Protein AF-A0A2B4REF4-F1 (afdb_monomer_lite)

pLDDT: mean 81.22, std 17.41, range [27.83, 98.69]

Structure (mmCIF, N/CA/C/O backbone):
data_AF-A0A2B4REF4-F1
#
_entry.id   AF-A0A2B4REF4-F1
#
loop_
_atom_site.group_PDB
_atom_site.id
_atom_site.type_symbol
_atom_site.label_atom_id
_atom_site.label_alt_id
_atom_site.label_comp_id
_atom_site.label_asym_id
_atom_site.label_entity_id
_atom_site.label_seq_id
_atom_site.pdbx_PDB_ins_code
_atom_site.Cartn_x
_atom_site.Cartn_y
_atom_site.Cartn_z
_atom_site.occupancy
_atom_site.B_iso_or_equiv
_atom_site.auth_seq_id
_atom_site.auth_comp_id
_atom_site.auth_asym_id
_atom_site.auth_atom_id
_atom_site.pdbx_PDB_model_num
ATOM 1 N N . MET A 1 1 ? 16.516 -17.757 36.193 1.00 66.75 1 MET A N 1
ATOM 2 C CA . MET A 1 1 ? 15.263 -17.260 35.576 1.00 66.75 1 MET A CA 1
ATOM 3 C C . MET A 1 1 ? 14.217 -16.855 36.615 1.00 66.75 1 MET A C 1
ATOM 5 O O . MET A 1 1 ? 13.806 -15.702 36.599 1.00 66.75 1 MET A O 1
ATOM 9 N N . ALA A 1 2 ? 13.833 -17.747 37.540 1.00 73.00 2 ALA A N 1
ATOM 10 C CA . ALA A 1 2 ? 12.842 -17.479 38.593 1.00 73.00 2 ALA A CA 1
ATOM 11 C C . ALA A 1 2 ? 13.100 -16.178 39.385 1.00 73.00 2 ALA A C 1
ATOM 13 O O . ALA A 1 2 ? 12.221 -15.330 39.466 1.00 73.00 2 ALA A O 1
ATOM 14 N N . THR A 1 3 ? 14.328 -15.952 39.868 1.00 77.88 3 THR A N 1
ATOM 15 C CA . THR A 1 3 ? 14.704 -14.728 40.607 1.00 77.88 3 THR A CA 1
ATOM 16 C C . THR A 1 3 ? 14.585 -13.447 39.771 1.00 77.88 3 THR A C 1
ATOM 18 O O . THR A 1 3 ? 14.143 -12.419 40.275 1.00 77.88 3 THR A O 1
ATOM 21 N N . ILE A 1 4 ? 14.936 -13.505 38.480 1.00 77.44 4 ILE A N 1
ATOM 22 C CA . ILE A 1 4 ? 14.845 -12.357 37.558 1.00 77.44 4 ILE A CA 1
ATOM 23 C C . ILE A 1 4 ? 13.377 -11.990 37.322 1.00 77.44 4 ILE A C 1
ATOM 25 O O . ILE A 1 4 ? 13.025 -10.815 37.387 1.00 77.44 4 ILE A O 1
ATOM 29 N N . LEU A 1 5 ? 12.514 -12.988 37.100 1.00 73.56 5 LEU A N 1
ATOM 30 C CA . LEU A 1 5 ? 11.072 -12.781 36.944 1.00 73.56 5 LEU A CA 1
ATOM 31 C C . LEU A 1 5 ? 10.420 -12.293 38.236 1.00 73.56 5 LEU A C 1
ATOM 33 O O . LEU A 1 5 ? 9.575 -11.406 38.178 1.00 73.56 5 LEU A O 1
ATOM 37 N N . ASN A 1 6 ? 10.833 -12.813 39.397 1.00 75.94 6 ASN A N 1
ATOM 38 C CA . ASN A 1 6 ? 10.286 -12.348 40.668 1.00 75.94 6 ASN A CA 1
ATOM 39 C C . ASN A 1 6 ? 10.613 -10.868 40.888 1.00 75.94 6 ASN A C 1
ATOM 41 O O . ASN A 1 6 ? 9.709 -10.076 41.129 1.00 75.94 6 ASN A O 1
ATOM 45 N N . LYS A 1 7 ? 11.875 -10.472 40.659 1.00 77.81 7 LYS A N 1
ATOM 46 C CA . LYS A 1 7 ? 12.292 -9.064 40.700 1.00 77.81 7 LYS A CA 1
ATOM 47 C C . LYS A 1 7 ? 11.551 -8.214 39.667 1.00 77.81 7 LYS A C 1
ATOM 49 O O . LYS A 1 7 ? 11.181 -7.083 39.964 1.00 77.81 7 LYS A O 1
ATOM 54 N N . LEU A 1 8 ? 11.308 -8.738 38.464 1.00 73.06 8 LEU A N 1
ATOM 55 C CA . LEU A 1 8 ? 10.525 -8.049 37.438 1.00 73.06 8 LEU A CA 1
ATOM 56 C C . LEU A 1 8 ? 9.102 -7.763 37.942 1.00 73.06 8 LEU A C 1
ATOM 58 O O . LEU A 1 8 ? 8.665 -6.619 37.886 1.00 73.06 8 LEU A O 1
ATOM 62 N N . PHE A 1 9 ? 8.386 -8.765 38.449 1.00 71.62 9 PHE A N 1
ATOM 63 C CA . PHE A 1 9 ? 6.994 -8.608 38.875 1.00 71.62 9 PHE A CA 1
ATOM 64 C C . PHE A 1 9 ? 6.840 -7.730 40.123 1.00 71.62 9 PHE A C 1
ATOM 66 O O . PHE A 1 9 ? 5.914 -6.927 40.177 1.00 71.62 9 PHE A O 1
ATOM 73 N N . THR A 1 10 ? 7.760 -7.810 41.084 1.00 68.88 10 THR A N 1
ATOM 74 C CA . THR A 1 10 ? 7.670 -7.026 42.328 1.00 68.88 10 THR A CA 1
ATOM 75 C C . THR A 1 10 ? 8.091 -5.562 42.163 1.00 68.88 10 THR A C 1
ATOM 77 O O . THR A 1 10 ? 7.534 -4.691 42.822 1.00 68.88 10 THR A O 1
ATOM 80 N N . THR A 1 11 ? 8.994 -5.245 41.225 1.00 70.06 11 THR A N 1
ATOM 81 C CA . THR A 1 11 ? 9.495 -3.866 41.007 1.00 70.06 11 THR A CA 1
ATOM 82 C C . THR A 1 11 ? 8.731 -3.075 39.935 1.00 70.06 11 THR A C 1
ATOM 84 O O . THR A 1 11 ? 9.172 -2.000 39.525 1.00 70.06 11 THR A O 1
ATOM 87 N N . VAL A 1 12 ? 7.595 -3.575 39.426 1.00 71.50 12 VAL A N 1
ATOM 88 C CA . VAL A 1 12 ? 6.799 -2.886 38.381 1.00 71.50 12 VAL A CA 1
ATOM 89 C C . VAL A 1 12 ? 6.430 -1.460 38.801 1.00 71.50 12 VAL A C 1
ATOM 91 O O . VAL A 1 12 ? 6.560 -0.528 38.009 1.00 71.50 12 VAL A O 1
ATOM 94 N N . VAL A 1 13 ? 6.018 -1.278 40.057 1.00 65.25 13 VAL A N 1
ATOM 95 C CA . VAL A 1 13 ? 5.565 0.018 40.584 1.00 65.25 13 VAL A CA 1
ATOM 96 C C . VAL A 1 13 ? 6.711 1.024 40.682 1.00 65.25 13 VAL A C 1
ATOM 98 O O . VAL A 1 13 ? 6.557 2.176 40.284 1.00 65.25 13 VAL A O 1
ATOM 101 N N . GLU A 1 14 ? 7.877 0.596 41.165 1.00 69.00 14 GLU A N 1
ATOM 102 C CA . GLU A 1 14 ? 9.068 1.447 41.291 1.00 69.00 14 GLU A CA 1
ATOM 103 C C . GLU A 1 14 ? 9.580 1.902 39.919 1.00 69.00 14 GLU A C 1
ATOM 105 O O . GLU A 1 14 ? 9.879 3.080 39.728 1.00 69.00 14 GLU A O 1
ATOM 110 N N . ARG A 1 15 ? 9.584 0.996 38.933 1.00 68.44 15 ARG A N 1
ATOM 111 C CA . ARG A 1 15 ? 10.014 1.287 37.555 1.00 68.44 15 ARG A CA 1
ATOM 112 C C . ARG A 1 15 ? 9.080 2.251 36.818 1.00 68.44 15 ARG A C 1
ATOM 114 O O . ARG A 1 15 ? 9.539 3.063 36.016 1.00 68.44 15 ARG A O 1
ATOM 121 N N . LEU A 1 16 ? 7.776 2.184 37.092 1.00 64.88 16 LEU A N 1
ATOM 122 C CA . LEU A 1 16 ? 6.799 3.133 36.546 1.00 64.88 16 LEU A CA 1
ATOM 123 C C . LEU A 1 16 ? 6.872 4.502 37.240 1.00 64.88 16 LEU A C 1
ATOM 125 O O . LEU A 1 16 ? 6.664 5.526 36.594 1.00 64.88 16 LEU A O 1
ATOM 129 N N . LYS A 1 17 ? 7.216 4.545 38.534 1.00 64.38 17 LYS A N 1
ATOM 130 C CA . LYS A 1 17 ? 7.448 5.807 39.258 1.00 64.38 17 LYS A CA 1
ATOM 131 C C . LYS A 1 17 ? 8.721 6.524 38.795 1.00 64.38 17 LYS A C 1
ATOM 133 O O . LYS A 1 17 ? 8.723 7.747 38.738 1.00 64.38 17 LYS A O 1
ATOM 138 N N . SER A 1 18 ? 9.777 5.797 38.417 1.00 54.75 18 SER A N 1
ATOM 139 C CA . SER A 1 18 ? 11.044 6.389 37.950 1.00 54.75 18 SER A CA 1
ATOM 140 C C . SER A 1 18 ? 11.001 6.958 36.524 1.00 54.75 18 SER A C 1
ATOM 142 O O . SER A 1 18 ? 11.975 7.560 36.084 1.00 54.75 18 SER A O 1
ATOM 144 N N . THR A 1 19 ? 9.911 6.748 35.780 1.00 51.75 19 THR A N 1
ATOM 145 C CA . THR A 1 19 ? 9.762 7.150 34.367 1.00 51.75 19 THR A CA 1
ATOM 146 C C . THR A 1 19 ? 8.843 8.359 34.151 1.00 51.75 19 THR A C 1
ATOM 148 O O . THR A 1 19 ? 8.648 8.767 33.008 1.00 51.75 19 THR A O 1
ATOM 151 N N . GLN A 1 20 ? 8.304 8.977 35.211 1.00 45.34 20 GLN A N 1
ATOM 152 C CA . GLN A 1 20 ? 7.447 10.165 35.091 1.00 45.34 20 GLN A CA 1
ATOM 153 C C . GLN A 1 20 ? 8.184 11.472 35.452 1.00 45.34 20 GLN A C 1
ATOM 155 O O . GLN A 1 20 ? 8.701 11.583 36.565 1.00 45.34 20 GLN A O 1
ATOM 160 N N . PRO A 1 21 ? 8.200 12.493 34.569 1.00 36.31 21 PRO A N 1
ATOM 161 C CA . PRO A 1 21 ? 8.609 13.848 34.927 1.00 36.31 21 PRO A CA 1
ATOM 162 C C . PRO A 1 21 ? 7.506 14.548 35.742 1.00 36.31 21 PRO A C 1
ATOM 164 O O . PRO A 1 21 ? 6.340 14.491 35.370 1.00 36.31 21 PRO A O 1
ATOM 167 N N . ASN A 1 22 ? 7.908 15.211 36.834 1.00 37.19 22 ASN A N 1
ATOM 168 C CA . ASN A 1 22 ? 7.162 16.158 37.680 1.00 37.19 22 ASN A CA 1
ATOM 169 C C . ASN A 1 22 ? 5.693 15.821 38.011 1.00 37.19 22 ASN A C 1
ATOM 171 O O . ASN A 1 22 ? 4.779 16.002 37.209 1.00 37.19 22 ASN A O 1
ATOM 175 N N . GLN A 1 23 ? 5.455 15.456 39.276 1.00 38.59 23 GLN A N 1
ATOM 176 C CA . GLN A 1 23 ? 4.117 15.382 39.862 1.00 38.59 23 GLN A CA 1
ATOM 177 C C . GLN A 1 23 ? 3.378 16.717 39.692 1.00 38.59 23 GLN A C 1
ATOM 179 O O . GLN A 1 23 ? 3.735 17.728 40.296 1.00 38.59 23 GLN A O 1
ATOM 184 N N . VAL A 1 24 ? 2.293 16.708 38.919 1.00 31.64 24 VAL A N 1
ATOM 185 C CA . VAL A 1 24 ? 1.253 17.727 39.053 1.00 31.64 24 VAL A CA 1
ATOM 186 C C . VAL A 1 24 ? 0.623 17.513 40.426 1.00 31.64 24 VAL A C 1
ATOM 188 O O . VAL A 1 24 ? -0.034 16.498 40.659 1.00 31.64 24 VAL A O 1
ATOM 191 N N . HIS A 1 25 ? 0.833 18.457 41.346 1.00 32.22 25 HIS A N 1
ATOM 192 C CA . HIS A 1 25 ? 0.050 18.545 42.574 1.00 32.22 25 HIS A CA 1
ATOM 193 C C . HIS A 1 25 ? -1.422 18.750 42.191 1.00 32.22 25 HIS A C 1
ATOM 195 O O . HIS A 1 25 ? -1.883 19.872 41.974 1.00 32.22 25 HIS A O 1
ATOM 201 N N . LEU A 1 26 ? -2.173 17.652 42.095 1.00 32.00 26 LEU A N 1
ATOM 202 C CA . LEU A 1 26 ? -3.624 17.694 42.169 1.00 32.00 26 LEU A CA 1
ATOM 203 C C . LEU A 1 26 ? -3.957 18.267 43.546 1.00 32.00 26 LEU A C 1
ATOM 205 O O . LEU A 1 26 ? -3.727 17.620 44.567 1.00 32.00 26 LEU A O 1
ATOM 209 N N . LYS A 1 27 ? -4.424 19.522 43.560 1.00 29.20 27 LYS A N 1
ATOM 210 C CA . LYS A 1 27 ? -4.974 20.171 44.751 1.00 29.20 27 LYS A CA 1
ATOM 211 C C . LYS A 1 27 ? -5.923 19.187 45.426 1.00 29.20 27 LYS A C 1
ATOM 213 O O . LYS A 1 27 ? -6.776 18.612 44.749 1.00 29.20 27 LYS A O 1
ATOM 218 N N . ASN A 1 28 ? -5.756 19.013 46.735 1.00 31.86 28 ASN A N 1
ATOM 219 C CA . ASN A 1 28 ? -6.689 18.282 47.578 1.00 31.86 28 ASN A CA 1
ATOM 220 C C . ASN A 1 28 ? -8.099 18.788 47.269 1.00 31.86 28 ASN A C 1
ATOM 222 O O . ASN A 1 28 ? -8.451 19.904 47.644 1.00 31.86 28 ASN A O 1
ATOM 226 N N . VAL A 1 29 ? -8.892 17.984 46.560 1.00 33.62 29 VAL A N 1
ATOM 227 C CA . VAL A 1 29 ? -10.334 18.199 46.469 1.00 33.62 29 VAL A CA 1
ATOM 228 C C . VAL A 1 29 ? -10.894 17.698 47.792 1.00 33.62 29 VAL A C 1
ATOM 230 O O . VAL A 1 29 ? -11.388 16.581 47.918 1.00 33.62 29 VAL A O 1
ATOM 233 N N . SER A 1 30 ? -10.708 18.519 48.818 1.00 33.47 30 SER A N 1
ATOM 234 C CA . SER A 1 30 ? -11.412 18.443 50.085 1.00 33.47 30 SER A CA 1
ATOM 235 C C . SER A 1 30 ? -12.828 18.964 49.870 1.00 33.47 30 SER A C 1
ATOM 237 O O . SER A 1 30 ? -13.164 20.023 50.369 1.00 33.47 30 SER A O 1
ATOM 239 N N . ASP A 1 31 ? -13.622 18.240 49.089 1.00 33.12 31 ASP A N 1
ATOM 240 C CA . ASP A 1 31 ? -15.065 18.439 48.986 1.00 33.12 31 ASP A CA 1
ATOM 241 C C . ASP A 1 31 ? -15.694 17.059 48.802 1.00 33.12 31 ASP A C 1
ATOM 243 O O . ASP A 1 31 ? -15.985 16.603 47.695 1.00 33.12 31 ASP A O 1
ATOM 247 N N . ALA A 1 32 ? -15.833 16.344 49.920 1.00 32.28 32 ALA A N 1
ATOM 248 C CA . ALA A 1 32 ? -16.658 15.151 49.984 1.00 32.28 32 ALA A CA 1
ATOM 249 C C . ALA A 1 32 ? -18.129 15.587 49.846 1.00 32.28 32 ALA A C 1
ATOM 251 O O . ALA A 1 32 ? -18.627 16.300 50.720 1.00 32.28 32 ALA A O 1
ATOM 252 N N . PRO A 1 33 ? -18.859 15.186 48.790 1.00 37.69 33 PRO A N 1
ATOM 253 C CA . PRO A 1 33 ? -20.294 15.403 48.760 1.00 37.69 33 PRO A CA 1
ATOM 254 C C . PRO A 1 33 ? -20.928 14.533 49.849 1.00 37.69 33 PRO A C 1
ATOM 256 O O . PRO A 1 33 ? -20.750 13.316 49.842 1.00 37.69 33 PRO A O 1
ATOM 259 N N . ASN A 1 34 ? -21.612 15.202 50.784 1.00 35.97 34 ASN A N 1
ATOM 260 C CA . ASN A 1 34 ? -22.499 14.699 51.837 1.00 35.97 34 ASN A CA 1
ATOM 261 C C . ASN A 1 34 ? -22.612 13.168 51.932 1.00 35.97 34 ASN A C 1
ATOM 263 O O . ASN A 1 34 ? -23.198 12.529 51.054 1.00 35.97 34 ASN A O 1
ATOM 267 N N . LEU A 1 35 ? -22.104 12.614 53.045 1.00 41.12 35 LEU A N 1
ATOM 268 C CA . LEU A 1 35 ? -22.328 11.233 53.477 1.00 41.12 35 LEU A CA 1
ATOM 269 C C . LEU A 1 35 ? -23.828 10.915 53.397 1.00 41.12 35 LEU A C 1
ATOM 271 O O . LEU A 1 35 ? -24.610 11.245 54.288 1.00 41.12 35 LEU A O 1
ATOM 275 N N . VAL A 1 36 ? -24.234 10.228 52.335 1.00 49.34 36 VAL A N 1
ATOM 276 C CA . VAL A 1 36 ? -25.416 9.378 52.409 1.00 49.34 36 VAL A CA 1
ATOM 277 C C . VAL A 1 36 ? -25.093 8.346 53.486 1.00 49.34 36 VAL A C 1
ATOM 279 O O . VAL A 1 36 ? -24.010 7.764 53.461 1.00 49.34 36 VAL A O 1
ATOM 282 N N . SER A 1 37 ? -25.994 8.153 54.449 1.00 57.66 37 SER A N 1
ATOM 283 C CA . SER A 1 37 ? -25.894 7.080 55.441 1.00 57.66 37 SER A CA 1
ATOM 284 C C . SER A 1 37 ? -25.884 5.735 54.707 1.00 57.66 37 SER A C 1
ATOM 286 O O . SER A 1 37 ? -26.929 5.182 54.361 1.00 57.66 37 SER A O 1
ATOM 288 N N . VAL A 1 38 ? -24.691 5.254 54.358 1.00 71.75 38 VAL A N 1
ATOM 289 C CA . VAL A 1 38 ? -24.503 3.941 53.752 1.00 71.75 38 VAL A CA 1
ATOM 290 C C . VAL A 1 38 ? -24.655 2.926 54.872 1.00 71.75 38 VAL A C 1
ATOM 292 O O . VAL A 1 38 ? -23.980 3.017 55.896 1.00 71.75 38 VAL A O 1
ATOM 295 N N . LYS A 1 39 ? -25.550 1.954 54.683 1.00 82.69 39 LYS A N 1
ATOM 296 C CA . LYS A 1 39 ? -25.696 0.840 55.619 1.00 82.69 39 LYS A CA 1
ATOM 297 C C . LYS A 1 39 ? -24.332 0.169 55.807 1.00 82.69 39 LYS A C 1
ATOM 299 O O . LYS A 1 39 ? -23.657 -0.119 54.820 1.00 82.69 39 LYS A O 1
ATOM 304 N N . ASN A 1 40 ? -23.930 -0.082 57.049 1.00 87.12 40 ASN A N 1
ATOM 305 C CA . ASN A 1 40 ? -22.691 -0.807 57.308 1.00 87.12 40 ASN A CA 1
ATOM 306 C C . ASN A 1 40 ? -22.811 -2.254 56.808 1.00 87.12 40 ASN A C 1
ATOM 308 O O . ASN A 1 40 ? -23.870 -2.878 56.903 1.00 87.12 40 ASN A O 1
ATOM 312 N N . PHE A 1 41 ? -21.724 -2.766 56.240 1.00 89.19 41 PHE A N 1
ATOM 313 C CA . PHE A 1 41 ? -21.592 -4.163 55.865 1.00 89.19 41 PHE A CA 1
ATOM 314 C C . PHE A 1 41 ? -21.380 -5.011 57.118 1.00 89.19 41 PHE A C 1
ATOM 316 O O . PHE A 1 41 ? -20.477 -4.746 57.912 1.00 89.19 41 PHE A O 1
ATOM 323 N N . GLU A 1 42 ? -22.175 -6.066 57.246 1.00 84.62 42 GLU A N 1
ATOM 324 C CA . GLU A 1 42 ? -22.042 -7.069 58.296 1.00 84.62 42 GLU A CA 1
ATOM 325 C C . GLU A 1 42 ? -21.716 -8.414 57.651 1.00 84.62 42 GLU A C 1
ATOM 327 O O . GLU A 1 42 ? -22.478 -8.921 56.820 1.00 84.62 42 GLU A O 1
ATOM 332 N N . SER A 1 43 ? -20.570 -8.984 58.022 1.00 84.00 43 SER A N 1
ATOM 333 C CA . SER A 1 43 ? -20.179 -10.323 57.595 1.00 84.00 43 SER A CA 1
ATOM 334 C C . SER A 1 43 ? -21.123 -11.360 58.196 1.00 84.00 43 SER A C 1
ATOM 336 O O . SER A 1 43 ? -21.373 -11.354 59.400 1.00 84.00 43 SER A O 1
ATOM 338 N N . LYS A 1 44 ? -21.604 -12.277 57.363 1.00 89.12 44 LYS A N 1
ATOM 339 C CA . LYS A 1 44 ? -22.401 -13.433 57.774 1.00 89.12 44 LYS A CA 1
ATOM 340 C C . LYS A 1 44 ? -21.528 -14.677 57.844 1.00 89.12 44 LYS A C 1
ATOM 342 O O . LYS A 1 44 ? -20.568 -14.808 57.078 1.00 89.12 44 LYS A O 1
ATOM 347 N N . ASP A 1 45 ? -21.930 -15.613 58.695 1.00 90.19 45 ASP A N 1
ATOM 348 C CA . ASP A 1 45 ? -21.318 -16.935 58.742 1.00 90.19 45 ASP A CA 1
ATOM 349 C C . ASP A 1 45 ? -21.421 -17.651 57.397 1.00 90.19 45 ASP A C 1
ATOM 351 O O . ASP A 1 45 ? -22.459 -17.668 56.728 1.00 90.19 45 ASP A O 1
ATOM 355 N N . ILE A 1 46 ? -20.314 -18.275 57.016 1.00 92.88 46 ILE A N 1
ATOM 356 C CA . ILE A 1 46 ? -20.236 -19.178 55.878 1.00 92.88 46 ILE A CA 1
ATOM 357 C C . ILE A 1 46 ? -20.891 -20.496 56.297 1.00 92.88 46 ILE A C 1
ATOM 359 O O . ILE A 1 46 ? -20.579 -21.038 57.359 1.00 92.88 46 ILE A O 1
ATOM 363 N N . SER A 1 47 ? -21.801 -21.016 55.470 1.00 93.88 47 SER A N 1
ATOM 364 C CA . SER A 1 47 ? -22.475 -22.288 55.738 1.00 93.88 47 SER A CA 1
ATOM 365 C C . SER A 1 47 ? -21.649 -23.486 55.267 1.00 93.88 47 SER A C 1
ATOM 367 O O . SER A 1 47 ? -20.938 -23.424 54.261 1.00 93.88 47 SER A O 1
ATOM 369 N N . VAL A 1 48 ? -21.805 -24.619 55.957 1.00 92.88 48 VAL A N 1
ATOM 370 C CA . VAL A 1 48 ? -21.162 -25.886 55.569 1.00 92.88 48 VAL A CA 1
ATOM 371 C C . VAL A 1 48 ? -21.610 -26.325 54.174 1.00 92.88 48 VAL A C 1
ATOM 373 O O . VAL A 1 48 ? -20.797 -26.812 53.391 1.00 92.88 48 VAL A O 1
ATOM 376 N N . ASP A 1 49 ? -22.878 -26.098 53.827 1.00 92.50 49 ASP A N 1
ATOM 377 C CA . ASP A 1 49 ? -23.421 -26.434 52.508 1.00 92.50 49 ASP A CA 1
ATOM 378 C C . ASP A 1 49 ? -22.770 -25.624 51.385 1.00 92.50 49 ASP A C 1
ATOM 380 O O . ASP A 1 49 ? -22.487 -26.176 50.320 1.00 92.50 49 ASP A O 1
ATOM 384 N N . PHE A 1 50 ? -22.478 -24.340 51.628 1.00 91.75 50 PHE A N 1
ATOM 385 C CA . PHE A 1 50 ? -21.735 -23.509 50.683 1.00 91.75 50 PHE A CA 1
ATOM 386 C C . PHE A 1 50 ? -20.339 -24.092 50.441 1.00 91.75 50 PHE A C 1
ATOM 388 O O . PHE A 1 50 ? -19.963 -24.341 49.296 1.00 91.75 50 PHE A O 1
ATOM 395 N N . VAL A 1 51 ? -19.595 -24.385 51.513 1.00 89.81 51 VAL A N 1
ATOM 396 C CA . VAL A 1 51 ? -18.232 -24.930 51.410 1.00 89.81 51 VAL A CA 1
ATOM 397 C C . VAL A 1 51 ? -18.229 -26.300 50.729 1.00 89.81 51 VAL A C 1
ATOM 399 O O . VAL A 1 51 ? -17.413 -26.536 49.838 1.00 89.81 51 VAL A O 1
ATOM 402 N N . ARG A 1 52 ? -19.170 -27.187 51.078 1.00 90.31 52 ARG A N 1
ATOM 403 C CA . ARG A 1 52 ? -19.326 -28.507 50.443 1.00 90.31 52 ARG A CA 1
ATOM 404 C C . ARG A 1 52 ? -19.587 -28.380 48.944 1.00 90.31 52 ARG A C 1
ATOM 406 O O . ARG A 1 52 ? -18.972 -29.097 48.149 1.00 90.31 52 ARG A O 1
ATOM 413 N N . LYS A 1 53 ? -20.479 -27.467 48.549 1.00 90.50 53 LYS A N 1
ATOM 414 C CA . LYS A 1 53 ? -20.810 -27.214 47.142 1.00 90.50 53 LYS A CA 1
ATOM 415 C C . LYS A 1 53 ? -19.592 -26.720 46.365 1.00 90.50 53 LYS A C 1
ATOM 417 O O . LYS A 1 53 ? -19.303 -27.261 45.298 1.00 90.50 53 LYS A O 1
ATOM 422 N N . GLU A 1 54 ? -18.861 -25.743 46.900 1.00 86.12 54 GLU A N 1
ATOM 423 C CA . GLU A 1 54 ? -17.676 -25.206 46.226 1.00 86.12 54 GLU A CA 1
ATOM 424 C C . GLU A 1 54 ? -16.568 -26.265 46.104 1.00 86.12 54 GLU A C 1
ATOM 426 O O . GLU A 1 54 ? -16.042 -26.453 45.005 1.00 86.12 54 GLU A O 1
ATOM 431 N N . LEU A 1 55 ? -16.296 -27.047 47.161 1.00 85.06 55 LEU A N 1
ATOM 432 C CA . LEU A 1 55 ? -15.354 -28.180 47.123 1.00 85.06 55 LEU A CA 1
ATOM 433 C C . LEU A 1 55 ? -15.732 -29.214 46.049 1.00 85.06 55 LEU A C 1
ATOM 435 O O . LEU A 1 55 ? -14.883 -29.654 45.272 1.00 85.06 55 LEU A O 1
ATOM 439 N N . SER A 1 56 ? -17.018 -29.556 45.950 1.00 85.25 56 SER A N 1
ATOM 440 C CA . SER A 1 56 ? -17.531 -30.516 44.961 1.00 85.25 56 SER A CA 1
ATOM 441 C C . SER A 1 56 ? -17.435 -29.988 43.521 1.00 85.25 56 SER A C 1
ATOM 443 O O . SER A 1 56 ? -17.275 -30.756 42.567 1.00 85.25 56 SER A O 1
ATOM 445 N N . SER A 1 57 ? -17.500 -28.666 43.348 1.00 83.31 57 SER A N 1
ATOM 446 C CA . SER A 1 57 ? -17.416 -27.996 42.045 1.00 83.31 57 SER A CA 1
ATOM 447 C C . SER A 1 57 ? -15.985 -27.839 41.511 1.00 83.31 57 SER A C 1
ATOM 449 O O . SER A 1 57 ? -15.797 -27.483 40.343 1.00 83.31 57 SER A O 1
ATOM 451 N N . LEU A 1 58 ? -14.966 -28.146 42.326 1.00 77.50 58 LEU A N 1
ATOM 452 C CA . LEU A 1 58 ? -13.566 -28.038 41.926 1.00 77.50 58 LEU A CA 1
ATOM 453 C C . LEU A 1 58 ? -13.268 -28.885 40.675 1.00 77.50 58 LEU A C 1
ATOM 455 O O . LEU A 1 58 ? -13.769 -30.003 40.483 1.00 77.50 58 LEU A O 1
ATOM 459 N N . LYS A 1 59 ? -12.419 -28.343 39.795 1.00 72.38 59 LYS A N 1
ATOM 460 C CA . LYS A 1 59 ? -11.953 -29.036 38.587 1.00 72.38 59 LYS A CA 1
ATOM 461 C C . LYS A 1 59 ? -10.819 -29.992 38.957 1.00 72.38 59 LYS A C 1
ATOM 463 O O . LYS A 1 59 ? -9.772 -29.552 39.421 1.00 72.38 59 LYS A O 1
ATOM 468 N N . ALA A 1 60 ? -11.018 -31.289 38.718 1.00 61.56 60 ALA A N 1
ATOM 469 C CA . ALA A 1 60 ? -10.091 -32.348 39.132 1.00 61.56 60 ALA A CA 1
ATOM 470 C C . ALA A 1 60 ? -8.712 -32.286 38.446 1.00 61.56 60 ALA A C 1
ATOM 472 O O . ALA A 1 60 ? -7.759 -32.853 38.963 1.00 61.56 60 ALA A O 1
ATOM 473 N N . ASN A 1 61 ? -8.605 -31.592 37.309 1.00 58.00 61 ASN A N 1
ATOM 474 C CA . ASN A 1 61 ? -7.408 -31.491 36.470 1.00 58.00 61 ASN A CA 1
ATOM 475 C C . ASN A 1 61 ? -6.581 -30.209 36.687 1.00 58.00 61 ASN A C 1
ATOM 477 O O . ASN A 1 61 ? -5.675 -29.932 35.904 1.00 58.00 61 ASN A O 1
ATOM 481 N N . LYS A 1 62 ? -6.903 -29.389 37.697 1.00 57.00 62 LYS A N 1
ATOM 482 C CA . LYS A 1 62 ? -6.127 -28.185 38.026 1.00 57.00 62 LYS A CA 1
ATOM 483 C C . LYS A 1 62 ? -5.145 -28.454 39.160 1.00 57.00 62 LYS A C 1
ATOM 485 O O . LYS A 1 62 ? -5.499 -29.127 40.130 1.00 57.00 62 LYS A O 1
ATOM 490 N N . SER A 1 63 ? -3.948 -27.871 39.056 1.00 55.06 63 SER A N 1
ATOM 491 C CA . SER A 1 63 ? -2.982 -27.845 40.154 1.00 55.06 63 SER A CA 1
ATOM 492 C C . SER A 1 63 ? -3.606 -27.182 41.382 1.00 55.06 63 SER A C 1
ATOM 494 O O . SER A 1 63 ? -4.358 -26.211 41.292 1.00 55.06 63 SER A O 1
ATOM 496 N N . SER A 1 64 ? -3.323 -27.756 42.540 1.00 53.53 64 SER A N 1
ATOM 497 C CA . SER A 1 64 ? -3.872 -27.347 43.828 1.00 53.53 64 SER A CA 1
ATOM 498 C C . SER A 1 64 ? -3.079 -26.231 44.505 1.00 53.53 64 SER A C 1
ATOM 500 O O . SER A 1 64 ? -3.502 -25.749 45.549 1.00 53.53 64 SER A O 1
ATOM 502 N N . GLY A 1 65 ? -1.907 -25.867 43.977 1.00 56.34 65 GLY A N 1
ATOM 503 C CA . GLY A 1 65 ? -1.000 -24.843 44.519 1.00 56.34 65 GLY A CA 1
ATOM 504 C C . GLY A 1 65 ? -0.454 -25.100 45.933 1.00 56.34 65 GLY A C 1
ATOM 505 O O . GLY A 1 65 ? 0.500 -24.449 46.342 1.00 56.34 65 GLY A O 1
ATOM 506 N N . LEU A 1 66 ? -1.018 -26.054 46.673 1.00 53.72 66 LEU A N 1
ATOM 507 C CA . LEU A 1 66 ? -0.482 -26.609 47.905 1.00 53.72 66 LEU A CA 1
ATOM 508 C C . LEU A 1 66 ? 0.550 -27.666 47.518 1.00 53.72 66 LEU A C 1
ATOM 510 O O . LEU A 1 66 ? 0.240 -28.552 46.717 1.00 53.72 66 LEU A O 1
ATOM 514 N N . LYS A 1 67 ? 1.755 -27.596 48.097 1.00 52.44 67 LYS A N 1
ATOM 515 C CA . LYS A 1 67 ? 2.675 -28.736 48.048 1.00 52.44 67 LYS A CA 1
ATOM 516 C C . LYS A 1 67 ? 1.921 -29.956 48.604 1.00 52.44 67 LYS A C 1
ATOM 518 O O . LYS A 1 67 ? 1.353 -29.887 49.691 1.00 52.44 67 LYS A O 1
ATOM 523 N N . ASP A 1 68 ? 1.852 -31.011 47.797 1.00 55.38 68 ASP A N 1
ATOM 524 C CA . ASP A 1 68 ? 1.464 -32.373 48.190 1.00 55.38 68 ASP A CA 1
ATOM 525 C C . ASP A 1 68 ? -0.035 -32.710 48.381 1.00 55.38 68 ASP A C 1
ATOM 527 O O . ASP A 1 68 ? -0.349 -33.819 48.806 1.00 55.38 68 ASP A O 1
ATOM 531 N N . ILE A 1 69 ? -0.995 -31.846 48.006 1.00 64.56 69 ILE A N 1
ATOM 532 C CA . ILE A 1 69 ? -2.441 -32.190 48.067 1.00 64.56 69 ILE A CA 1
ATOM 533 C C . ILE A 1 69 ? -3.115 -31.961 46.722 1.00 64.56 69 ILE A C 1
ATOM 535 O O . ILE A 1 69 ? -3.358 -30.820 46.364 1.00 64.56 69 ILE A O 1
ATOM 539 N N . HIS A 1 70 ? -3.486 -33.007 45.985 1.00 68.94 70 HIS A N 1
ATOM 540 C CA . HIS A 1 70 ? -4.156 -32.858 44.687 1.00 68.94 70 HIS A CA 1
ATOM 541 C C . HIS A 1 70 ? -5.617 -32.383 44.828 1.00 68.94 70 HIS A C 1
ATOM 543 O O . HIS A 1 70 ? -6.341 -32.831 45.716 1.00 68.94 70 HIS A O 1
ATOM 549 N N . THR A 1 71 ? -6.101 -31.543 43.904 1.00 70.88 71 THR A N 1
ATOM 550 C CA . THR A 1 71 ? -7.479 -30.997 43.910 1.00 70.88 71 THR A CA 1
ATOM 551 C C . THR A 1 71 ? -8.557 -32.092 43.916 1.00 70.88 71 THR A C 1
ATOM 553 O O . THR A 1 71 ? -9.640 -31.901 44.466 1.00 70.88 71 THR A O 1
ATOM 556 N N . CYS A 1 72 ? -8.245 -33.273 43.366 1.00 75.75 72 CYS A N 1
ATOM 557 C CA . CYS A 1 72 ? -9.104 -34.461 43.438 1.00 75.75 72 CYS A CA 1
ATOM 558 C C . CYS A 1 72 ? -9.410 -34.880 44.889 1.00 75.75 72 CYS A C 1
ATOM 560 O O . CYS A 1 72 ? -10.552 -35.194 45.200 1.00 75.75 72 CYS A O 1
ATOM 562 N N . PHE A 1 73 ? -8.429 -34.810 45.796 1.00 80.19 73 PHE A N 1
ATOM 563 C CA . PHE A 1 73 ? -8.618 -35.182 47.201 1.00 80.19 73 PHE A CA 1
ATOM 564 C C . PHE A 1 73 ? -9.610 -34.250 47.909 1.00 80.19 73 PHE A C 1
ATOM 566 O O . PHE A 1 73 ? -10.500 -34.711 48.618 1.00 80.19 73 PHE A O 1
ATOM 573 N N . LEU A 1 74 ? -9.511 -32.941 47.649 1.00 80.25 74 LEU A N 1
ATOM 574 C CA . LEU A 1 74 ? -10.440 -31.940 48.184 1.00 80.25 74 LEU A CA 1
ATOM 575 C C . LEU A 1 74 ? -11.870 -32.140 47.667 1.00 80.25 74 LEU A C 1
ATOM 577 O O . LEU A 1 74 ? -12.826 -31.941 48.412 1.00 80.25 74 LEU A O 1
ATOM 581 N N . LYS A 1 75 ? -12.007 -32.551 46.402 1.00 83.50 75 LYS A N 1
ATOM 582 C CA . LYS A 1 75 ? -13.301 -32.823 45.773 1.00 83.50 75 LYS A CA 1
ATOM 583 C C . LYS A 1 75 ? -13.956 -34.089 46.328 1.00 83.50 75 LYS A C 1
ATOM 585 O O . LYS A 1 75 ? -15.123 -34.052 46.695 1.00 83.50 75 LYS A O 1
ATOM 590 N N . THR A 1 76 ? -13.216 -35.194 46.399 1.00 85.00 76 THR A N 1
ATOM 591 C CA . THR A 1 76 ? -13.737 -36.483 46.887 1.00 85.00 76 THR A CA 1
ATOM 592 C C . THR A 1 76 ? -13.993 -36.457 48.395 1.00 85.00 76 THR A C 1
ATOM 594 O O . THR A 1 76 ? -14.943 -37.066 48.868 1.00 85.00 76 THR A O 1
ATOM 597 N N . GLY A 1 77 ? -13.180 -35.718 49.155 1.00 85.31 77 GLY A N 1
ATOM 598 C CA . GLY A 1 77 ? -13.340 -35.539 50.599 1.00 85.31 77 GLY A CA 1
ATOM 599 C C . GLY A 1 77 ? -14.281 -34.402 51.007 1.00 85.31 77 GLY A C 1
ATOM 600 O O . GLY A 1 77 ? -14.289 -34.043 52.185 1.00 85.31 77 GLY A O 1
ATOM 601 N N . ALA A 1 78 ? -15.039 -33.806 50.077 1.00 88.94 78 ALA A N 1
ATOM 602 C CA . ALA A 1 78 ? -15.823 -32.593 50.326 1.00 88.94 78 ALA A CA 1
ATOM 603 C C . ALA A 1 78 ? -16.771 -32.725 51.529 1.00 88.94 78 ALA A C 1
ATOM 605 O O . ALA A 1 78 ? -16.844 -31.809 52.347 1.00 88.94 78 ALA A O 1
ATOM 606 N N . ASP A 1 79 ? -17.435 -33.873 51.681 1.00 89.62 79 ASP A N 1
ATOM 607 C CA . ASP A 1 79 ? -18.382 -34.118 52.774 1.00 89.62 79 ASP A CA 1
ATOM 608 C C . ASP A 1 79 ? -17.732 -34.115 54.161 1.00 89.62 79 ASP A C 1
ATOM 610 O O . ASP A 1 79 ? -18.344 -33.661 55.128 1.00 89.62 79 ASP A O 1
ATOM 614 N N . VAL A 1 80 ? -16.479 -34.566 54.253 1.00 91.75 80 VAL A N 1
ATOM 615 C CA . VAL A 1 80 ? -15.722 -34.640 55.511 1.00 91.75 80 VAL A CA 1
ATOM 616 C C . VAL A 1 80 ? -14.996 -33.323 55.794 1.00 91.75 80 VAL A C 1
ATOM 618 O O . VAL A 1 80 ? -14.962 -32.856 56.930 1.00 91.75 80 VAL A O 1
ATOM 621 N N . ILE A 1 81 ? -14.425 -32.697 54.760 1.00 88.38 81 ILE A N 1
ATOM 622 C CA . ILE A 1 81 ? -13.594 -31.489 54.880 1.00 88.38 81 ILE A CA 1
ATOM 623 C C . ILE A 1 81 ? -14.446 -30.233 55.097 1.00 88.38 81 ILE A C 1
ATOM 625 O O . ILE A 1 81 ? -13.983 -29.289 55.743 1.00 88.38 81 ILE A O 1
ATOM 629 N N . ALA A 1 82 ? -15.685 -30.202 54.591 1.00 91.31 82 ALA A N 1
ATOM 630 C CA . ALA A 1 82 ? -16.512 -28.999 54.607 1.00 91.31 82 ALA A CA 1
ATOM 631 C C . ALA A 1 82 ? -16.729 -28.433 56.017 1.00 91.31 82 ALA A C 1
ATOM 633 O O . ALA A 1 82 ? -16.567 -27.229 56.205 1.00 91.31 82 ALA A O 1
ATOM 634 N N . ALA A 1 83 ? -17.051 -29.263 57.014 1.00 91.62 83 ALA A N 1
ATOM 635 C CA . ALA A 1 83 ? -17.339 -28.776 58.366 1.00 91.62 83 ALA A CA 1
ATOM 636 C C . ALA A 1 83 ? -16.097 -28.186 59.079 1.00 91.62 83 ALA A C 1
ATOM 638 O O . ALA A 1 83 ? -16.165 -27.023 59.490 1.00 91.62 83 ALA A O 1
ATOM 639 N N . PRO A 1 84 ? -14.942 -28.886 59.160 1.00 91.94 84 PRO A N 1
ATOM 640 C CA . PRO A 1 84 ? -13.713 -28.311 59.712 1.00 91.94 84 PRO A CA 1
ATOM 641 C C . PRO A 1 84 ? -13.246 -27.059 58.967 1.00 91.94 84 PRO A C 1
ATOM 643 O O . PRO A 1 84 ? -12.835 -26.082 59.592 1.00 91.94 84 PRO A O 1
ATOM 646 N N . LEU A 1 85 ? -13.330 -27.059 57.631 1.00 87.88 85 LEU A N 1
ATOM 647 C CA . LEU A 1 85 ? -12.933 -25.902 56.837 1.00 87.88 85 LEU A CA 1
ATOM 648 C C . LEU A 1 85 ? -13.844 -24.703 57.118 1.00 87.88 85 LEU A C 1
ATOM 650 O O . LEU A 1 85 ? -13.341 -23.611 57.356 1.00 87.88 85 LEU A O 1
ATOM 654 N N . THR A 1 86 ? -15.161 -24.907 57.172 1.00 92.38 86 THR A N 1
ATOM 655 C CA . THR A 1 86 ? -16.136 -23.853 57.502 1.00 92.38 86 THR A CA 1
ATOM 656 C C . THR A 1 86 ? -15.820 -23.194 58.842 1.00 92.38 86 THR A C 1
ATOM 658 O O . THR A 1 86 ? -15.801 -21.967 58.932 1.00 92.38 86 THR A O 1
ATOM 661 N N . TYR A 1 87 ? -15.501 -23.994 59.864 1.00 91.75 87 TYR A N 1
ATOM 662 C CA . TYR A 1 87 ? -15.096 -23.481 61.172 1.00 91.75 87 TYR A CA 1
ATOM 663 C C . TYR A 1 87 ? -13.858 -22.577 61.078 1.00 91.75 87 TYR A C 1
ATOM 665 O O . TYR A 1 87 ? -13.859 -21.471 61.615 1.00 91.75 87 TYR A O 1
ATOM 673 N N . ILE A 1 88 ? -12.825 -23.005 60.342 1.00 89.44 88 ILE A N 1
ATOM 674 C CA . ILE A 1 88 ? -11.596 -22.222 60.140 1.00 89.44 88 ILE A CA 1
ATOM 675 C C . ILE A 1 88 ? -11.886 -20.903 59.407 1.00 89.44 88 ILE A C 1
ATOM 677 O O . ILE A 1 88 ? -11.347 -19.862 59.786 1.00 89.44 88 ILE A O 1
ATOM 681 N N . LEU A 1 89 ? -12.725 -20.931 58.366 1.00 89.00 89 LEU A N 1
ATOM 682 C CA . LEU A 1 89 ? -13.059 -19.735 57.589 1.00 89.00 89 LEU A CA 1
ATOM 683 C C . LEU A 1 89 ? -13.840 -18.714 58.427 1.00 89.00 89 LEU A C 1
ATOM 685 O O . LEU A 1 89 ? -13.491 -17.535 58.432 1.00 89.00 89 LEU A O 1
ATOM 689 N N . ASN A 1 90 ? -14.841 -19.162 59.188 1.00 91.19 90 ASN A N 1
ATOM 690 C CA . ASN A 1 90 ? -15.596 -18.280 60.078 1.00 91.19 90 ASN A CA 1
ATOM 691 C C . ASN A 1 90 ? -14.702 -17.732 61.197 1.00 91.19 90 ASN A C 1
ATOM 693 O O . ASN A 1 90 ? -14.723 -16.533 61.460 1.00 91.19 90 ASN A O 1
ATOM 697 N N . LEU A 1 91 ? -13.829 -18.557 61.787 1.00 90.00 91 LEU A N 1
ATOM 698 C CA . LEU A 1 91 ? -12.862 -18.090 62.782 1.00 90.00 91 LEU A CA 1
ATOM 699 C C . LEU A 1 91 ? -11.935 -17.000 62.216 1.00 90.00 91 LEU A C 1
ATOM 701 O O . LEU A 1 91 ? -11.644 -16.028 62.913 1.00 90.00 91 LEU A O 1
ATOM 705 N N . SER A 1 92 ? -11.505 -17.119 60.954 1.00 88.69 92 SER A N 1
ATOM 706 C CA . SER A 1 92 ? -10.725 -16.081 60.262 1.00 88.69 92 SER A CA 1
ATOM 707 C C . SER A 1 92 ? -11.510 -14.774 60.106 1.00 88.69 92 SER A C 1
ATOM 709 O O . SER A 1 92 ? -10.951 -13.707 60.364 1.00 88.69 92 SER A O 1
ATOM 711 N N . LEU A 1 93 ? -12.800 -14.840 59.747 1.00 86.56 93 LEU A N 1
ATOM 712 C CA . LEU A 1 93 ? -13.671 -13.659 59.654 1.00 86.56 93 LEU A CA 1
ATOM 713 C C . LEU A 1 93 ? -13.841 -12.964 61.009 1.00 86.56 93 LEU A C 1
ATOM 715 O O . LEU A 1 93 ? -13.689 -11.748 61.086 1.00 86.56 93 LEU A O 1
ATOM 719 N N . TYR A 1 94 ? -14.091 -13.729 62.075 1.00 86.38 94 TYR A N 1
ATOM 720 C CA . TYR A 1 94 ? -14.299 -13.184 63.419 1.00 86.38 94 TYR A CA 1
ATOM 721 C C . TYR A 1 94 ? -13.030 -12.595 64.033 1.00 86.38 94 TYR A C 1
ATOM 723 O O . TYR A 1 94 ? -13.065 -11.520 64.627 1.00 86.38 94 TYR A O 1
ATOM 731 N N . SER A 1 95 ? -11.903 -13.292 63.894 1.00 87.19 95 SER A N 1
ATOM 732 C CA . SER A 1 95 ? -10.627 -12.858 64.477 1.00 87.19 95 SER A CA 1
ATOM 733 C C . SER A 1 95 ? -9.890 -11.824 63.623 1.00 87.19 95 SER A C 1
ATOM 735 O O . SER A 1 95 ? -8.919 -11.231 64.087 1.00 87.19 95 SER A O 1
ATOM 737 N N . ALA A 1 96 ? -10.318 -11.619 62.373 1.00 84.00 96 ALA A N 1
ATOM 738 C CA . ALA A 1 96 ? -9.587 -10.857 61.366 1.00 84.00 96 ALA A CA 1
ATOM 739 C C . ALA A 1 96 ? -8.131 -11.338 61.172 1.00 84.00 96 ALA A C 1
ATOM 741 O O . ALA A 1 96 ? -7.241 -10.550 60.847 1.00 84.00 96 ALA A O 1
ATOM 742 N N . ILE A 1 97 ? -7.883 -12.638 61.372 1.00 83.94 97 ILE A N 1
ATOM 743 C CA . ILE A 1 97 ? -6.577 -13.278 61.185 1.00 83.94 97 ILE A CA 1
ATOM 744 C C . ILE A 1 97 ? -6.594 -14.068 59.883 1.00 83.94 97 ILE A C 1
ATOM 746 O O . ILE A 1 97 ? -7.457 -14.918 59.665 1.00 83.94 97 ILE A O 1
ATOM 750 N N . ILE A 1 98 ? -5.599 -13.827 59.034 1.00 80.56 98 ILE A N 1
ATOM 751 C CA . ILE A 1 98 ? -5.386 -14.567 57.791 1.00 80.56 98 ILE A CA 1
ATOM 752 C C . ILE A 1 98 ? -4.076 -15.334 57.916 1.00 80.56 98 ILE A C 1
ATOM 754 O O . ILE A 1 98 ? -3.053 -14.787 58.331 1.00 80.56 98 ILE A O 1
ATOM 758 N N . ARG A 1 99 ? -4.103 -16.628 57.587 1.00 76.00 99 ARG A N 1
ATOM 759 C CA . ARG A 1 99 ? -2.908 -17.467 57.673 1.00 76.00 99 ARG A CA 1
ATOM 760 C C . ARG A 1 99 ? -1.890 -17.017 56.626 1.00 76.00 99 ARG A C 1
ATOM 762 O O . ARG A 1 99 ? -2.246 -16.828 55.468 1.00 76.00 99 ARG A O 1
ATOM 769 N N . TRP A 1 100 ? -0.618 -16.918 57.012 1.00 66.00 100 TRP A N 1
ATOM 770 C CA . TRP A 1 100 ? 0.470 -16.480 5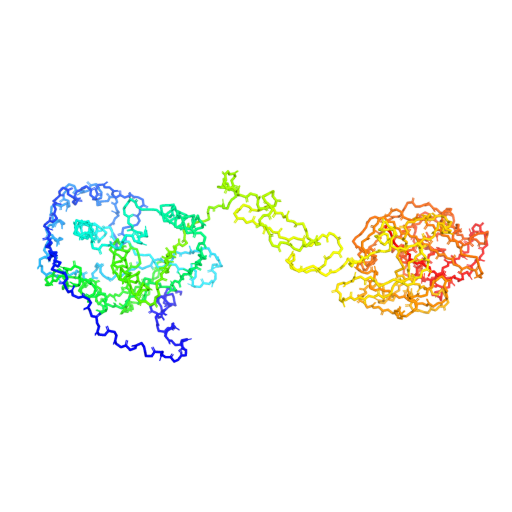6.122 1.00 66.00 100 TRP A CA 1
ATOM 771 C C . TRP A 1 100 ? 0.529 -17.280 54.808 1.00 66.00 100 TRP A C 1
ATOM 773 O O . TRP A 1 100 ? 0.772 -16.722 53.743 1.00 66.00 100 TRP A O 1
ATOM 783 N N . SER A 1 101 ? 0.220 -18.580 54.862 1.00 67.69 101 SER A N 1
ATOM 784 C CA . SER A 1 101 ? 0.206 -19.469 53.697 1.00 67.69 101 SER A CA 1
ATOM 785 C C . SER A 1 101 ? -0.924 -19.178 52.703 1.00 67.69 101 SER A C 1
ATOM 787 O O . SER A 1 101 ? -0.924 -19.743 51.616 1.00 67.69 101 SER A O 1
ATOM 789 N N . TRP A 1 102 ? -1.896 -18.332 53.057 1.00 70.19 102 TRP A N 1
ATOM 790 C CA . TRP A 1 102 ? -2.979 -17.899 52.166 1.00 70.19 102 TRP A CA 1
ATOM 791 C C . TRP A 1 102 ? -2.640 -16.615 51.405 1.00 70.19 102 TRP A C 1
ATOM 793 O O . TRP A 1 102 ? -3.233 -16.355 50.364 1.00 70.19 102 TRP A O 1
ATOM 803 N N . ILE A 1 103 ? -1.689 -15.830 51.919 1.00 69.50 103 ILE A N 1
ATOM 804 C CA . ILE A 1 103 ? -1.278 -14.527 51.373 1.00 69.50 103 ILE A CA 1
ATOM 805 C C . ILE A 1 103 ? 0.141 -14.537 50.784 1.00 69.50 103 ILE A C 1
ATOM 807 O O . ILE A 1 103 ? 0.559 -13.552 50.177 1.00 69.50 103 ILE A O 1
ATOM 811 N N . SER A 1 104 ? 0.870 -15.648 50.938 1.00 68.88 104 SER A N 1
ATOM 812 C CA . SER A 1 104 ? 2.135 -15.913 50.251 1.00 68.88 104 SER A CA 1
ATOM 813 C C . SER A 1 104 ? 1.871 -16.634 48.928 1.00 68.88 104 SER A C 1
ATOM 815 O O . SER A 1 104 ? 1.281 -17.717 48.903 1.00 68.88 104 SER A O 1
ATOM 817 N N . ALA A 1 105 ? 2.283 -16.024 47.816 1.00 67.12 105 ALA A N 1
ATOM 818 C CA . ALA A 1 105 ? 2.003 -16.518 46.475 1.00 67.12 105 ALA A CA 1
ATOM 819 C C . ALA A 1 105 ? 3.221 -17.202 45.848 1.00 67.12 105 ALA A C 1
ATOM 821 O O . ALA A 1 105 ? 4.249 -16.567 45.631 1.00 67.12 105 ALA A O 1
ATOM 822 N N . THR A 1 106 ? 3.087 -18.480 45.476 1.00 64.62 106 THR A N 1
ATOM 823 C CA . THR A 1 106 ? 3.996 -19.105 44.503 1.00 64.62 106 THR A CA 1
ATOM 824 C C . THR A 1 106 ? 3.383 -18.982 43.119 1.00 64.62 106 THR A C 1
ATOM 826 O O . THR A 1 106 ? 2.296 -19.490 42.853 1.00 64.62 106 THR A O 1
ATOM 829 N N . VAL A 1 107 ? 4.084 -18.273 42.251 1.00 68.50 107 VAL A N 1
ATOM 830 C CA . VAL A 1 107 ? 3.622 -17.872 40.935 1.00 68.50 107 VAL A CA 1
ATOM 831 C C . VAL A 1 107 ? 4.306 -18.708 39.864 1.00 68.50 107 VAL A C 1
ATOM 833 O O . VAL A 1 107 ? 5.535 -18.772 39.813 1.00 68.50 107 VAL A O 1
ATOM 836 N N . THR A 1 108 ? 3.525 -19.262 38.941 1.00 64.06 108 THR A N 1
ATOM 837 C CA . THR A 1 108 ? 4.056 -19.807 37.685 1.00 64.06 108 THR A CA 1
ATOM 838 C C . THR A 1 108 ? 3.876 -18.766 36.577 1.00 64.06 108 THR A C 1
ATOM 840 O O . THR A 1 108 ? 2.756 -18.282 36.390 1.00 64.06 108 THR A O 1
ATOM 843 N N . PRO A 1 109 ? 4.940 -18.380 35.851 1.00 64.06 109 PRO A N 1
ATOM 844 C CA . PRO A 1 109 ? 4.820 -17.435 34.750 1.00 64.06 109 PRO A CA 1
ATOM 845 C C . PRO A 1 109 ? 4.083 -18.098 33.582 1.00 64.06 109 PRO A C 1
ATOM 847 O O . PRO A 1 109 ? 4.560 -19.082 33.021 1.00 64.06 109 PRO A O 1
ATOM 850 N N . LEU A 1 110 ? 2.923 -17.554 33.212 1.00 62.19 110 LEU A N 1
ATOM 851 C CA . LEU A 1 110 ? 2.199 -17.955 32.007 1.00 62.19 110 LEU A CA 1
ATOM 852 C C . LEU A 1 110 ? 2.539 -16.994 30.867 1.00 62.19 110 LEU A C 1
ATOM 854 O O . LEU A 1 110 ? 2.352 -15.786 31.010 1.00 62.19 110 LEU A O 1
ATOM 858 N N . HIS A 1 111 ? 3.013 -17.523 29.743 1.00 56.78 111 HIS A N 1
ATOM 859 C CA . HIS A 1 111 ? 3.298 -16.728 28.550 1.00 56.78 111 HIS A CA 1
ATOM 860 C C . HIS A 1 111 ? 1.998 -16.212 27.909 1.00 56.78 111 HIS A C 1
ATOM 862 O O . HIS A 1 111 ? 0.986 -16.913 27.867 1.00 56.78 111 HIS A O 1
ATOM 868 N N . THR A 1 112 ? 2.018 -14.960 27.462 1.00 50.28 112 THR A N 1
ATOM 869 C CA . THR A 1 112 ? 0.951 -14.305 26.695 1.00 50.28 112 THR A CA 1
ATOM 870 C C . THR A 1 112 ? 1.491 -13.850 25.341 1.00 50.28 112 THR A C 1
ATOM 872 O O . THR A 1 112 ? 2.699 -13.672 25.218 1.00 50.28 112 THR A O 1
ATOM 875 N N . ASP A 1 113 ? 0.611 -13.687 24.344 1.00 43.41 113 ASP A N 1
ATOM 876 C CA . ASP A 1 113 ? 0.956 -13.414 22.936 1.00 43.41 113 ASP A CA 1
ATOM 877 C C . ASP A 1 113 ? 2.143 -12.445 22.765 1.00 43.41 113 ASP A C 1
ATOM 879 O O . ASP A 1 113 ? 2.124 -11.326 23.281 1.00 43.41 113 ASP A O 1
ATOM 883 N N . GLY A 1 114 ? 3.182 -12.882 22.042 1.00 53.59 114 GLY A N 1
ATOM 884 C CA . GLY A 1 114 ? 4.447 -12.158 21.880 1.00 53.59 114 GLY A CA 1
ATOM 885 C C . GLY A 1 114 ? 5.664 -13.089 21.829 1.00 53.59 114 GLY A C 1
ATOM 886 O O . GLY A 1 114 ? 5.528 -14.312 21.794 1.00 53.59 114 GLY A O 1
ATOM 887 N N . SER A 1 115 ? 6.880 -12.534 21.819 1.00 42.31 115 SER A N 1
ATOM 888 C CA . SER A 1 115 ? 8.100 -13.354 21.823 1.00 42.31 115 SER A CA 1
ATOM 889 C C . SER A 1 115 ? 8.287 -14.057 23.176 1.00 42.31 115 SER A C 1
ATOM 891 O O . SER A 1 115 ? 8.031 -13.483 24.236 1.00 42.31 115 SER A O 1
ATOM 893 N N . VAL A 1 116 ? 8.737 -15.316 23.147 1.00 50.88 116 VAL A N 1
ATOM 894 C CA . VAL A 1 116 ? 9.032 -16.134 24.347 1.00 50.88 116 VAL A CA 1
ATOM 895 C C . VAL A 1 116 ? 10.227 -15.577 25.137 1.00 50.88 116 VAL A C 1
ATOM 897 O O . VAL A 1 116 ? 10.379 -15.843 26.327 1.00 50.88 116 VAL A O 1
ATOM 900 N N . SER A 1 117 ? 11.051 -14.756 24.484 1.00 52.22 117 SER A N 1
ATOM 901 C CA . SER A 1 117 ? 12.266 -14.162 25.043 1.00 52.22 117 SER A CA 1
ATOM 902 C C . SER A 1 117 ? 12.033 -12.869 25.833 1.00 52.22 117 SER A C 1
ATOM 904 O O . SER A 1 117 ? 12.967 -12.412 26.486 1.00 52.22 117 SER A O 1
ATOM 906 N N . ASP A 1 118 ? 10.837 -12.264 25.777 1.00 54.66 118 ASP A N 1
ATOM 907 C CA . ASP A 1 118 ? 10.514 -11.034 26.515 1.00 54.66 118 ASP A CA 1
ATOM 908 C C . ASP A 1 118 ? 9.837 -11.352 27.868 1.00 54.66 118 ASP A C 1
ATOM 910 O O . ASP A 1 118 ? 8.684 -11.798 27.899 1.00 54.66 118 ASP A O 1
ATOM 914 N N . PRO A 1 119 ? 10.504 -11.081 29.009 1.00 54.84 119 PRO A N 1
ATOM 915 C CA . PRO A 1 119 ? 9.953 -11.312 30.344 1.00 54.84 119 PRO A CA 1
ATOM 916 C C . PRO A 1 119 ? 8.659 -10.536 30.641 1.00 54.84 119 PRO A C 1
ATOM 918 O O . PRO A 1 119 ? 7.913 -10.925 31.541 1.00 54.84 119 PRO A O 1
ATOM 921 N N . ASN A 1 120 ? 8.375 -9.447 29.914 1.00 56.50 120 ASN A N 1
ATOM 922 C CA . ASN A 1 120 ? 7.166 -8.637 30.104 1.00 56.50 120 ASN A CA 1
ATOM 923 C C . ASN A 1 120 ? 5.889 -9.327 29.602 1.00 56.50 120 ASN A C 1
ATOM 925 O O . ASN A 1 120 ? 4.792 -8.956 30.032 1.00 56.50 120 ASN A O 1
ATOM 929 N N . ASN A 1 121 ? 6.035 -10.348 28.749 1.00 54.22 121 ASN A N 1
ATOM 930 C CA . ASN A 1 121 ? 4.934 -11.135 28.194 1.00 54.22 121 ASN A CA 1
ATOM 931 C C . ASN A 1 121 ? 4.510 -12.297 29.105 1.00 54.22 121 ASN A C 1
ATOM 933 O O . ASN A 1 121 ? 3.656 -13.095 28.726 1.00 54.22 121 ASN A O 1
ATOM 937 N N . CYS A 1 122 ? 5.061 -12.394 30.316 1.00 54.00 122 CYS A N 1
ATOM 938 C CA . CYS A 1 122 ? 4.669 -13.389 31.308 1.00 54.00 122 CYS A CA 1
ATOM 939 C C . CYS A 1 122 ? 3.696 -12.792 32.333 1.00 54.00 122 CYS A C 1
ATOM 941 O O . CYS A 1 122 ? 3.927 -11.707 32.870 1.00 54.00 122 CYS A O 1
ATOM 943 N N . ARG A 1 123 ? 2.614 -13.514 32.644 1.00 53.72 123 ARG A N 1
ATOM 944 C CA . ARG A 1 123 ? 1.669 -13.150 33.708 1.00 53.72 123 ARG A CA 1
ATOM 945 C C . ARG A 1 123 ? 1.857 -14.033 34.936 1.00 53.72 123 ARG A C 1
ATOM 947 O O . ARG A 1 123 ? 1.911 -15.256 34.782 1.00 53.72 123 ARG A O 1
ATOM 954 N N . PRO A 1 124 ? 1.908 -13.445 36.140 1.00 55.59 124 PRO A N 1
ATOM 955 C CA . PRO A 1 124 ? 1.915 -14.219 37.359 1.00 55.59 124 PRO A CA 1
ATOM 956 C C . PRO A 1 124 ? 0.514 -14.794 37.639 1.00 55.59 124 PRO A C 1
ATOM 958 O O . PRO A 1 124 ? -0.480 -14.069 37.569 1.00 55.59 124 PRO A O 1
ATOM 961 N N . ILE A 1 125 ? 0.411 -16.095 37.932 1.00 56.97 125 ILE A N 1
ATOM 962 C CA . ILE A 1 125 ? -0.850 -16.738 38.332 1.00 56.97 125 ILE A CA 1
ATOM 963 C C . ILE A 1 125 ? -0.696 -17.388 39.704 1.00 56.97 125 ILE A C 1
ATOM 965 O O . ILE A 1 125 ? 0.199 -18.205 39.913 1.00 56.97 125 ILE A O 1
ATOM 969 N N . PHE A 1 126 ? -1.619 -17.052 40.604 1.00 60.78 126 PHE A N 1
ATOM 970 C CA . PHE A 1 126 ? -1.798 -17.671 41.914 1.00 60.78 126 PHE A CA 1
ATOM 971 C C . PHE A 1 126 ? -3.064 -18.540 41.926 1.00 60.78 126 PHE A C 1
ATOM 973 O O . PHE A 1 126 ? -4.133 -18.068 41.540 1.00 60.78 126 PHE A O 1
ATOM 980 N N . VAL A 1 127 ? -2.967 -19.802 42.364 1.00 56.72 127 VAL A N 1
ATOM 981 C CA . VAL A 1 127 ? -4.135 -20.686 42.537 1.00 56.72 127 VAL A CA 1
ATOM 982 C C . VAL A 1 127 ? -3.973 -21.529 43.801 1.00 56.72 127 VAL A C 1
ATOM 984 O O . VAL A 1 127 ? -3.301 -22.552 43.775 1.00 56.72 127 VAL A O 1
ATOM 987 N N . LEU A 1 128 ? -4.632 -21.134 44.893 1.00 65.44 128 LEU A N 1
ATOM 988 C CA . LEU A 1 128 ? -4.861 -21.993 46.060 1.00 65.44 128 LEU A CA 1
ATOM 989 C C . LEU A 1 128 ? -6.373 -22.267 46.190 1.00 65.44 128 LEU A C 1
ATOM 991 O O . LEU A 1 128 ? -7.110 -21.350 46.551 1.00 65.44 128 LEU A O 1
ATOM 995 N N . PRO A 1 129 ? -6.864 -23.500 45.945 1.00 62.72 129 PRO A N 1
ATOM 996 C CA . PRO A 1 129 ? -8.287 -23.844 45.972 1.00 62.72 129 PRO A CA 1
ATOM 997 C C . PRO A 1 129 ? -8.999 -23.463 47.277 1.00 62.72 129 PRO A C 1
ATOM 999 O O . PRO A 1 129 ? -10.110 -22.943 47.253 1.00 62.72 129 PRO A O 1
ATOM 1002 N N . VAL A 1 130 ? -8.349 -23.661 48.427 1.00 68.19 130 VAL A N 1
ATOM 1003 C CA . VAL A 1 130 ? -8.933 -23.323 49.737 1.00 68.19 130 VAL A CA 1
ATOM 1004 C C . VAL A 1 130 ? -9.108 -21.810 49.901 1.00 68.19 130 VAL A C 1
ATOM 1006 O O . VAL A 1 130 ? -10.141 -21.355 50.389 1.00 68.19 130 VAL A O 1
ATOM 1009 N N . VAL A 1 131 ? -8.134 -21.025 49.433 1.00 74.25 131 VAL A N 1
ATOM 1010 C CA . VAL A 1 131 ? -8.206 -19.558 49.453 1.00 74.25 131 VAL A CA 1
ATOM 1011 C C . VAL A 1 131 ? -9.291 -19.074 48.495 1.00 74.25 131 VAL A C 1
ATOM 1013 O O . VAL A 1 131 ? -10.077 -18.208 48.861 1.00 74.25 131 VAL A O 1
ATOM 1016 N N . THR A 1 132 ? -9.426 -19.694 47.317 1.00 77.06 132 THR A N 1
ATOM 1017 C CA . THR A 1 132 ? -10.480 -19.318 46.365 1.00 77.06 132 THR A CA 1
ATOM 1018 C C . THR A 1 132 ? -11.888 -19.524 46.921 1.00 77.06 132 THR A C 1
ATOM 1020 O O . THR A 1 132 ? -12.723 -18.651 46.717 1.00 77.06 132 THR A O 1
ATOM 1023 N N . ILE A 1 133 ? -12.139 -20.596 47.687 1.00 82.94 133 ILE A N 1
ATOM 1024 C CA . ILE A 1 133 ? -13.447 -20.838 48.328 1.00 82.94 133 ILE A CA 1
ATOM 1025 C C . ILE A 1 133 ? -13.758 -19.744 49.349 1.00 82.94 133 ILE A C 1
ATOM 1027 O O . ILE A 1 133 ? -14.873 -19.219 49.392 1.00 82.94 133 ILE A O 1
ATOM 1031 N N . PHE A 1 134 ? -12.764 -19.366 50.156 1.00 86.19 134 PHE A N 1
ATOM 1032 C CA . PHE A 1 134 ? -12.942 -18.304 51.138 1.00 86.19 134 PHE A CA 1
ATOM 1033 C C . PHE A 1 134 ? -13.205 -16.954 50.467 1.00 86.19 134 PHE A C 1
ATOM 1035 O O . PHE A 1 134 ? -14.159 -16.254 50.806 1.00 86.19 134 PHE A O 1
ATOM 1042 N N . GLU A 1 135 ? -12.410 -16.624 49.452 1.00 87.06 135 GLU A N 1
ATOM 1043 C CA . GLU A 1 135 ? -12.586 -15.415 48.661 1.00 87.06 135 GLU A CA 1
ATOM 1044 C C . GLU A 1 135 ? -13.941 -15.372 47.945 1.00 87.06 135 GLU A C 1
ATOM 1046 O O . GLU A 1 135 ? -14.561 -14.315 47.911 1.00 87.06 135 GLU A O 1
ATOM 1051 N N . GLN A 1 136 ? -14.437 -16.494 47.411 1.00 87.31 136 GLN A N 1
ATOM 1052 C CA . GLN A 1 136 ? -15.770 -16.588 46.804 1.00 87.31 136 GLN A CA 1
ATOM 1053 C C . GLN A 1 136 ? -16.884 -16.319 47.821 1.00 87.31 136 GLN A C 1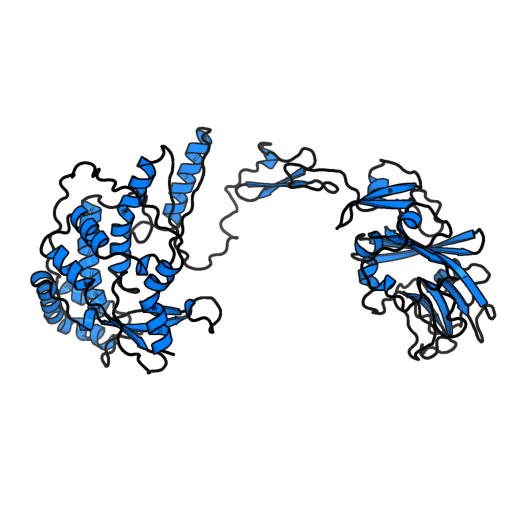
ATOM 1055 O O . GLN A 1 136 ? -17.857 -15.632 47.490 1.00 87.31 136 GLN A O 1
ATOM 1060 N N . ALA A 1 137 ? -16.748 -16.828 49.051 1.00 89.19 137 ALA A N 1
ATOM 1061 C CA . ALA A 1 137 ? -17.706 -16.575 50.124 1.00 89.19 137 ALA A CA 1
ATOM 1062 C C . ALA A 1 137 ? -17.764 -15.077 50.458 1.00 89.19 137 ALA A C 1
ATOM 1064 O O . ALA A 1 137 ? -18.833 -14.466 50.409 1.00 89.19 137 ALA A O 1
ATOM 1065 N N . VAL A 1 138 ? -16.600 -14.470 50.709 1.00 90.44 138 VAL A N 1
ATOM 1066 C CA . VAL A 1 138 ? -16.474 -13.038 51.020 1.00 90.44 138 VAL A CA 1
ATOM 1067 C C . VAL A 1 138 ? -16.946 -12.178 49.843 1.00 90.44 138 VAL A C 1
ATOM 1069 O O . VAL A 1 138 ? -17.725 -11.243 50.028 1.00 90.44 138 VAL A O 1
ATOM 1072 N N . HIS A 1 139 ? -16.554 -12.531 48.616 1.00 91.69 139 HIS A N 1
ATOM 1073 C CA . HIS A 1 139 ? -16.974 -11.855 47.389 1.00 91.69 139 HIS A CA 1
ATOM 1074 C C . HIS A 1 139 ? -18.496 -11.834 47.267 1.00 91.69 139 HIS A C 1
ATOM 1076 O O . HIS A 1 139 ? -19.076 -10.786 46.998 1.00 91.69 139 HIS A O 1
ATOM 1082 N N . SER A 1 140 ? -19.153 -12.980 47.463 1.00 89.69 140 SER A N 1
ATOM 1083 C CA . SER A 1 140 ? -20.606 -13.100 47.318 1.00 89.69 140 SER A CA 1
ATOM 1084 C C . SER A 1 140 ? -21.346 -12.204 48.310 1.00 89.69 140 SER A C 1
ATOM 1086 O O . SER A 1 140 ? -22.266 -11.485 47.916 1.00 89.69 140 SER A O 1
ATOM 1088 N N . GLN A 1 141 ? -20.901 -12.177 49.570 1.00 92.69 141 GLN A N 1
ATOM 1089 C CA . GLN A 1 141 ? -21.496 -11.325 50.602 1.00 92.69 141 GLN A CA 1
ATOM 1090 C C . GLN A 1 141 ? -21.323 -9.832 50.288 1.00 92.69 141 GLN A C 1
ATOM 1092 O O . GLN A 1 141 ? -22.282 -9.061 50.358 1.00 92.69 141 GLN A O 1
ATOM 1097 N N . ILE A 1 142 ? -20.121 -9.417 49.883 1.00 91.75 142 ILE A N 1
ATOM 1098 C CA . ILE A 1 142 ? -19.839 -8.011 49.565 1.00 91.75 142 ILE A CA 1
ATOM 1099 C C . ILE A 1 142 ? -20.560 -7.586 48.296 1.00 91.75 142 ILE A C 1
ATOM 1101 O O . ILE A 1 142 ? -21.151 -6.511 48.251 1.00 91.75 142 ILE A O 1
ATOM 1105 N N . TYR A 1 143 ? -20.563 -8.423 47.262 1.00 90.94 143 TYR A N 1
ATOM 1106 C CA . TYR A 1 143 ? -21.274 -8.116 46.031 1.00 90.94 143 TYR A CA 1
ATOM 1107 C C . TYR A 1 143 ? -22.780 -7.962 46.281 1.00 90.94 143 TYR A C 1
ATOM 1109 O O . TYR A 1 143 ? -23.404 -7.044 45.741 1.00 90.94 143 TYR A O 1
ATOM 1117 N N . GLN A 1 144 ? -23.360 -8.803 47.144 1.00 90.50 144 GLN A N 1
ATOM 1118 C CA . GLN A 1 144 ? -24.752 -8.674 47.568 1.00 90.50 144 GLN A CA 1
ATOM 1119 C C . GLN A 1 144 ? -24.997 -7.354 48.308 1.00 90.50 144 GLN A C 1
ATOM 1121 O O . GLN A 1 144 ? -25.980 -6.672 48.011 1.00 90.50 144 GLN A O 1
ATOM 1126 N N . HIS A 1 145 ? -24.104 -6.958 49.219 1.00 92.00 145 HIS A N 1
ATOM 1127 C CA . HIS A 1 145 ? -24.165 -5.667 49.912 1.00 92.00 145 HIS A CA 1
ATOM 1128 C C . HIS A 1 145 ? -24.107 -4.484 48.942 1.00 92.00 145 HIS A C 1
ATOM 1130 O O . HIS A 1 145 ? -24.972 -3.607 48.971 1.00 92.00 145 HIS A O 1
ATOM 1136 N N . LEU A 1 146 ? -23.132 -4.486 48.034 1.00 90.06 146 LEU A N 1
ATOM 1137 C CA . LEU A 1 146 ? -22.948 -3.436 47.035 1.00 90.06 146 LEU A CA 1
ATOM 1138 C C . LEU A 1 146 ? -24.148 -3.325 46.088 1.00 90.06 146 LEU A C 1
ATOM 1140 O O . LEU A 1 146 ? -24.568 -2.218 45.751 1.00 90.06 146 LEU A O 1
ATOM 1144 N N . SER A 1 147 ? -24.715 -4.460 45.674 1.00 87.50 147 SER A N 1
ATOM 1145 C CA . SER A 1 147 ? -25.854 -4.505 44.752 1.00 87.50 147 SER A CA 1
ATOM 1146 C C . SER A 1 147 ? -27.158 -4.087 45.430 1.00 87.50 147 SER A C 1
ATOM 1148 O O . SER A 1 147 ? -27.883 -3.253 44.891 1.00 87.50 147 SER A O 1
ATOM 1150 N N . SER A 1 148 ? -27.431 -4.602 46.634 1.00 88.19 148 SER A N 1
ATOM 1151 C CA . SER A 1 148 ? -28.665 -4.303 47.380 1.00 88.19 148 SER A CA 1
ATOM 1152 C C . SER A 1 148 ? -28.750 -2.828 47.772 1.00 88.19 148 SER A C 1
ATOM 1154 O O . SER A 1 148 ? -29.828 -2.242 47.743 1.00 88.19 148 SER A O 1
ATOM 1156 N N . ASN A 1 149 ? -27.605 -2.210 48.073 1.00 85.56 149 ASN A N 1
ATOM 1157 C CA . ASN A 1 149 ? -27.515 -0.793 48.421 1.00 85.56 149 ASN A CA 1
ATOM 1158 C C . ASN A 1 149 ? -27.205 0.116 47.212 1.00 85.56 149 ASN A C 1
ATOM 1160 O O . ASN A 1 149 ? -26.982 1.310 47.396 1.00 85.56 149 ASN A O 1
ATOM 1164 N N . LYS A 1 150 ? -27.177 -0.421 45.979 1.00 86.44 150 LYS A N 1
ATOM 1165 C CA . LYS A 1 150 ? -26.888 0.321 44.731 1.00 86.44 150 LYS A CA 1
ATOM 1166 C C . LYS A 1 150 ? -25.605 1.168 44.801 1.00 86.44 150 LYS A C 1
ATOM 1168 O O . LYS A 1 150 ? -25.555 2.292 44.306 1.00 86.44 150 LYS A O 1
ATOM 1173 N N . LEU A 1 151 ? -24.559 0.621 45.417 1.00 86.88 151 LEU A N 1
ATOM 1174 C CA . LEU A 1 151 ? -23.302 1.331 45.671 1.00 86.88 151 LEU A CA 1
ATOM 1175 C C . LEU A 1 151 ? -22.359 1.328 44.463 1.00 86.88 151 LEU A C 1
ATOM 1177 O O . LEU A 1 151 ? -21.442 2.144 44.410 1.00 86.88 151 LEU A O 1
ATOM 1181 N N . LEU A 1 152 ? -22.575 0.446 43.482 1.00 86.06 152 LEU A N 1
ATOM 1182 C CA . LEU A 1 152 ? -21.800 0.413 42.239 1.00 86.06 152 LEU A CA 1
ATOM 1183 C C . LEU A 1 152 ? -22.351 1.394 41.203 1.00 86.06 152 LEU A C 1
ATOM 1185 O O . LEU A 1 152 ? -23.559 1.476 40.982 1.00 86.06 152 LEU A O 1
ATOM 1189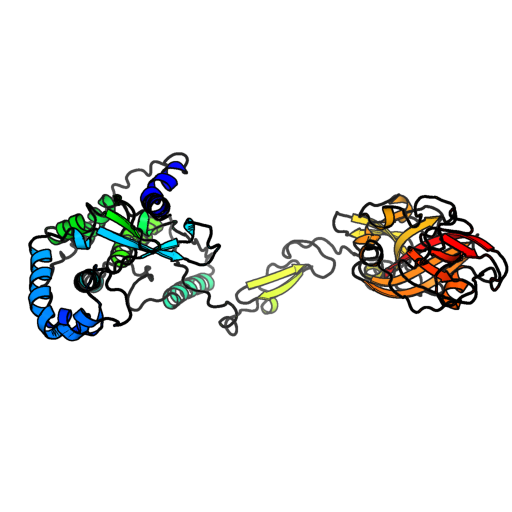 N N . SER A 1 153 ? -21.448 2.091 40.515 1.00 82.69 153 SER A N 1
ATOM 1190 C CA . SER A 1 153 ? -21.782 2.982 39.406 1.00 82.69 153 SER A CA 1
ATOM 1191 C C . SER A 1 153 ? -22.546 2.240 38.307 1.00 82.69 153 SER A C 1
ATOM 1193 O O . SER A 1 153 ? -22.159 1.147 37.890 1.00 82.69 153 SER A O 1
ATOM 1195 N N . SER A 1 154 ? -23.612 2.847 37.784 1.00 77.44 154 SER A N 1
ATOM 1196 C CA . SER A 1 154 ? -24.352 2.297 36.642 1.00 77.44 154 SER A CA 1
ATOM 1197 C C . SER A 1 154 ? -23.529 2.293 35.349 1.00 77.44 154 SER A C 1
ATOM 1199 O O . SER A 1 154 ? -23.772 1.457 34.488 1.00 77.44 154 SER A O 1
ATOM 1201 N N . HIS A 1 155 ? -22.505 3.147 35.251 1.00 75.94 155 HIS A N 1
ATOM 1202 C CA . HIS A 1 155 ? -21.582 3.236 34.109 1.00 75.94 155 HIS A CA 1
ATOM 1203 C C . HIS A 1 155 ? -20.394 2.265 34.196 1.00 75.94 155 HIS A C 1
ATOM 1205 O O . HIS A 1 155 ? -19.490 2.325 33.369 1.00 75.94 155 HIS A O 1
ATOM 1211 N N . GLN A 1 156 ? -20.368 1.372 35.190 1.00 81.56 156 GLN A N 1
ATOM 1212 C CA . GLN A 1 156 ? -19.384 0.295 35.277 1.00 81.56 156 GLN A CA 1
ATOM 1213 C C . GLN A 1 156 ? -19.968 -0.995 34.694 1.00 81.56 156 GLN A C 1
ATOM 1215 O O . GLN A 1 156 ? -20.950 -1.505 35.229 1.00 81.56 156 GLN A O 1
ATOM 1220 N N . SER A 1 157 ? -19.335 -1.555 33.662 1.00 80.62 157 SER A N 1
ATOM 1221 C CA . SER A 1 157 ? -19.737 -2.840 33.059 1.00 80.62 157 SER A CA 1
ATOM 1222 C C . SER A 1 157 ? -18.717 -3.965 33.262 1.00 80.62 157 SER A C 1
ATOM 1224 O O . SER A 1 157 ? -19.061 -5.137 33.135 1.00 80.62 157 SER A O 1
ATOM 1226 N N . GLY A 1 158 ? -17.461 -3.644 33.591 1.00 80.56 158 GLY A N 1
ATOM 1227 C CA . GLY A 1 158 ? -16.428 -4.654 33.820 1.00 80.56 158 GLY A CA 1
ATOM 1228 C C . GLY A 1 158 ? -16.644 -5.418 35.129 1.00 80.56 158 GLY A C 1
ATOM 1229 O O . GLY A 1 158 ? -16.988 -4.817 36.143 1.00 80.56 158 GLY A O 1
ATOM 1230 N N . PHE A 1 159 ? -16.399 -6.735 35.110 1.00 77.50 159 PHE A N 1
ATOM 1231 C CA . PHE A 1 159 ? -16.414 -7.616 36.292 1.00 77.50 159 PHE A CA 1
ATOM 1232 C C . PHE A 1 159 ? -17.719 -7.596 37.106 1.00 77.50 159 PHE A C 1
ATOM 1234 O O . PHE A 1 159 ? -17.705 -7.810 38.318 1.00 77.50 159 PHE A O 1
ATOM 1241 N N . ARG A 1 160 ? -18.859 -7.354 36.450 1.00 78.69 160 ARG A N 1
ATOM 1242 C CA . ARG A 1 160 ? -20.176 -7.361 37.089 1.00 78.69 160 ARG A CA 1
ATOM 1243 C C . ARG A 1 160 ? -21.073 -8.455 36.504 1.00 78.69 160 ARG A C 1
ATOM 1245 O O . ARG A 1 160 ? -21.265 -8.483 35.290 1.00 78.69 160 ARG A O 1
ATOM 1252 N N . PRO A 1 161 ? -21.665 -9.317 37.347 1.00 77.06 161 PRO A N 1
ATOM 1253 C CA . PRO A 1 161 ? -22.798 -10.155 36.973 1.00 77.06 161 PRO A CA 1
ATOM 1254 C C . PRO A 1 161 ? -23.872 -9.385 36.193 1.00 77.06 161 PRO A C 1
ATOM 1256 O O . PRO A 1 161 ? -24.238 -8.276 36.575 1.00 77.06 161 PRO A O 1
ATOM 1259 N N . GLY A 1 162 ? -24.361 -9.969 35.097 1.00 77.62 162 GLY A N 1
ATOM 1260 C CA . GLY A 1 162 ? -25.384 -9.358 34.235 1.00 77.62 162 GLY A CA 1
ATOM 1261 C C . GLY A 1 162 ? -24.876 -8.274 33.275 1.00 77.62 162 GLY A C 1
ATOM 1262 O O . GLY A 1 162 ? -25.660 -7.770 32.480 1.00 77.62 162 GLY A O 1
ATOM 1263 N N . HIS A 1 163 ? -23.582 -7.939 33.306 1.00 77.62 163 HIS A N 1
ATOM 1264 C CA . HIS A 1 163 ? -22.945 -7.027 32.356 1.00 77.62 163 HIS A CA 1
ATOM 1265 C C . HIS A 1 163 ? -21.933 -7.777 31.479 1.00 77.62 163 HIS A C 1
ATOM 1267 O O . HIS A 1 163 ? -21.302 -8.746 31.903 1.00 77.62 163 HIS A O 1
ATOM 1273 N N . SER A 1 164 ? -21.752 -7.309 30.248 1.00 77.44 164 SER A N 1
ATOM 1274 C CA . SER A 1 164 ? -20.752 -7.808 29.306 1.00 77.44 164 SER A CA 1
ATOM 1275 C C . SER A 1 164 ? -20.119 -6.664 28.510 1.00 77.44 164 SER A C 1
ATOM 1277 O O . SER A 1 164 ? -20.528 -5.502 28.593 1.00 77.44 164 SER A O 1
ATOM 1279 N N . THR A 1 165 ? -19.108 -6.986 27.703 1.00 74.69 165 THR A N 1
ATOM 1280 C CA . THR A 1 165 ? -18.563 -6.044 26.714 1.00 74.69 165 THR A CA 1
ATOM 1281 C C . THR A 1 165 ? -19.644 -5.577 25.738 1.00 74.69 165 THR A C 1
ATOM 1283 O O . THR A 1 165 ? -19.653 -4.409 25.358 1.00 74.69 165 THR A O 1
ATOM 1286 N N . THR A 1 166 ? -20.596 -6.452 25.407 1.00 75.25 166 THR A N 1
ATOM 1287 C CA . THR A 1 166 ? -21.749 -6.147 24.556 1.00 75.25 166 THR A CA 1
ATOM 1288 C C . THR A 1 166 ? -22.711 -5.176 25.227 1.00 75.25 166 THR A C 1
ATOM 1290 O O . THR A 1 166 ? -23.072 -4.183 24.609 1.00 75.25 166 THR A O 1
ATOM 1293 N N . THR A 1 167 ? -23.094 -5.393 26.493 1.00 76.06 167 THR A N 1
ATOM 1294 C CA . THR A 1 167 ? -24.006 -4.458 27.185 1.00 76.06 167 THR A CA 1
ATOM 1295 C C . THR A 1 167 ? -23.385 -3.069 27.314 1.00 76.06 167 THR A C 1
ATOM 1297 O O . THR A 1 167 ? -24.077 -2.067 27.181 1.00 76.06 167 THR A O 1
ATOM 1300 N N . CYS A 1 168 ? -22.067 -3.005 27.534 1.00 77.31 168 CYS A N 1
ATOM 1301 C CA . CYS A 1 168 ? -21.337 -1.743 27.566 1.00 77.31 168 CYS A CA 1
ATOM 1302 C C . CYS A 1 168 ? -21.324 -1.052 26.199 1.00 77.31 168 CYS A C 1
ATOM 1304 O O . CYS A 1 168 ? -21.495 0.160 26.132 1.00 77.31 168 CYS A O 1
ATOM 1306 N N . LEU A 1 169 ? -21.105 -1.807 25.119 1.00 79.38 169 LEU A N 1
ATOM 1307 C CA . LEU A 1 169 ? -21.120 -1.267 23.763 1.00 79.38 169 LEU A CA 1
ATOM 1308 C C . LEU A 1 169 ? -22.512 -0.742 23.395 1.00 79.38 169 LEU A C 1
ATOM 1310 O O . LEU A 1 169 ? -22.608 0.341 22.837 1.00 79.38 169 LEU A O 1
ATOM 1314 N N . LEU A 1 170 ? -23.571 -1.463 23.772 1.00 79.19 170 LEU A N 1
ATOM 1315 C CA . LEU A 1 170 ? -24.954 -1.055 23.527 1.00 79.19 170 LEU A CA 1
ATOM 1316 C C . LEU A 1 170 ? -25.308 0.271 24.219 1.00 79.19 170 LEU A C 1
ATOM 1318 O O . LEU A 1 170 ? -25.845 1.148 23.555 1.00 79.19 170 LEU A O 1
ATOM 1322 N N . ASP A 1 171 ? -24.969 0.460 25.502 1.00 75.81 171 ASP A N 1
ATOM 1323 C CA . ASP A 1 171 ? -25.209 1.740 26.210 1.00 75.81 171 ASP A CA 1
ATOM 1324 C C . ASP A 1 171 ? -24.458 2.915 25.559 1.00 75.81 171 ASP A C 1
ATOM 1326 O O . ASP A 1 171 ? -24.944 4.044 25.513 1.00 75.81 171 ASP A O 1
ATOM 1330 N N . VAL A 1 172 ? -23.267 2.655 25.019 1.00 78.94 172 VAL A N 1
ATOM 1331 C CA . VAL A 1 172 ? -22.458 3.667 24.329 1.00 78.94 172 VAL A CA 1
ATOM 1332 C C . VAL A 1 172 ? -23.047 4.012 22.974 1.00 78.94 172 VAL A C 1
ATOM 1334 O O . VAL A 1 172 ? -23.169 5.191 22.652 1.00 78.94 172 VAL A O 1
ATOM 1337 N N . SER A 1 173 ? -23.413 3.000 22.192 1.00 79.38 173 SER A N 1
ATOM 1338 C CA . SER A 1 173 ? -24.059 3.181 20.898 1.00 79.38 173 SER A CA 1
ATOM 1339 C C . SER A 1 173 ? -25.380 3.932 21.051 1.00 79.38 173 SER A C 1
ATOM 1341 O O . SER A 1 173 ? -25.582 4.919 20.358 1.00 79.38 173 SER A O 1
ATOM 1343 N N . ASP A 1 174 ? -26.227 3.549 22.011 1.00 80.38 174 ASP A N 1
ATOM 1344 C CA . ASP A 1 174 ? -27.485 4.244 22.318 1.00 80.38 174 ASP A CA 1
ATOM 1345 C C . ASP A 1 174 ? -27.252 5.710 22.724 1.00 80.38 174 ASP A C 1
ATOM 1347 O O . ASP A 1 174 ? -27.965 6.604 22.273 1.00 80.38 174 ASP A O 1
ATOM 1351 N N . PHE A 1 175 ? -26.212 5.992 23.518 1.00 76.81 175 PHE A N 1
ATOM 1352 C CA . PHE A 1 175 ? -25.844 7.365 23.872 1.00 76.81 175 PHE A CA 1
ATOM 1353 C C . PHE A 1 175 ? -25.396 8.198 22.661 1.00 76.81 175 PHE A C 1
ATOM 1355 O O . PHE A 1 175 ? -25.795 9.355 22.542 1.00 76.81 175 PHE A O 1
ATOM 1362 N N . ILE A 1 176 ? -24.577 7.625 21.772 1.00 78.50 176 ILE A N 1
ATOM 1363 C CA . ILE A 1 176 ? -24.110 8.306 20.554 1.00 78.50 176 ILE A CA 1
ATOM 1364 C C . ILE A 1 176 ? -25.296 8.601 19.632 1.00 78.50 176 ILE A C 1
ATOM 1366 O O . ILE A 1 176 ? -25.441 9.739 19.194 1.00 78.50 176 ILE A O 1
ATOM 1370 N N . LEU A 1 177 ? -26.166 7.614 19.403 1.00 76.31 177 LEU A N 1
ATOM 1371 C CA . LEU A 1 177 ? -27.348 7.755 18.550 1.00 76.31 177 LEU A CA 1
ATOM 1372 C C . LEU A 1 177 ? -28.312 8.821 19.089 1.00 76.31 177 LEU A C 1
ATOM 1374 O O . LEU A 1 177 ? -28.690 9.725 18.356 1.00 76.31 177 LEU A O 1
ATOM 1378 N N . LYS A 1 178 ? -28.620 8.809 20.392 1.00 76.88 178 LYS A N 1
ATOM 1379 C CA . LYS A 1 178 ? -29.505 9.819 21.004 1.00 76.88 178 LYS A CA 1
ATOM 1380 C C . LYS A 1 178 ? -28.973 11.243 20.896 1.00 76.88 178 LYS A C 1
ATOM 1382 O O . LYS A 1 178 ? -29.750 12.169 20.683 1.00 76.88 178 LYS A O 1
ATOM 1387 N N . ASN A 1 179 ? -27.668 11.442 21.078 1.00 72.81 179 ASN A N 1
ATOM 1388 C CA . ASN A 1 179 ? -27.080 12.769 20.908 1.00 72.81 179 ASN A CA 1
ATOM 1389 C C . ASN A 1 179 ? -27.064 13.186 19.434 1.00 72.81 179 ASN A C 1
ATOM 1391 O O . ASN A 1 179 ? -27.248 14.365 19.142 1.00 72.81 179 ASN A O 1
ATOM 1395 N N . MET A 1 180 ? -26.867 12.236 18.518 1.00 70.31 180 MET A N 1
ATOM 1396 C CA . MET A 1 180 ? -26.921 12.479 17.079 1.00 70.31 180 MET A CA 1
ATOM 1397 C C . MET A 1 180 ? -28.322 12.929 16.640 1.00 70.31 180 MET A C 1
ATOM 1399 O O . MET A 1 180 ? -28.431 13.952 15.969 1.00 70.31 180 MET A O 1
ATOM 1403 N N . ASP A 1 181 ? -29.384 12.272 17.120 1.00 77.56 181 ASP A N 1
ATOM 1404 C CA . ASP A 1 181 ? -30.783 12.671 16.877 1.00 77.56 181 ASP A CA 1
ATOM 1405 C C . ASP A 1 181 ? -31.096 14.085 17.398 1.00 77.56 181 ASP A C 1
ATOM 1407 O O . ASP A 1 181 ? -31.957 14.790 16.875 1.00 77.56 181 ASP A O 1
ATOM 1411 N N . GLN A 1 182 ? -30.382 14.522 18.437 1.00 79.25 182 GLN A N 1
ATOM 1412 C CA . GLN A 1 182 ? -30.505 15.855 19.031 1.00 79.25 182 GLN A CA 1
ATOM 1413 C C . GLN A 1 182 ? -29.565 16.893 18.394 1.00 79.25 182 GLN A C 1
ATOM 1415 O O . GLN A 1 182 ? -29.455 18.006 18.910 1.00 79.25 182 GLN A O 1
ATOM 1420 N N . GLY A 1 183 ? -28.849 16.547 17.317 1.00 71.31 183 GLY A N 1
ATOM 1421 C CA . GLY A 1 183 ? -27.878 17.430 16.663 1.00 71.31 183 GLY A CA 1
ATOM 1422 C C . GLY A 1 183 ? -26.682 17.809 17.550 1.00 71.31 183 GLY A C 1
ATOM 1423 O O . GLY A 1 183 ? -26.035 18.830 17.323 1.00 71.31 183 GLY A O 1
ATOM 1424 N N . CYS A 1 184 ? -26.396 17.024 18.593 1.00 70.12 184 CYS A N 1
ATOM 1425 C CA . CYS A 1 184 ? -25.337 17.295 19.560 1.00 70.12 184 CYS A CA 1
ATOM 1426 C C . CYS A 1 184 ? -23.998 16.686 19.110 1.00 70.12 184 CYS A C 1
ATOM 1428 O O . CYS A 1 184 ? -23.901 15.493 18.813 1.00 70.12 184 CYS A O 1
ATOM 1430 N N . LEU A 1 185 ? -22.920 17.478 19.157 1.00 64.69 185 LEU A N 1
ATOM 1431 C CA . LEU A 1 185 ? -21.562 16.990 18.900 1.00 64.69 185 LEU A CA 1
ATOM 1432 C C . LEU A 1 185 ? -21.123 16.015 20.006 1.00 64.69 185 LEU A C 1
ATOM 1434 O O . LEU A 1 185 ? -20.981 16.405 21.167 1.00 64.69 185 LEU A O 1
ATOM 1438 N N . THR A 1 186 ? -20.869 14.756 19.641 1.00 71.94 186 THR A N 1
ATOM 1439 C CA . THR A 1 186 ? -20.461 13.701 20.582 1.00 71.94 186 THR A CA 1
ATOM 1440 C C . THR A 1 186 ? -19.014 13.286 20.341 1.00 71.94 186 THR A C 1
ATOM 1442 O O . THR A 1 186 ? -18.666 12.822 19.261 1.00 71.94 186 THR A O 1
ATOM 1445 N N . GLY A 1 187 ? -18.166 13.424 21.362 1.00 67.25 187 GLY A N 1
ATOM 1446 C CA . GLY A 1 187 ? -16.773 12.970 21.345 1.00 67.25 187 GLY A CA 1
ATOM 1447 C C . GLY A 1 187 ? -16.536 11.823 22.328 1.00 67.25 187 GLY A C 1
ATOM 1448 O O . GLY A 1 187 ? -17.087 11.823 23.430 1.00 67.25 187 GLY A O 1
ATOM 1449 N N . GLY A 1 188 ? -15.704 10.854 21.942 1.00 70.44 188 GLY A N 1
ATOM 1450 C CA . GLY A 1 188 ? -15.302 9.728 22.789 1.00 70.44 188 GLY A CA 1
ATOM 1451 C C . GLY A 1 188 ? -13.869 9.871 23.304 1.00 70.44 188 GLY A C 1
ATOM 1452 O O . GLY A 1 188 ? -12.953 10.099 22.519 1.00 70.44 188 GLY A O 1
ATOM 1453 N N . LEU A 1 189 ? -13.666 9.689 24.613 1.00 69.88 189 LEU A N 1
ATOM 1454 C CA . LEU A 1 189 ? -12.340 9.582 25.231 1.00 69.88 189 LEU A CA 1
ATOM 1455 C C . LEU A 1 189 ? -12.146 8.163 25.775 1.00 69.88 189 LEU A C 1
ATOM 1457 O O . LEU A 1 189 ? -12.849 7.740 26.695 1.00 69.88 189 LEU A O 1
ATOM 1461 N N . PHE A 1 190 ? -11.175 7.444 25.216 1.00 73.44 190 PHE A N 1
ATOM 1462 C CA . PHE A 1 190 ? -10.811 6.096 25.645 1.00 73.44 190 PHE A CA 1
ATOM 1463 C C . PHE A 1 190 ? -9.533 6.155 26.480 1.00 73.44 190 PHE A C 1
ATOM 1465 O O . PHE A 1 190 ? -8.506 6.642 26.012 1.00 73.44 190 PHE A O 1
ATOM 1472 N N . LEU A 1 191 ? -9.607 5.670 27.719 1.00 72.06 191 LEU A N 1
ATOM 1473 C CA . LEU A 1 191 ? -8.484 5.635 28.654 1.00 72.06 191 LEU A CA 1
ATOM 1474 C C . LEU A 1 191 ? -8.067 4.184 28.894 1.00 72.06 191 LEU A C 1
ATOM 1476 O O . LEU A 1 191 ? -8.920 3.348 29.199 1.00 72.06 191 LEU A O 1
ATOM 1480 N N . ASP A 1 192 ? -6.767 3.911 28.795 1.00 74.44 192 ASP A N 1
ATOM 1481 C CA . ASP A 1 192 ? -6.179 2.620 29.154 1.00 74.44 192 ASP A CA 1
ATOM 1482 C C . ASP A 1 192 ? -5.229 2.784 30.347 1.00 74.44 192 ASP A C 1
ATOM 1484 O O . ASP A 1 192 ? -4.419 3.712 30.395 1.00 74.44 192 ASP A O 1
ATOM 1488 N N . LEU A 1 193 ? -5.365 1.901 31.337 1.00 73.31 193 LEU A N 1
ATOM 1489 C CA . LEU A 1 193 ? -4.608 1.952 32.586 1.00 73.31 193 LEU A CA 1
ATOM 1490 C C . LEU A 1 193 ? -3.507 0.890 32.566 1.00 73.31 193 LEU A C 1
ATOM 1492 O O . LEU A 1 193 ? -3.762 -0.305 32.750 1.00 73.31 193 LEU A O 1
ATOM 1496 N N . SER A 1 194 ? -2.261 1.334 32.416 1.00 70.75 194 SER A N 1
ATOM 1497 C CA . SER A 1 194 ? -1.085 0.466 32.497 1.00 70.75 194 SER A CA 1
ATOM 1498 C C . SER A 1 194 ? -1.016 -0.243 33.850 1.00 70.75 194 SER A C 1
ATOM 1500 O O . SER A 1 194 ? -0.973 0.410 34.887 1.00 70.75 194 SER A O 1
ATOM 1502 N N . LYS A 1 195 ? -0.975 -1.584 33.846 1.00 72.25 195 LYS A N 1
ATOM 1503 C CA . LYS A 1 195 ? -0.764 -2.422 35.050 1.00 72.25 195 LYS A CA 1
ATOM 1504 C C . LYS A 1 195 ? -1.717 -2.086 36.218 1.00 72.25 195 LYS A C 1
ATOM 1506 O O . LYS A 1 195 ? -1.338 -2.121 37.383 1.00 72.25 195 LYS A O 1
ATOM 1511 N N . ALA A 1 196 ? -2.982 -1.795 35.902 1.00 76.62 196 ALA A N 1
ATOM 1512 C CA . ALA A 1 196 ? -3.971 -1.253 36.842 1.00 76.62 196 ALA A CA 1
ATOM 1513 C C . ALA A 1 196 ? -4.155 -2.046 38.154 1.00 76.62 196 ALA A C 1
ATOM 1515 O O . ALA A 1 196 ? -4.360 -1.446 39.205 1.00 76.62 196 ALA A O 1
ATOM 1516 N N . PHE A 1 197 ? -4.077 -3.380 38.106 1.00 78.31 197 PHE A N 1
ATOM 1517 C CA . PHE A 1 197 ? -4.210 -4.234 39.293 1.00 78.31 197 PHE A CA 1
ATOM 1518 C C . PHE A 1 197 ? -2.978 -4.195 40.202 1.00 78.31 197 PHE A C 1
ATOM 1520 O O . PHE A 1 197 ? -3.130 -4.348 41.411 1.00 78.31 197 PHE A O 1
ATOM 1527 N N . ASP A 1 198 ? -1.793 -3.954 39.639 1.00 77.31 198 ASP A N 1
ATOM 1528 C CA . ASP A 1 198 ? -0.512 -3.954 40.356 1.00 77.31 198 ASP A CA 1
ATOM 1529 C C . ASP A 1 198 ? -0.272 -2.614 41.077 1.00 77.31 198 ASP A C 1
ATOM 1531 O O . ASP A 1 198 ? 0.465 -2.548 42.053 1.00 77.31 198 ASP A O 1
ATOM 1535 N N . LEU A 1 199 ? -0.927 -1.539 40.619 1.00 80.06 199 LEU A N 1
ATOM 1536 C CA . LEU A 1 199 ? -0.713 -0.160 41.081 1.00 80.06 199 LEU A CA 1
ATOM 1537 C C . LEU A 1 199 ? -1.711 0.326 42.143 1.00 80.06 199 LEU A C 1
ATOM 1539 O O . LEU A 1 199 ? -1.694 1.502 42.506 1.00 80.06 199 LEU A O 1
ATOM 1543 N N . ILE A 1 200 ? -2.600 -0.540 42.636 1.00 84.12 200 ILE A N 1
ATOM 1544 C CA . ILE A 1 200 ? -3.613 -0.139 43.621 1.00 84.12 200 ILE A CA 1
ATOM 1545 C C . ILE A 1 200 ? -2.944 0.196 44.958 1.00 84.12 200 ILE A C 1
ATOM 1547 O O . ILE A 1 200 ? -2.340 -0.667 45.596 1.00 84.12 200 ILE A O 1
ATOM 1551 N N . ASP A 1 201 ? -3.101 1.439 45.408 1.00 84.75 201 ASP A N 1
ATOM 1552 C CA . ASP A 1 201 ? -2.653 1.877 46.728 1.00 84.75 201 ASP A CA 1
ATOM 1553 C C . ASP A 1 201 ? -3.598 1.359 47.825 1.00 84.75 201 ASP A C 1
ATOM 1555 O O . ASP A 1 201 ? -4.815 1.574 47.781 1.00 84.75 201 ASP A O 1
ATOM 1559 N N . HIS A 1 202 ? -3.042 0.665 48.822 1.00 87.75 202 HIS A N 1
ATOM 1560 C CA . HIS A 1 202 ? -3.827 0.044 49.893 1.00 87.75 202 HIS A CA 1
ATOM 1561 C C . HIS A 1 202 ? -4.457 1.062 50.841 1.00 87.75 202 HIS A C 1
ATOM 1563 O O . HIS A 1 202 ? -5.543 0.809 51.357 1.00 87.75 202 HIS A O 1
ATOM 1569 N N . SER A 1 203 ? -3.824 2.213 51.065 1.00 85.88 203 SER A N 1
ATOM 1570 C CA . SER A 1 203 ? -4.368 3.267 51.928 1.00 85.88 203 SER A CA 1
ATOM 1571 C C . SER A 1 203 ? -5.597 3.901 51.285 1.00 85.88 203 SER A C 1
ATOM 1573 O O . SER A 1 203 ? -6.638 4.033 51.928 1.00 85.88 203 SER A O 1
ATOM 1575 N N . ILE A 1 204 ? -5.519 4.207 49.987 1.00 85.94 204 ILE A N 1
ATOM 1576 C CA . ILE A 1 204 ? -6.659 4.726 49.221 1.00 85.94 204 ILE A CA 1
ATOM 1577 C C . ILE A 1 204 ? -7.772 3.673 49.139 1.00 85.94 204 ILE A C 1
ATOM 1579 O O . ILE A 1 204 ? -8.940 3.999 49.352 1.00 85.94 204 ILE A O 1
ATOM 1583 N N . LEU A 1 205 ? -7.433 2.408 48.867 1.00 88.75 205 LEU A N 1
ATOM 1584 C CA . LEU A 1 205 ? -8.417 1.326 48.805 1.00 88.75 205 LEU A CA 1
ATOM 1585 C C . LEU A 1 205 ? -9.156 1.147 50.140 1.00 88.75 205 LEU A C 1
ATOM 1587 O O . LEU A 1 205 ? -10.379 1.040 50.131 1.00 88.75 205 LEU A O 1
ATOM 1591 N N . LYS A 1 206 ? -8.452 1.183 51.279 1.00 89.12 206 LYS A N 1
ATOM 1592 C CA . LYS A 1 206 ? -9.066 1.129 52.618 1.00 89.12 206 LYS A CA 1
ATOM 1593 C C . LYS A 1 206 ? -10.064 2.257 52.837 1.00 89.12 206 LYS A C 1
ATOM 1595 O O . LYS A 1 206 ? -11.190 2.008 53.264 1.00 89.12 206 LYS A O 1
ATOM 1600 N N . THR A 1 207 ? -9.689 3.477 52.467 1.00 85.88 207 THR A N 1
ATOM 1601 C CA . THR A 1 207 ? -10.600 4.622 52.515 1.00 85.88 207 THR A CA 1
ATOM 1602 C C . THR A 1 207 ? -11.834 4.368 51.648 1.00 85.88 207 THR A C 1
ATOM 1604 O O . THR A 1 207 ? -12.953 4.552 52.118 1.00 85.88 207 THR A O 1
ATOM 1607 N N . LYS A 1 208 ? -11.680 3.873 50.414 1.00 88.00 208 LYS A N 1
ATOM 1608 C CA . LYS A 1 208 ? -12.818 3.572 49.523 1.00 88.00 208 LYS A CA 1
ATOM 1609 C C . LYS A 1 208 ? -13.710 2.436 50.037 1.00 88.00 208 LYS A C 1
ATOM 1611 O O . LYS A 1 208 ? -14.925 2.517 49.879 1.00 88.00 208 LYS A O 1
ATOM 1616 N N . LEU A 1 209 ? -13.141 1.424 50.695 1.00 90.50 209 LEU A N 1
ATOM 1617 C CA . LEU A 1 209 ? -13.895 0.358 51.365 1.00 90.50 209 LEU A CA 1
ATOM 1618 C C . LEU A 1 209 ? -14.761 0.916 52.506 1.00 90.50 209 LEU A C 1
ATOM 1620 O O . LEU A 1 209 ? -15.951 0.606 52.581 1.00 90.50 209 LEU A O 1
ATOM 1624 N N . ALA A 1 210 ? -14.208 1.814 53.326 1.00 88.62 210 ALA A N 1
ATOM 1625 C CA . ALA A 1 210 ? -14.970 2.491 54.374 1.00 88.62 210 ALA A CA 1
ATOM 1626 C C . ALA A 1 210 ? -16.150 3.301 53.804 1.00 88.62 210 ALA A C 1
ATOM 1628 O O . ALA A 1 210 ? -17.254 3.244 54.342 1.00 88.62 210 ALA A O 1
ATOM 1629 N N . HIS A 1 211 ? -15.960 3.976 52.663 1.00 86.00 211 HIS A N 1
ATOM 1630 C CA . HIS A 1 211 ? -17.020 4.748 51.998 1.00 86.00 211 HIS A CA 1
ATOM 1631 C C . HIS A 1 211 ? -18.178 3.893 51.458 1.00 86.00 211 HIS A C 1
ATOM 1633 O O . HIS A 1 211 ? -19.277 4.412 51.274 1.00 86.00 211 HIS A O 1
ATOM 1639 N N . VAL A 1 212 ? -17.969 2.595 51.209 1.00 87.25 212 VAL A N 1
ATOM 1640 C CA . VAL A 1 212 ? -19.045 1.663 50.813 1.00 87.25 212 VAL A CA 1
ATOM 1641 C C . VAL A 1 212 ? -19.650 0.910 52.008 1.00 87.25 212 VAL A C 1
ATOM 1643 O O . VAL A 1 212 ? -20.392 -0.057 51.826 1.00 87.25 212 VAL A O 1
ATOM 1646 N N . GLY A 1 213 ? -19.360 1.359 53.233 1.00 87.62 213 GLY A N 1
ATOM 1647 C CA . GLY A 1 213 ? -19.902 0.801 54.472 1.00 87.62 213 GLY A CA 1
ATOM 1648 C C . GLY A 1 213 ? -19.112 -0.385 55.029 1.00 87.62 213 GLY A C 1
ATOM 1649 O O . GLY A 1 213 ? -19.555 -0.998 55.995 1.00 87.62 213 GLY A O 1
ATOM 1650 N N . ILE A 1 214 ? -17.951 -0.732 54.461 1.00 91.25 214 ILE A N 1
ATOM 1651 C CA . ILE A 1 214 ? -17.077 -1.779 55.012 1.00 91.25 214 ILE A CA 1
ATOM 1652 C C . ILE A 1 214 ? -16.184 -1.133 56.069 1.00 91.25 214 ILE A C 1
ATOM 1654 O O . ILE A 1 214 ? -15.156 -0.536 55.757 1.00 91.25 214 ILE A O 1
ATOM 1658 N N . THR A 1 215 ? -16.597 -1.233 57.327 1.00 88.12 215 THR A N 1
ATOM 1659 C CA . THR A 1 215 ? -15.934 -0.608 58.477 1.00 88.12 215 THR A CA 1
ATOM 1660 C C . THR A 1 215 ? -15.632 -1.644 59.568 1.00 88.12 215 THR A C 1
ATOM 1662 O O . THR A 1 215 ? -15.940 -2.832 59.425 1.00 88.12 215 THR A O 1
ATOM 1665 N N . GLY A 1 216 ? -14.958 -1.222 60.644 1.00 87.44 216 GLY A N 1
ATOM 1666 C CA . GLY A 1 216 ? -14.679 -2.067 61.809 1.00 87.44 216 GLY A CA 1
ATOM 1667 C C . GLY A 1 216 ? -13.911 -3.352 61.474 1.00 87.44 216 GLY A C 1
ATOM 1668 O O . GLY A 1 216 ? -12.908 -3.324 60.760 1.00 87.44 216 GLY A O 1
ATOM 1669 N N . HIS A 1 217 ? -14.400 -4.485 61.987 1.00 86.31 217 HIS A N 1
ATOM 1670 C CA . HIS A 1 217 ? -13.757 -5.797 61.849 1.00 86.31 217 HIS A CA 1
ATOM 1671 C C . HIS A 1 217 ? -13.577 -6.235 60.389 1.00 86.31 217 HIS A C 1
ATOM 1673 O O . HIS A 1 217 ? -12.507 -6.720 60.025 1.00 86.31 217 HIS A O 1
ATOM 1679 N N . SER A 1 218 ? -14.574 -5.997 59.531 1.00 88.44 218 SER A N 1
ATOM 1680 C CA . SER A 1 218 ? -14.492 -6.360 58.109 1.00 88.44 218 SER A CA 1
ATOM 1681 C C . SER A 1 218 ? -13.397 -5.573 57.383 1.00 88.44 218 SER A C 1
ATOM 1683 O O . SER A 1 218 ? -12.672 -6.126 56.559 1.00 88.44 218 SER A O 1
ATOM 1685 N N . LEU A 1 219 ? -13.234 -4.286 57.712 1.00 90.31 219 LEU A N 1
ATOM 1686 C CA . LEU A 1 219 ? -12.167 -3.457 57.143 1.00 90.31 219 LEU A CA 1
ATOM 1687 C C . LEU A 1 219 ? -10.783 -3.908 57.624 1.00 90.31 219 LEU A C 1
ATOM 1689 O O . LEU A 1 219 ? -9.846 -3.957 56.829 1.00 90.31 219 LEU A O 1
ATOM 1693 N N . HIS A 1 220 ? -10.662 -4.277 58.901 1.00 89.50 220 HIS A N 1
ATOM 1694 C CA . HIS A 1 220 ? -9.420 -4.821 59.450 1.00 89.50 220 HIS A CA 1
ATOM 1695 C C . HIS A 1 220 ? -9.045 -6.161 58.795 1.00 89.50 220 HIS A C 1
ATOM 1697 O O . HIS A 1 220 ? -7.877 -6.384 58.483 1.00 89.50 220 HIS A O 1
ATOM 1703 N N . TRP A 1 221 ? -10.023 -7.023 58.497 1.00 90.00 221 TRP A N 1
ATOM 1704 C CA . TRP A 1 221 ? -9.779 -8.250 57.731 1.00 90.00 221 TRP A CA 1
ATOM 1705 C C . TRP A 1 221 ? -9.189 -7.941 56.341 1.00 90.00 221 TRP A C 1
ATOM 1707 O O . TRP A 1 221 ? -8.197 -8.553 55.948 1.00 90.00 221 TRP A O 1
ATOM 1717 N N . PHE A 1 222 ? -9.713 -6.934 55.628 1.00 89.62 222 PHE A N 1
ATOM 1718 C CA . PHE A 1 222 ? -9.146 -6.492 54.344 1.00 89.62 222 PHE A CA 1
ATOM 1719 C C . PHE A 1 222 ? -7.742 -5.900 54.468 1.00 89.62 222 PHE A C 1
ATOM 1721 O O . PHE A 1 222 ? -6.898 -6.154 53.610 1.00 89.62 222 PHE A O 1
ATOM 1728 N N . ASP A 1 223 ? -7.472 -5.139 55.528 1.00 88.75 223 ASP A N 1
ATOM 1729 C CA . ASP A 1 223 ? -6.130 -4.630 55.809 1.00 88.75 223 ASP A CA 1
ATOM 1730 C C . ASP A 1 223 ? -5.125 -5.780 55.959 1.00 88.75 223 ASP A C 1
ATOM 1732 O O . ASP A 1 223 ? -4.060 -5.750 55.340 1.00 88.75 223 ASP A O 1
ATOM 1736 N N . LYS A 1 224 ? -5.494 -6.845 56.682 1.00 86.50 224 LYS A N 1
ATOM 1737 C CA . LYS A 1 224 ? -4.674 -8.060 56.808 1.00 86.50 224 LYS A CA 1
ATOM 1738 C C . LYS A 1 224 ? -4.589 -8.879 55.522 1.00 86.50 224 LYS A C 1
ATOM 1740 O O . LYS A 1 224 ? -3.563 -9.504 55.288 1.00 86.50 224 LYS A O 1
ATOM 1745 N N . PHE A 1 225 ? -5.624 -8.870 54.683 1.00 85.38 225 PHE A N 1
ATOM 1746 C CA . PHE A 1 225 ? -5.613 -9.563 53.388 1.00 85.38 225 PHE A CA 1
ATOM 1747 C C . PHE A 1 225 ? -4.652 -8.903 52.391 1.00 85.38 225 PHE A C 1
ATOM 1749 O O . PHE A 1 225 ? -4.059 -9.571 51.542 1.00 85.38 225 PHE A O 1
ATOM 1756 N N . LEU A 1 226 ? -4.513 -7.579 52.469 1.00 85.25 226 LEU A N 1
ATOM 1757 C CA . LEU A 1 226 ? -3.682 -6.790 51.562 1.00 85.25 226 LEU A CA 1
ATOM 1758 C C . LEU A 1 226 ? -2.242 -6.615 52.064 1.00 85.25 226 LEU A C 1
ATOM 1760 O O . LEU A 1 226 ? -1.332 -6.538 51.238 1.00 85.25 226 LEU A O 1
ATOM 1764 N N . SER A 1 227 ? -2.039 -6.574 53.382 1.00 83.62 227 SER A N 1
ATOM 1765 C CA . SER A 1 227 ? -0.740 -6.313 54.015 1.00 83.62 227 SER A CA 1
ATOM 1766 C C . SER A 1 227 ? 0.109 -7.575 54.189 1.00 83.62 227 SER A C 1
ATOM 1768 O O . SER A 1 227 ? -0.413 -8.673 54.357 1.00 83.62 227 SER A O 1
ATOM 1770 N N . GLY A 1 228 ? 1.437 -7.413 54.210 1.00 75.75 228 GLY A N 1
ATOM 1771 C CA . GLY A 1 228 ? 2.372 -8.504 54.530 1.00 75.75 228 GLY A CA 1
ATOM 1772 C C . GLY A 1 228 ? 2.403 -9.630 53.493 1.00 75.75 228 GLY A C 1
ATOM 1773 O O . GLY A 1 228 ? 2.723 -10.771 53.825 1.00 75.75 228 GLY A O 1
ATOM 1774 N N . ARG A 1 229 ? 2.031 -9.326 52.245 1.00 79.19 229 ARG A N 1
ATOM 1775 C CA . ARG A 1 229 ? 2.037 -10.295 51.149 1.00 79.19 229 ARG A CA 1
ATOM 1776 C C . ARG A 1 229 ? 3.435 -10.471 50.592 1.00 79.19 229 ARG A C 1
ATOM 1778 O O . ARG A 1 229 ? 4.147 -9.495 50.364 1.00 79.19 229 ARG A O 1
ATOM 1785 N N . THR A 1 230 ? 3.762 -11.716 50.280 1.00 79.50 230 THR A N 1
ATOM 1786 C CA . THR A 1 230 ? 5.020 -12.093 49.637 1.00 79.50 230 THR A CA 1
ATOM 1787 C C . THR A 1 230 ? 4.752 -12.879 48.363 1.00 79.50 230 THR A C 1
ATOM 1789 O O . THR A 1 230 ? 3.726 -13.551 48.231 1.00 79.50 230 THR A O 1
ATOM 1792 N N . GLN A 1 231 ? 5.681 -12.807 47.418 1.00 80.94 231 GLN A N 1
ATOM 1793 C CA . GLN A 1 231 ? 5.649 -13.560 46.174 1.00 80.94 231 GLN A CA 1
ATOM 1794 C C . GLN A 1 231 ? 6.976 -14.273 45.928 1.00 80.94 231 GLN A C 1
ATOM 1796 O O . GLN A 1 231 ? 8.045 -13.680 46.065 1.00 80.94 231 GLN A O 1
ATOM 1801 N N . SER A 1 232 ? 6.887 -15.516 45.469 1.00 77.75 232 SER A N 1
ATOM 1802 C CA . SER A 1 232 ? 7.976 -16.283 44.866 1.00 77.75 232 SER A CA 1
ATOM 1803 C C . SER A 1 232 ? 7.561 -16.741 43.471 1.00 77.75 232 SER A C 1
ATOM 1805 O O . SER A 1 232 ? 6.396 -17.049 43.236 1.00 77.75 232 SER A O 1
ATOM 1807 N N . VAL A 1 233 ? 8.503 -16.830 42.535 1.00 78.56 233 VAL A N 1
ATOM 1808 C CA . VAL A 1 233 ? 8.256 -17.368 41.189 1.00 78.56 233 VAL A CA 1
ATOM 1809 C C . VAL A 1 233 ? 8.869 -18.761 41.086 1.00 78.56 233 VAL A C 1
ATOM 1811 O O . VAL A 1 233 ? 10.018 -18.953 41.474 1.00 78.56 233 VAL A O 1
ATOM 1814 N N . CYS A 1 234 ? 8.124 -19.726 40.547 1.00 71.88 234 CYS A N 1
ATOM 1815 C CA . CYS A 1 234 ? 8.607 -21.075 40.259 1.00 71.88 234 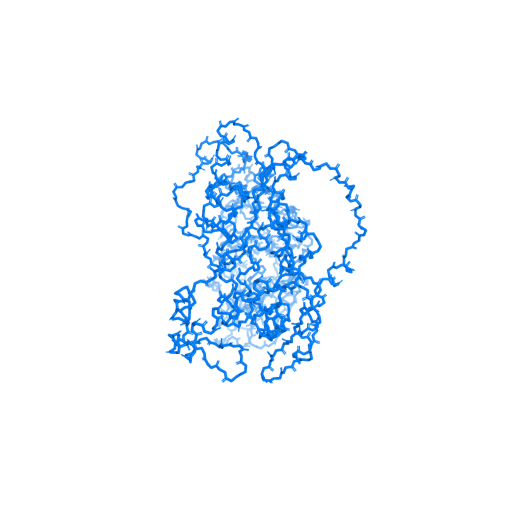CYS A CA 1
ATOM 1816 C C . CYS A 1 234 ? 8.717 -21.286 38.743 1.00 71.88 234 CYS A C 1
ATOM 1818 O O . CYS A 1 234 ? 7.745 -21.095 38.009 1.00 71.88 234 CYS A O 1
ATOM 1820 N N . VAL A 1 235 ? 9.908 -21.671 38.277 1.00 75.44 235 VAL A N 1
ATOM 1821 C CA . VAL A 1 235 ? 10.190 -22.031 36.877 1.00 75.44 235 VAL A CA 1
ATOM 1822 C C . VAL A 1 235 ? 10.922 -23.363 36.874 1.00 75.44 235 VAL A C 1
ATOM 1824 O O . VAL A 1 235 ? 11.990 -23.448 37.476 1.00 75.44 235 VAL A O 1
ATOM 1827 N N . ASN A 1 236 ? 10.378 -24.373 36.187 1.00 69.38 236 ASN A N 1
ATOM 1828 C CA . ASN A 1 236 ? 10.978 -25.710 36.072 1.00 69.38 236 ASN A CA 1
ATOM 1829 C C . ASN A 1 236 ? 11.458 -26.243 37.436 1.00 69.38 236 ASN A C 1
ATOM 1831 O O . ASN A 1 236 ? 12.641 -26.515 37.621 1.00 69.38 236 ASN A O 1
ATOM 1835 N N . GLU A 1 237 ? 10.546 -26.271 38.416 1.00 69.56 237 GLU A N 1
ATOM 1836 C CA . GLU A 1 237 ? 10.765 -26.764 39.792 1.00 69.56 237 GLU A CA 1
ATOM 1837 C C . GLU A 1 237 ? 11.750 -25.950 40.652 1.00 69.56 237 GLU A C 1
ATOM 1839 O O . GLU A 1 237 ? 11.893 -26.193 41.849 1.00 69.56 237 GLU A O 1
ATOM 1844 N N . THR A 1 238 ? 12.358 -24.906 40.089 1.00 74.06 238 THR A N 1
ATOM 1845 C CA . THR A 1 238 ? 13.225 -23.978 40.817 1.00 74.06 238 THR A CA 1
ATOM 1846 C C . THR A 1 238 ? 12.418 -22.765 41.286 1.00 74.06 238 THR A C 1
ATOM 1848 O O . THR A 1 238 ? 11.915 -21.986 40.471 1.00 74.06 238 THR A O 1
ATOM 1851 N N . THR A 1 239 ? 12.300 -22.586 42.605 1.00 78.31 239 THR A N 1
ATOM 1852 C CA . THR A 1 239 ? 11.561 -21.473 43.232 1.00 78.31 239 THR A CA 1
ATOM 1853 C C . THR A 1 239 ? 12.513 -20.351 43.650 1.00 78.31 239 THR A C 1
ATOM 1855 O O . THR A 1 239 ? 13.592 -20.621 44.166 1.00 78.31 239 THR A O 1
ATOM 1858 N N . SER A 1 240 ? 12.142 -19.091 43.412 1.00 85.44 240 SER A N 1
ATOM 1859 C CA . SER A 1 240 ? 12.911 -17.930 43.879 1.00 85.44 240 SER A CA 1
ATOM 1860 C C . SER A 1 240 ? 12.691 -17.631 45.362 1.00 85.44 240 SER A C 1
ATOM 1862 O O . SER A 1 240 ? 11.626 -17.930 45.908 1.00 85.44 240 SER A O 1
ATOM 1864 N N . GLU A 1 241 ? 13.622 -16.885 45.957 1.00 83.25 241 GLU A N 1
ATOM 1865 C CA . GLU A 1 241 ? 13.416 -16.276 47.274 1.00 83.25 241 GLU A CA 1
ATOM 1866 C C . GLU A 1 241 ? 12.144 -15.402 47.308 1.00 83.25 241 GLU A C 1
ATOM 1868 O O . GLU A 1 241 ? 11.829 -14.755 46.292 1.00 83.25 241 GLU A O 1
ATOM 1873 N N . PRO A 1 242 ? 11.400 -15.394 48.432 1.00 81.38 242 PRO A N 1
ATOM 1874 C CA . PRO A 1 242 ? 10.229 -14.541 48.616 1.00 81.38 242 PRO A CA 1
ATOM 1875 C C . PRO A 1 242 ? 10.573 -13.050 48.531 1.00 81.38 242 PRO A C 1
ATOM 1877 O O . PRO A 1 242 ? 11.603 -12.607 49.034 1.00 81.38 242 PRO A O 1
ATOM 1880 N N . MET A 1 243 ? 9.691 -12.264 47.914 1.00 82.38 243 MET A N 1
ATOM 1881 C CA . MET A 1 243 ? 9.788 -10.804 47.827 1.00 82.38 243 MET A CA 1
ATOM 1882 C C . MET A 1 243 ? 8.474 -10.147 48.250 1.00 82.38 243 MET A C 1
ATOM 1884 O O . MET A 1 243 ? 7.401 -10.661 47.933 1.00 82.38 243 MET A O 1
ATOM 1888 N N . ASP A 1 244 ? 8.556 -9.001 48.920 1.00 82.06 244 ASP A N 1
ATOM 1889 C CA . ASP A 1 244 ? 7.384 -8.279 49.420 1.00 82.06 244 ASP A CA 1
ATOM 1890 C C . ASP A 1 244 ? 6.563 -7.625 48.297 1.00 82.06 244 ASP A C 1
ATOM 1892 O O . ASP A 1 244 ? 7.098 -7.111 47.311 1.00 82.06 244 ASP A O 1
ATOM 1896 N N . LEU A 1 245 ? 5.239 -7.612 48.471 1.00 76.00 245 LEU A N 1
ATOM 1897 C CA . LEU A 1 245 ? 4.274 -6.968 47.579 1.00 76.00 245 LEU A CA 1
ATOM 1898 C C . LEU A 1 245 ? 3.520 -5.850 48.308 1.00 76.00 245 LEU A C 1
ATOM 1900 O O . LEU A 1 245 ? 2.456 -6.067 48.891 1.00 76.00 245 LEU A O 1
ATOM 1904 N N . ASN A 1 246 ? 4.043 -4.629 48.200 1.00 77.56 246 ASN A N 1
ATOM 1905 C CA . ASN A 1 246 ? 3.551 -3.458 48.940 1.00 77.56 246 ASN A CA 1
ATOM 1906 C C . ASN A 1 246 ? 2.414 -2.683 48.245 1.00 77.56 246 ASN A C 1
ATOM 1908 O O . ASN A 1 246 ? 1.990 -1.638 48.727 1.00 77.56 246 ASN A O 1
ATOM 1912 N N . SER A 1 247 ? 1.940 -3.146 47.088 1.00 78.31 247 SER A N 1
ATOM 1913 C CA . SER A 1 247 ? 0.859 -2.496 46.335 1.00 78.31 247 SER A CA 1
ATOM 1914 C C . SER A 1 247 ? 0.105 -3.500 45.464 1.00 78.31 247 SER A C 1
ATOM 1916 O O . SER A 1 247 ? 0.503 -4.661 45.340 1.00 78.31 247 SER A O 1
ATOM 1918 N N . GLY A 1 248 ? -1.040 -3.075 44.935 1.00 80.62 248 GLY A N 1
ATOM 1919 C CA . GLY A 1 248 ? -1.876 -3.868 44.046 1.00 80.62 248 GLY A CA 1
ATOM 1920 C C . GLY A 1 248 ? -2.802 -4.851 44.758 1.00 80.62 248 GLY A C 1
ATOM 1921 O O . GLY A 1 248 ? -2.866 -4.921 45.989 1.00 80.62 248 GLY A O 1
ATOM 1922 N N . VAL A 1 249 ? -3.519 -5.655 43.984 1.00 79.19 249 VAL A N 1
ATOM 1923 C CA . VAL A 1 249 ? -4.314 -6.798 44.467 1.00 79.19 249 VAL A CA 1
ATOM 1924 C C . VAL A 1 249 ? -3.787 -8.095 43.850 1.00 79.19 249 VAL A C 1
ATOM 1926 O O . VAL A 1 249 ? -3.201 -8.046 42.769 1.00 79.19 249 VAL A O 1
ATOM 1929 N N . PRO A 1 250 ? -3.969 -9.260 44.496 1.00 70.31 250 PRO A N 1
ATOM 1930 C CA . PRO A 1 250 ? -3.340 -10.490 44.028 1.00 70.31 250 PRO A CA 1
ATOM 1931 C C . PRO A 1 250 ? -3.880 -10.898 42.650 1.00 70.31 250 PRO A C 1
ATOM 1933 O O . PRO A 1 250 ? -5.091 -11.006 42.444 1.00 70.31 250 PRO A O 1
ATOM 1936 N N . GLN A 1 251 ? -2.996 -11.139 41.681 1.00 62.22 251 GLN A N 1
ATOM 1937 C CA . GLN A 1 251 ? -3.409 -11.530 40.336 1.00 62.22 251 GLN A CA 1
ATOM 1938 C C . GLN A 1 251 ? -3.814 -13.016 40.316 1.00 62.22 251 GLN A C 1
ATOM 1940 O O . GLN A 1 251 ? -3.006 -13.903 40.579 1.00 62.22 251 GLN A O 1
ATOM 1945 N N . GLY A 1 252 ? -5.093 -13.287 40.027 1.00 65.25 252 GLY A N 1
ATOM 1946 C CA . GLY A 1 252 ? -5.699 -14.624 40.150 1.00 65.25 252 GLY A CA 1
ATOM 1947 C C . GLY A 1 252 ? -6.637 -14.781 41.354 1.00 65.25 252 GLY A C 1
ATOM 1948 O O . GLY A 1 252 ? -7.363 -15.769 41.422 1.00 65.25 252 GLY A O 1
ATOM 1949 N N . SER A 1 253 ? -6.685 -13.783 42.245 1.00 77.12 253 SER A N 1
ATOM 1950 C CA . SER A 1 253 ? -7.685 -13.677 43.315 1.00 77.12 253 SER A CA 1
ATOM 1951 C C . SER A 1 253 ? -9.088 -13.434 42.744 1.00 77.12 253 SER A C 1
ATOM 1953 O O . SER A 1 253 ? -9.265 -12.704 41.764 1.00 77.12 253 SER A O 1
ATOM 1955 N N . VAL A 1 254 ? -10.094 -14.026 43.389 1.00 82.25 254 VAL A N 1
ATOM 1956 C CA . VAL A 1 254 ? -11.520 -13.796 43.110 1.00 82.25 254 VAL A CA 1
ATOM 1957 C C . VAL A 1 254 ? -11.955 -12.431 43.654 1.00 82.25 254 VAL A C 1
ATOM 1959 O O . VAL A 1 254 ? -12.759 -11.743 43.026 1.00 82.25 254 VAL A O 1
ATOM 1962 N N . LEU A 1 255 ? -11.384 -11.994 44.782 1.00 86.44 255 LEU A N 1
ATOM 1963 C CA . LEU A 1 255 ? -11.623 -10.666 45.356 1.00 86.44 255 LEU A CA 1
ATOM 1964 C C . LEU A 1 255 ? -10.935 -9.535 44.580 1.00 86.44 255 LEU A C 1
ATOM 1966 O O . LEU A 1 255 ? -11.449 -8.418 44.568 1.00 86.44 255 LEU A O 1
ATOM 1970 N N . GLY A 1 256 ? -9.809 -9.799 43.913 1.00 86.69 256 GLY A N 1
ATOM 1971 C CA . GLY A 1 256 ? -9.027 -8.787 43.191 1.00 86.69 256 GLY A CA 1
ATOM 1972 C C . GLY A 1 256 ? -9.856 -7.919 42.227 1.00 86.69 256 GLY A C 1
ATOM 1973 O O . GLY A 1 256 ? -9.856 -6.693 42.370 1.00 86.69 256 GLY A O 1
ATOM 1974 N N . PRO A 1 257 ? -10.612 -8.509 41.280 1.00 87.88 257 PRO A N 1
ATOM 1975 C CA . PRO A 1 257 ? -11.521 -7.773 40.400 1.00 87.88 257 PRO A CA 1
ATOM 1976 C C . PRO A 1 257 ? -12.562 -6.923 41.132 1.00 87.88 257 PRO A C 1
ATOM 1978 O O . PRO A 1 257 ? -12.801 -5.785 40.733 1.00 87.88 257 PRO A O 1
ATOM 1981 N N . LEU A 1 258 ? -13.153 -7.439 42.214 1.00 89.31 258 LEU A N 1
ATOM 1982 C CA . LEU A 1 258 ? -14.156 -6.713 42.995 1.00 89.31 258 LEU A CA 1
ATOM 1983 C C . LEU A 1 258 ? -13.545 -5.500 43.709 1.00 89.31 258 LEU A C 1
ATOM 1985 O O . LEU A 1 258 ? -14.104 -4.406 43.654 1.00 89.31 258 LEU A O 1
ATOM 1989 N N . LEU A 1 259 ? -12.372 -5.672 44.320 1.00 90.50 259 LEU A N 1
ATOM 1990 C CA . LEU A 1 259 ? -11.629 -4.587 44.961 1.00 90.50 259 LEU A CA 1
ATOM 1991 C C . LEU A 1 259 ? -11.228 -3.506 43.953 1.00 90.50 259 LEU A C 1
ATOM 1993 O O . LEU A 1 259 ? -11.352 -2.319 44.248 1.00 90.50 259 LEU A O 1
ATOM 1997 N N . PHE A 1 260 ? -10.823 -3.897 42.741 1.00 89.44 260 PHE A N 1
ATOM 1998 C CA . PHE A 1 260 ? -10.558 -2.947 41.662 1.00 89.44 260 PHE A CA 1
ATOM 1999 C C . PHE A 1 260 ? -11.820 -2.179 41.254 1.00 89.44 260 PHE A C 1
ATOM 2001 O O . PHE A 1 260 ? -11.769 -0.959 41.121 1.00 89.44 260 PHE A O 1
ATOM 2008 N N . VAL A 1 261 ? -12.965 -2.858 41.113 1.00 89.00 261 VAL A N 1
ATOM 2009 C CA . VAL A 1 261 ? -14.247 -2.205 40.804 1.00 89.00 261 VAL A CA 1
ATOM 2010 C C . VAL A 1 261 ? -14.613 -1.168 41.867 1.00 89.00 261 VAL A C 1
ATOM 2012 O O . VAL A 1 261 ? -14.986 -0.059 41.494 1.00 89.00 261 VAL A O 1
ATOM 2015 N N . ILE A 1 262 ? -14.463 -1.487 43.159 1.00 89.62 262 ILE A N 1
ATOM 2016 C CA . ILE A 1 262 ? -14.672 -0.533 44.264 1.00 89.62 262 ILE A CA 1
ATOM 2017 C C . ILE A 1 262 ? -13.687 0.637 44.150 1.00 89.62 262 ILE A C 1
ATOM 2019 O O . ILE A 1 262 ? -14.080 1.794 44.305 1.00 89.62 262 ILE A O 1
ATOM 2023 N N . PHE A 1 263 ? -12.423 0.353 43.827 1.00 89.69 263 PHE A N 1
ATOM 2024 C CA . PHE A 1 263 ? -11.379 1.364 43.711 1.00 89.69 263 PHE A CA 1
ATOM 2025 C C . PHE A 1 263 ? -11.665 2.404 42.623 1.00 89.69 263 PHE A C 1
ATOM 2027 O O . PHE A 1 263 ? -11.417 3.580 42.849 1.00 89.69 263 PHE A O 1
ATOM 2034 N N . ILE A 1 264 ? -12.189 2.015 41.459 1.00 87.19 264 ILE A N 1
ATOM 2035 C CA . ILE A 1 264 ? -12.478 2.955 40.356 1.00 87.19 264 ILE A CA 1
ATOM 2036 C C . ILE A 1 264 ? -13.922 3.476 40.351 1.00 87.19 264 ILE A C 1
ATOM 2038 O O . ILE A 1 264 ? -14.326 4.181 39.428 1.00 87.19 264 ILE A O 1
ATOM 2042 N N . ASN A 1 265 ? -14.726 3.117 41.352 1.00 86.81 265 ASN A N 1
ATOM 2043 C CA . ASN A 1 265 ? -16.173 3.333 41.347 1.00 86.81 265 ASN A CA 1
ATOM 2044 C C . ASN A 1 265 ? -16.594 4.817 41.354 1.00 86.81 265 ASN A C 1
ATOM 2046 O O . ASN A 1 265 ? -17.671 5.173 40.875 1.00 86.81 265 ASN A O 1
ATOM 2050 N N . ASP A 1 266 ? -15.751 5.689 41.898 1.00 80.25 266 ASP A N 1
ATOM 2051 C CA . ASP A 1 266 ? -15.934 7.141 41.977 1.00 80.25 266 ASP A CA 1
ATOM 2052 C C . ASP A 1 266 ? -15.400 7.896 40.748 1.00 80.25 266 ASP A C 1
ATOM 2054 O O . ASP A 1 266 ? -15.804 9.038 40.514 1.00 80.25 266 ASP A O 1
ATOM 2058 N N . LEU A 1 267 ? -14.568 7.259 39.916 1.00 81.00 267 LEU A N 1
ATOM 2059 C CA . LEU A 1 267 ? -13.983 7.867 38.719 1.00 81.00 267 LEU A CA 1
ATOM 2060 C C . LEU A 1 267 ? -15.045 8.464 37.772 1.00 81.00 267 LEU A C 1
ATOM 2062 O O . LEU A 1 267 ? -14.889 9.622 37.376 1.00 81.00 267 LEU A O 1
ATOM 2066 N N . PRO A 1 268 ? -16.170 7.778 37.460 1.00 72.94 268 PRO A N 1
ATOM 2067 C CA . PRO A 1 268 ? -17.220 8.365 36.627 1.00 72.94 268 PRO A CA 1
ATOM 2068 C C . PRO A 1 268 ? -17.841 9.641 37.217 1.00 72.94 268 PRO A C 1
ATOM 2070 O O . PRO A 1 268 ? -18.323 10.486 36.464 1.00 72.94 268 PRO A O 1
ATOM 2073 N N . LYS A 1 269 ? -17.846 9.800 38.550 1.00 69.12 269 LYS A N 1
ATOM 2074 C CA . LYS A 1 269 ? -18.384 10.996 39.219 1.00 69.12 269 LYS A CA 1
ATOM 2075 C C . LYS A 1 269 ? -17.411 12.172 39.124 1.00 69.12 269 LYS A C 1
ATOM 2077 O O . LYS A 1 269 ? -17.839 13.272 38.788 1.00 69.12 269 LYS A O 1
ATOM 2082 N N . LEU A 1 270 ? -16.118 11.932 39.351 1.00 66.19 270 LEU A N 1
ATOM 2083 C CA . LEU A 1 270 ? -15.071 12.961 39.274 1.00 66.19 270 LEU A CA 1
ATOM 2084 C C . LEU A 1 270 ? -15.003 13.618 37.888 1.00 66.19 270 LEU A C 1
ATOM 2086 O O . LEU A 1 270 ? -14.837 14.828 37.770 1.00 66.19 270 LEU A O 1
ATOM 2090 N N . LEU A 1 271 ? -15.215 12.833 36.835 1.00 60.47 271 LEU A N 1
ATOM 2091 C CA . LEU A 1 271 ? -15.173 13.314 35.453 1.00 60.47 271 LEU A CA 1
ATOM 2092 C C . LEU A 1 271 ? -16.405 14.147 35.064 1.00 60.47 271 LEU A C 1
ATOM 2094 O O . LEU A 1 271 ? -16.303 15.045 34.230 1.00 60.47 271 LEU A O 1
ATOM 2098 N N . ARG A 1 272 ? -17.560 13.905 35.700 1.00 54.00 272 ARG A N 1
ATOM 2099 C CA . ARG A 1 272 ? -18.774 14.719 35.506 1.00 54.00 272 ARG A CA 1
ATOM 2100 C C . ARG A 1 272 ? -18.688 16.088 36.172 1.00 54.00 272 ARG A C 1
ATOM 2102 O O . ARG A 1 272 ? -19.323 17.022 35.691 1.00 54.00 272 ARG A O 1
ATOM 2109 N N . LEU A 1 273 ? -17.916 16.210 37.253 1.00 44.75 273 LEU A N 1
ATOM 2110 C CA . LEU A 1 273 ? -17.715 17.478 37.959 1.00 44.75 273 LEU A CA 1
ATOM 2111 C C . LEU A 1 273 ? -16.857 18.469 37.154 1.00 44.75 273 LEU A C 1
ATOM 2113 O O . LEU A 1 273 ? -16.947 19.667 37.399 1.00 44.75 273 LEU A O 1
ATOM 2117 N N . GLN A 1 274 ? -16.070 18.003 36.174 1.00 41.38 274 GLN A N 1
ATOM 2118 C CA . GLN A 1 274 ? -15.192 18.878 35.390 1.00 41.38 274 GLN A CA 1
ATOM 2119 C C . GLN A 1 274 ? -15.797 19.404 34.080 1.00 41.38 274 GLN A C 1
ATOM 2121 O O . GLN A 1 274 ? -15.436 20.511 33.690 1.00 41.38 274 GLN A O 1
ATOM 2126 N N . LYS A 1 275 ? -16.722 18.694 33.410 1.00 38.34 275 LYS A N 1
ATOM 2127 C CA . LYS A 1 275 ? -17.462 19.206 32.232 1.00 38.34 275 LYS A CA 1
ATOM 2128 C C . LYS A 1 275 ? -18.830 18.526 32.081 1.00 38.34 275 LYS A C 1
ATOM 2130 O O . LYS A 1 275 ? -18.927 17.299 32.105 1.00 38.34 275 LYS A O 1
ATOM 2135 N N . ARG A 1 276 ? -19.891 19.315 31.853 1.00 36.19 276 ARG A N 1
ATOM 2136 C CA . ARG A 1 276 ? -21.208 18.811 31.415 1.00 36.19 276 ARG A CA 1
ATOM 2137 C C . ARG A 1 276 ? -21.032 18.070 30.077 1.00 36.19 276 ARG A C 1
ATOM 2139 O O . ARG A 1 276 ? -20.623 18.693 29.106 1.00 36.19 276 ARG A O 1
ATOM 2146 N N . GLY A 1 277 ? -21.328 16.766 30.035 1.00 41.09 277 GLY A N 1
ATOM 2147 C CA . GLY A 1 277 ? -21.491 16.004 28.782 1.00 41.09 277 GLY A CA 1
ATOM 2148 C C . GLY A 1 277 ? -20.512 14.853 28.498 1.00 41.09 277 GLY A C 1
ATOM 2149 O O . GLY A 1 277 ? -20.719 14.141 27.522 1.00 41.09 277 GLY A O 1
ATOM 2150 N N . ALA A 1 278 ? -19.488 14.601 29.321 1.00 38.44 278 ALA A N 1
ATOM 2151 C CA . ALA A 1 278 ? -18.524 13.520 29.054 1.00 38.44 278 ALA A CA 1
ATOM 2152 C C . ALA A 1 278 ? -18.937 12.160 29.670 1.00 38.44 278 ALA A C 1
ATOM 2154 O O . ALA A 1 278 ? -19.251 12.074 30.862 1.00 38.44 278 ALA A O 1
ATOM 2155 N N . ARG A 1 279 ? -18.883 11.078 28.874 1.00 44.69 279 ARG A N 1
ATOM 2156 C CA . ARG A 1 279 ? -18.965 9.668 29.317 1.00 44.69 279 ARG A CA 1
ATOM 2157 C C . ARG A 1 279 ? -17.674 8.932 28.917 1.00 44.69 279 ARG A C 1
ATOM 2159 O O . ARG A 1 279 ? -17.221 9.084 27.789 1.00 44.69 279 ARG A O 1
ATOM 2166 N N . ILE A 1 280 ? -17.093 8.140 29.826 1.00 43.06 280 ILE A N 1
ATOM 2167 C CA . ILE A 1 280 ? -15.870 7.345 29.583 1.00 43.06 280 ILE A CA 1
ATOM 2168 C C . ILE A 1 280 ? -16.185 5.851 29.660 1.00 43.06 280 ILE A C 1
ATOM 2170 O O . ILE A 1 280 ? -16.941 5.416 30.528 1.00 43.06 280 ILE A O 1
ATOM 2174 N N . ILE A 1 281 ? -15.563 5.077 28.768 1.00 43.91 281 ILE A N 1
ATOM 2175 C CA . ILE A 1 281 ? -15.717 3.626 28.641 1.00 43.91 281 ILE A CA 1
ATOM 2176 C C . ILE A 1 281 ? -14.364 2.973 28.911 1.00 43.91 281 ILE A C 1
ATOM 2178 O O . ILE A 1 281 ? -13.417 3.172 28.152 1.00 43.91 281 ILE A O 1
ATOM 2182 N N . LEU A 1 282 ? -14.270 2.172 29.972 1.00 35.66 282 LEU A N 1
ATOM 2183 C CA . LEU A 1 282 ? -13.072 1.388 30.277 1.00 35.66 282 LEU A CA 1
ATOM 2184 C C . LEU A 1 282 ? -13.202 0.002 29.632 1.00 35.66 282 LEU A C 1
ATOM 2186 O O . LEU A 1 282 ? -14.086 -0.774 29.998 1.00 35.66 282 LEU A O 1
ATOM 2190 N N . LYS A 1 283 ? -12.331 -0.321 28.668 1.00 39.78 283 LYS A N 1
ATOM 2191 C CA . LYS A 1 283 ? -12.258 -1.654 28.042 1.00 39.78 283 LYS A CA 1
ATOM 2192 C C . LYS A 1 283 ? -11.087 -2.457 28.618 1.00 39.78 283 LYS A C 1
ATOM 2194 O O . LYS A 1 283 ? -10.016 -1.915 28.847 1.00 39.78 283 LYS A O 1
ATOM 2199 N N . ARG A 1 284 ? -11.269 -3.774 28.778 1.00 32.84 284 ARG A N 1
ATOM 2200 C CA . ARG A 1 284 ? -10.175 -4.750 28.949 1.00 32.84 284 ARG A CA 1
ATOM 2201 C C . ARG A 1 284 ? -10.065 -5.593 27.677 1.00 32.84 284 ARG A C 1
ATOM 2203 O O . ARG A 1 284 ? -11.076 -6.114 27.213 1.00 32.84 284 ARG A O 1
ATOM 2210 N N . LYS A 1 285 ? -8.849 -5.772 27.151 1.00 29.05 285 LYS A N 1
ATOM 2211 C CA . LYS A 1 285 ? -8.547 -6.685 26.033 1.00 29.05 285 LYS A CA 1
ATOM 2212 C C . LYS A 1 285 ? -8.639 -8.145 26.512 1.00 29.05 285 LYS A C 1
ATOM 2214 O O . LYS A 1 285 ? -7.873 -8.548 27.391 1.00 29.05 285 LYS A O 1
ATOM 2219 N N . VAL A 1 286 ? -9.568 -8.927 25.960 1.00 27.83 286 VAL A N 1
ATOM 2220 C CA . VAL A 1 286 ? -9.608 -10.397 26.075 1.00 27.83 286 VAL A CA 1
ATOM 2221 C C . VAL A 1 286 ? -9.955 -10.967 24.703 1.00 27.83 286 VAL A C 1
ATOM 2223 O O . VAL A 1 286 ? -11.090 -10.805 24.278 1.00 27.83 286 VAL A O 1
ATOM 2226 N N . GLY A 1 287 ? -8.977 -11.630 24.074 1.00 30.25 287 GLY A N 1
ATOM 2227 C CA . GLY A 1 287 ? -9.147 -12.537 22.932 1.00 30.25 287 GLY A CA 1
ATOM 2228 C C . GLY A 1 287 ? -9.532 -11.882 21.605 1.00 30.25 287 GLY A C 1
ATOM 2229 O O . GLY A 1 287 ? -10.460 -11.083 21.537 1.00 30.25 287 GLY A O 1
ATOM 2230 N N . GLU A 1 288 ? -8.822 -12.237 20.537 1.00 37.19 288 GLU A N 1
ATOM 2231 C CA . GLU A 1 288 ? -9.235 -11.932 19.168 1.00 37.19 288 GLU A CA 1
ATOM 2232 C C . GLU A 1 288 ? -10.596 -12.574 18.877 1.00 37.19 288 GLU A C 1
ATOM 2234 O O . GLU A 1 288 ? -10.740 -13.793 18.830 1.00 37.19 288 GLU A O 1
ATOM 2239 N N . VAL A 1 289 ? -11.602 -11.729 18.672 1.00 32.25 289 VAL A N 1
ATOM 2240 C CA . VAL A 1 289 ? -12.768 -12.053 17.855 1.00 32.25 289 VAL A CA 1
ATOM 2241 C C . VAL A 1 289 ? -12.666 -11.106 16.672 1.00 32.25 289 VAL A C 1
ATOM 2243 O O . VAL A 1 289 ? -12.680 -9.886 16.858 1.00 32.25 289 VAL A O 1
ATOM 2246 N N . SER A 1 290 ? -12.471 -11.653 15.475 1.00 31.44 290 SER A N 1
ATOM 2247 C CA . SER A 1 290 ? -12.340 -10.857 14.263 1.00 31.44 290 SER A CA 1
ATOM 2248 C C . SER A 1 290 ? -13.640 -10.090 14.010 1.00 31.44 290 SER A C 1
ATOM 2250 O O . SER A 1 290 ? -14.676 -10.647 13.661 1.00 31.44 290 SER A O 1
ATOM 2252 N N . SER A 1 291 ? -13.581 -8.776 14.205 1.00 36.12 291 SER A N 1
ATOM 2253 C CA . SER A 1 291 ? -13.733 -7.811 13.113 1.00 36.12 291 SER A CA 1
ATOM 2254 C C . SER A 1 291 ? -14.944 -7.939 12.192 1.00 36.12 291 SER A C 1
ATOM 2256 O O . SER A 1 291 ? -15.798 -7.063 12.082 1.00 36.12 291 SER A O 1
ATOM 2258 N N . GLU A 1 292 ? -14.916 -9.022 11.426 1.00 34.88 292 GLU A N 1
ATOM 2259 C CA . GLU A 1 292 ? -15.404 -9.071 10.054 1.00 34.88 292 GLU A CA 1
ATOM 2260 C C . GLU A 1 292 ? -16.833 -9.602 9.937 1.00 34.88 292 GLU A C 1
ATOM 2262 O O . GLU A 1 292 ? -17.451 -9.442 8.890 1.00 34.88 292 GLU A O 1
ATOM 2267 N N . GLN A 1 293 ? -17.411 -10.175 10.999 1.00 33.59 293 GLN A N 1
ATOM 2268 C CA . GLN A 1 293 ? -18.747 -10.788 10.919 1.00 33.59 293 GLN A CA 1
ATOM 2269 C C . GLN A 1 293 ? -19.896 -9.998 11.561 1.00 33.59 293 GLN A C 1
ATOM 2271 O O . GLN A 1 293 ? -21.048 -10.314 11.284 1.00 33.59 293 GLN A O 1
ATOM 2276 N N . LEU A 1 294 ? -19.648 -8.941 12.345 1.00 37.09 294 LEU A N 1
ATOM 2277 C CA . LEU A 1 294 ? -20.736 -8.204 13.025 1.00 37.09 294 LEU A CA 1
ATOM 2278 C C . LEU A 1 294 ? -21.241 -6.964 12.269 1.00 37.09 294 LEU A C 1
ATOM 2280 O O . LEU A 1 294 ? -22.068 -6.196 12.770 1.00 37.09 294 LEU A O 1
ATOM 2284 N N . PHE A 1 295 ? -20.713 -6.724 11.073 1.00 35.91 295 PHE A N 1
ATOM 2285 C CA . PHE A 1 295 ? -20.818 -5.440 10.408 1.00 35.91 295 PHE A CA 1
ATOM 2286 C C . PHE A 1 295 ? -21.592 -5.469 9.068 1.00 35.91 295 PHE A C 1
ATOM 2288 O O . PHE A 1 295 ? -21.138 -4.896 8.090 1.00 35.91 295 PHE A O 1
ATOM 2295 N N . LYS A 1 296 ? -22.792 -6.082 9.021 1.00 33.81 296 LYS A N 1
ATOM 2296 C CA . LYS A 1 296 ? -23.577 -6.181 7.766 1.00 33.81 296 LYS A CA 1
ATOM 2297 C C . LYS A 1 296 ? -24.969 -5.520 7.677 1.00 33.81 296 LYS A C 1
ATOM 2299 O O . LYS A 1 296 ? -25.432 -5.400 6.556 1.00 33.81 296 LYS A O 1
ATOM 2304 N N . GLU A 1 297 ? -25.611 -5.035 8.752 1.00 39.72 297 GLU A N 1
ATOM 2305 C CA . GLU A 1 297 ? -27.005 -4.502 8.645 1.00 39.72 297 GLU A CA 1
ATOM 2306 C C . GLU A 1 297 ? -27.322 -3.188 9.408 1.00 39.72 297 GLU A C 1
ATOM 2308 O O . GLU A 1 297 ? -28.460 -2.946 9.781 1.00 39.72 297 GLU A O 1
ATOM 2313 N N . LEU A 1 298 ? -26.355 -2.305 9.671 1.00 47.59 298 LEU A N 1
A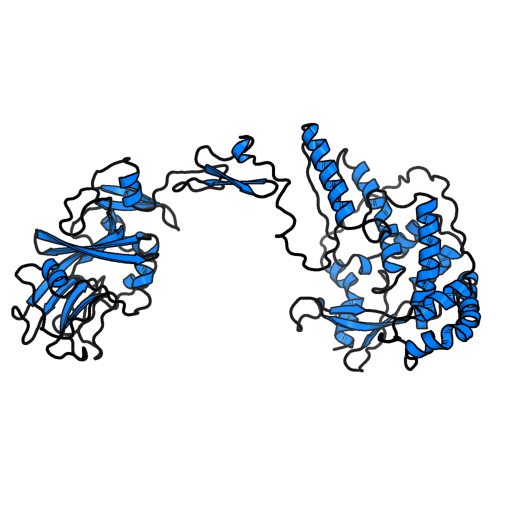TOM 2314 C CA . LEU A 1 298 ? -26.617 -1.048 10.417 1.00 47.59 298 LEU A CA 1
ATOM 2315 C C . LEU A 1 298 ? -25.775 0.123 9.902 1.00 47.59 298 LEU A C 1
ATOM 2317 O O . LEU A 1 298 ? -25.344 0.979 10.666 1.00 47.59 298 LEU A O 1
ATOM 2321 N N . ASP A 1 299 ? -25.458 0.080 8.616 1.00 59.56 299 ASP A N 1
ATOM 2322 C CA . ASP A 1 299 ? -24.663 1.104 7.957 1.00 59.56 299 ASP A CA 1
ATOM 2323 C C . ASP A 1 299 ? -25.579 2.181 7.376 1.00 59.56 299 ASP A C 1
ATOM 2325 O O . ASP A 1 299 ? -26.512 1.838 6.649 1.00 59.56 299 ASP A O 1
ATOM 2329 N N . ILE A 1 300 ? -25.344 3.449 7.714 1.00 60.38 300 ILE A N 1
ATOM 2330 C CA . ILE A 1 300 ? -25.972 4.571 7.011 1.00 60.38 300 ILE A CA 1
ATOM 2331 C C . ILE A 1 300 ? -25.035 4.889 5.864 1.00 60.38 300 ILE A C 1
ATOM 2333 O O . ILE A 1 300 ? -23.887 5.226 6.107 1.00 60.38 300 ILE A O 1
ATOM 2337 N N . ASP A 1 301 ? -25.517 4.771 4.633 1.00 72.44 301 ASP A N 1
ATOM 2338 C CA . ASP A 1 301 ? -24.699 5.081 3.471 1.00 72.44 301 ASP A CA 1
ATOM 2339 C C . ASP A 1 301 ? -24.687 6.595 3.232 1.00 72.44 301 ASP A C 1
ATOM 2341 O O . ASP A 1 301 ? -25.535 7.137 2.519 1.00 72.44 301 ASP A O 1
ATOM 2345 N N . GLU A 1 302 ? -23.735 7.305 3.848 1.00 84.06 302 GLU A N 1
ATOM 2346 C CA . GLU A 1 302 ? -23.628 8.765 3.715 1.00 84.06 302 GLU A CA 1
ATOM 2347 C C . GLU A 1 302 ? -23.297 9.197 2.281 1.00 84.06 302 GLU A C 1
ATOM 2349 O O . GLU A 1 302 ? -23.503 10.358 1.915 1.00 84.06 302 GLU A O 1
ATOM 2354 N N . CYS A 1 303 ? -22.810 8.265 1.456 1.00 82.50 303 CYS A N 1
ATOM 2355 C CA . CYS A 1 303 ? -22.587 8.484 0.035 1.00 82.50 303 CYS A CA 1
ATOM 2356 C C . CYS A 1 303 ? -23.902 8.506 -0.755 1.00 82.50 303 CYS A C 1
ATOM 2358 O O . CYS A 1 303 ? -23.989 9.220 -1.753 1.00 82.50 303 CYS A O 1
ATOM 2360 N N . VAL A 1 304 ? -24.928 7.779 -0.302 1.00 84.38 304 VAL A N 1
ATOM 2361 C CA . VAL A 1 304 ? -26.278 7.791 -0.892 1.00 84.38 304 VAL A CA 1
ATOM 2362 C C . VAL A 1 304 ? -27.117 8.949 -0.353 1.00 84.38 304 VAL A C 1
ATOM 2364 O O . VAL A 1 304 ? -27.781 9.631 -1.131 1.00 84.38 304 VAL A O 1
ATOM 2367 N N . GLU A 1 305 ? -27.057 9.212 0.952 1.00 80.88 305 GLU A N 1
ATOM 2368 C CA . GLU A 1 305 ? -27.807 10.303 1.598 1.00 80.88 305 GLU A CA 1
ATOM 2369 C C . GLU A 1 305 ? -27.221 11.698 1.293 1.00 80.88 305 GLU A C 1
ATOM 2371 O O . GLU A 1 305 ? -27.852 12.723 1.552 1.00 80.88 305 GLU A O 1
ATOM 2376 N N . GLY A 1 306 ? -26.003 11.763 0.737 1.00 73.75 306 GLY A N 1
ATOM 2377 C CA . GLY A 1 306 ? -25.324 13.016 0.392 1.00 73.75 306 GLY A CA 1
ATOM 2378 C C . GLY A 1 306 ? -24.831 13.811 1.607 1.00 73.75 306 GLY A C 1
ATOM 2379 O O . GLY A 1 306 ? -24.474 14.982 1.481 1.00 73.75 306 GLY A O 1
ATOM 2380 N N . SER A 1 307 ? -24.784 13.192 2.789 1.00 76.69 307 SER A N 1
ATOM 2381 C CA . SER A 1 307 ? -24.377 13.800 4.061 1.00 76.69 307 SER A CA 1
ATOM 2382 C C . SER A 1 307 ? -22.867 13.686 4.331 1.00 76.69 307 SER A C 1
ATOM 2384 O O . SER A 1 307 ? -22.441 13.565 5.481 1.00 76.69 307 SER A O 1
ATOM 2386 N N . HIS A 1 308 ? -22.046 13.705 3.278 1.00 87.00 308 HIS A N 1
ATOM 2387 C CA . HIS A 1 308 ? -20.590 13.582 3.353 1.00 87.00 308 HIS A CA 1
ATOM 2388 C C . HIS A 1 308 ? -19.870 14.913 3.090 1.00 87.00 308 HIS A C 1
ATOM 2390 O O . HIS A 1 308 ? -20.353 15.774 2.361 1.00 87.00 308 HIS A O 1
ATOM 2396 N N . SER A 1 309 ? -18.651 15.068 3.610 1.00 89.62 309 SER A N 1
ATOM 2397 C CA . SER A 1 309 ? -17.792 16.240 3.358 1.00 89.62 309 SER A CA 1
ATOM 2398 C C . SER A 1 309 ? -16.687 15.983 2.329 1.00 89.62 309 SER A C 1
ATOM 2400 O O . SER A 1 309 ? -15.718 16.736 2.270 1.00 89.62 309 SER A O 1
ATOM 2402 N N . CYS A 1 310 ? -16.800 14.912 1.536 1.00 89.69 310 CYS A N 1
ATOM 2403 C CA . CYS A 1 310 ? -15.843 14.636 0.468 1.00 89.69 310 CYS A CA 1
ATOM 2404 C C . CYS A 1 310 ? -15.713 15.818 -0.494 1.00 89.69 310 CYS A C 1
ATOM 2406 O O . CYS A 1 310 ? -16.701 16.478 -0.819 1.00 89.69 310 CYS A O 1
ATOM 2408 N N . SER A 1 311 ? -14.489 16.042 -0.974 1.00 89.81 311 SER A N 1
ATOM 2409 C CA . SER A 1 311 ? -14.226 16.998 -2.046 1.00 89.81 311 SER A CA 1
ATOM 2410 C C . SER A 1 311 ? -15.127 16.718 -3.251 1.00 89.81 311 SER A C 1
ATOM 2412 O O . SER A 1 311 ? -15.443 15.563 -3.544 1.00 89.81 311 SER A O 1
ATOM 2414 N N . VAL A 1 312 ? -15.476 17.762 -4.007 1.00 87.12 312 VAL A N 1
ATOM 2415 C CA . VAL A 1 312 ? -16.168 17.616 -5.301 1.00 87.12 312 VAL A CA 1
ATOM 2416 C C . VAL A 1 312 ? -15.386 16.731 -6.280 1.00 87.12 312 VAL A C 1
ATOM 2418 O O . VAL A 1 312 ? -15.980 16.054 -7.116 1.00 87.12 312 VAL A O 1
ATOM 2421 N N . ASP A 1 313 ? -14.060 16.686 -6.130 1.00 87.25 313 ASP A N 1
ATOM 2422 C CA . ASP A 1 313 ? -13.152 15.843 -6.903 1.00 87.25 313 ASP A CA 1
ATOM 2423 C C . ASP A 1 313 ? -12.794 14.534 -6.166 1.00 87.25 313 ASP A C 1
ATOM 2425 O O . ASP A 1 313 ? -11.759 13.927 -6.436 1.00 87.25 313 ASP A O 1
ATOM 2429 N N . ALA A 1 314 ? -13.622 14.070 -5.222 1.00 89.06 314 ALA A N 1
ATOM 2430 C CA . ALA A 1 314 ? -13.477 12.792 -4.522 1.00 89.06 314 ALA A CA 1
ATOM 2431 C C . ALA A 1 314 ? -14.673 11.858 -4.751 1.00 89.06 314 ALA A C 1
ATOM 2433 O O . ALA A 1 314 ? -15.780 12.278 -5.075 1.00 89.06 314 ALA A O 1
ATOM 2434 N N . VAL A 1 315 ? -14.425 10.559 -4.600 1.00 91.50 315 VAL A N 1
ATOM 2435 C CA . VAL A 1 315 ? -15.431 9.502 -4.507 1.00 91.50 315 VAL A CA 1
ATOM 2436 C C . VAL A 1 315 ? -15.629 9.172 -3.037 1.00 91.50 315 VAL A C 1
ATOM 2438 O O . VAL A 1 315 ? -14.680 8.788 -2.343 1.00 91.50 315 VAL A O 1
ATOM 2441 N N . CYS A 1 316 ? -16.869 9.310 -2.586 1.00 91.12 316 CYS A N 1
ATOM 2442 C CA . CYS A 1 316 ? -17.320 8.803 -1.304 1.00 91.12 316 CYS A CA 1
ATOM 2443 C C . CYS A 1 316 ? -17.484 7.282 -1.408 1.00 91.12 316 CYS A C 1
ATOM 2445 O O . CYS A 1 316 ? -18.220 6.795 -2.263 1.00 91.12 316 CYS A O 1
ATOM 2447 N N . ASN A 1 317 ? -16.781 6.538 -0.558 1.00 89.62 317 ASN A N 1
ATOM 2448 C CA . ASN A 1 317 ? -16.981 5.107 -0.375 1.00 89.62 317 ASN A CA 1
ATOM 2449 C C . ASN A 1 317 ? -17.519 4.863 1.024 1.00 89.62 317 ASN A C 1
ATOM 2451 O O . ASN A 1 317 ? -16.806 5.082 2.002 1.00 89.62 317 ASN A O 1
ATOM 2455 N N . ASN A 1 318 ? -18.748 4.378 1.108 1.00 82.75 318 ASN A N 1
ATOM 2456 C CA . ASN A 1 318 ? -19.349 4.019 2.374 1.00 82.75 318 ASN A CA 1
ATOM 2457 C C . ASN A 1 318 ? -18.616 2.809 2.987 1.00 82.75 318 ASN A C 1
ATOM 2459 O O . ASN A 1 318 ? -18.213 1.868 2.296 1.00 82.75 318 ASN A O 1
ATOM 2463 N N . THR A 1 319 ? -18.369 2.865 4.287 1.00 76.12 319 THR A N 1
ATOM 2464 C CA . THR A 1 319 ? -17.612 1.878 5.059 1.00 76.12 319 THR A CA 1
ATOM 2465 C C . THR A 1 319 ? -18.327 1.672 6.372 1.00 76.12 319 THR A C 1
ATOM 2467 O O . THR A 1 319 ? -18.639 2.654 7.014 1.00 76.12 319 THR A O 1
ATOM 2470 N N . LYS A 1 320 ? -18.530 0.446 6.862 1.00 62.19 320 LYS A N 1
ATOM 2471 C CA . LYS A 1 320 ? -19.527 0.323 7.929 1.00 62.19 320 LYS A CA 1
ATOM 2472 C C . LYS A 1 320 ? -19.317 1.223 9.165 1.00 62.19 320 LYS A C 1
ATOM 2474 O O . LYS A 1 320 ? -18.410 0.985 9.965 1.00 62.19 320 LYS A O 1
ATOM 2479 N N . GLY A 1 321 ? -20.237 2.175 9.340 1.00 64.19 321 GLY A N 1
ATOM 2480 C CA . GLY A 1 321 ? -20.254 3.212 10.371 1.00 64.19 321 GLY A CA 1
ATOM 2481 C C . GLY A 1 321 ? -19.561 4.531 9.996 1.00 64.19 321 GLY A C 1
ATOM 2482 O O . GLY A 1 321 ? -19.292 5.314 10.908 1.00 64.19 321 GLY A O 1
ATOM 2483 N N . SER A 1 322 ? -19.192 4.748 8.728 1.00 79.69 322 SER A N 1
ATOM 2484 C CA . SER A 1 322 ? -18.560 5.970 8.216 1.00 79.69 322 SER A CA 1
ATOM 2485 C C . SER A 1 322 ? -18.488 5.982 6.681 1.00 79.69 322 SER A C 1
ATOM 2487 O O . SER A 1 322 ? -18.809 5.023 6.000 1.00 79.69 322 SER A O 1
ATOM 2489 N N . TYR A 1 323 ? -17.859 6.999 6.113 1.00 84.75 323 TYR A N 1
ATOM 2490 C CA . TYR A 1 323 ? -17.478 7.009 4.712 1.00 84.75 323 TYR A CA 1
ATOM 2491 C C . TYR A 1 323 ? -16.012 7.393 4.581 1.00 84.75 323 TYR A C 1
ATOM 2493 O O . TYR A 1 323 ? -15.464 8.216 5.316 1.00 84.75 323 TYR A O 1
ATOM 2501 N N . LYS A 1 324 ? -15.353 6.793 3.600 1.00 90.88 324 LYS A N 1
ATOM 2502 C CA . LYS A 1 324 ? -14.014 7.163 3.187 1.00 90.88 324 LYS A CA 1
ATOM 2503 C C . LYS A 1 324 ? -14.107 7.983 1.915 1.00 90.88 324 LYS A C 1
ATOM 2505 O O . LYS A 1 324 ? -14.514 7.482 0.870 1.00 90.88 324 LYS A O 1
ATOM 2510 N N . CYS A 1 325 ? -13.660 9.226 1.988 1.00 90.31 325 CYS A N 1
ATOM 2511 C CA . CYS A 1 325 ? -13.418 10.012 0.794 1.00 90.31 325 CYS A CA 1
ATOM 2512 C C . CYS A 1 325 ? -12.094 9.580 0.177 1.00 90.31 325 CYS A C 1
ATOM 2514 O O . CYS A 1 325 ? -11.054 9.538 0.831 1.00 90.31 325 CYS A O 1
ATOM 2516 N N . THR A 1 326 ? -12.133 9.262 -1.102 1.00 89.44 326 THR A N 1
ATOM 2517 C CA . THR A 1 326 ? -10.948 8.935 -1.887 1.00 89.44 326 THR A CA 1
ATOM 2518 C C . THR A 1 326 ? -10.951 9.859 -3.076 1.00 89.44 326 THR A C 1
ATOM 2520 O O . THR A 1 326 ? -11.908 9.829 -3.840 1.00 89.44 326 THR A O 1
ATOM 2523 N N . CYS A 1 327 ? -9.920 10.690 -3.232 1.00 84.75 327 CYS A N 1
ATOM 2524 C CA . CYS A 1 327 ? -9.818 11.558 -4.400 1.00 84.75 327 CYS A CA 1
ATOM 2525 C C . CYS A 1 327 ? -10.061 10.754 -5.684 1.00 84.75 327 CYS A C 1
ATOM 2527 O O . CYS A 1 327 ? -9.608 9.612 -5.816 1.00 84.75 327 CYS A O 1
ATOM 2529 N N . GLN A 1 328 ? -10.834 11.330 -6.603 1.00 79.50 328 GLN A N 1
ATOM 2530 C CA . GLN A 1 328 ? -11.124 10.717 -7.888 1.00 79.50 328 GLN A CA 1
ATOM 2531 C C . GLN A 1 328 ? -9.807 10.395 -8.597 1.00 79.50 328 GLN A C 1
ATOM 2533 O O . GLN A 1 328 ? -8.794 11.063 -8.362 1.00 79.50 328 GLN A O 1
ATOM 2538 N N . PRO A 1 329 ? -9.790 9.386 -9.486 1.00 68.38 329 PRO A N 1
ATOM 2539 C CA . PRO A 1 329 ? -8.594 9.062 -10.244 1.00 68.38 329 PRO A CA 1
ATOM 2540 C C . PRO A 1 329 ? -8.014 10.327 -10.877 1.00 68.38 329 PRO A C 1
ATOM 2542 O O . PRO A 1 329 ? -8.741 11.034 -11.577 1.00 68.38 329 PRO A O 1
ATOM 2545 N N . ARG A 1 330 ? -6.712 10.566 -10.653 1.00 64.12 330 ARG A N 1
ATOM 2546 C CA . ARG A 1 330 ? -5.930 11.762 -11.041 1.00 64.12 330 ARG A CA 1
ATOM 2547 C C . ARG A 1 330 ? -5.905 12.890 -10.015 1.00 64.12 330 ARG A C 1
ATOM 2549 O O . ARG A 1 330 ? -5.167 13.835 -10.214 1.00 64.12 330 ARG A O 1
ATOM 2556 N N . TYR A 1 331 ? -6.621 12.828 -8.908 1.00 74.25 331 TYR A N 1
ATOM 2557 C CA . TYR A 1 331 ? -6.521 13.839 -7.855 1.00 74.25 331 TYR A CA 1
ATOM 2558 C C . TYR A 1 331 ? -5.751 13.281 -6.656 1.00 74.25 331 TYR A C 1
ATOM 2560 O O . TYR A 1 331 ? -5.810 12.085 -6.379 1.00 74.25 331 TYR A O 1
ATOM 2568 N N . HIS A 1 332 ? -4.974 14.127 -5.984 1.00 72.56 332 HIS A N 1
ATOM 2569 C CA . HIS A 1 332 ? -4.192 13.773 -4.797 1.00 72.56 332 HIS A CA 1
ATOM 2570 C C . HIS A 1 332 ? -4.620 14.633 -3.615 1.00 72.56 332 HIS A C 1
ATOM 2572 O O . HIS A 1 332 ? -4.908 15.814 -3.772 1.00 72.56 332 HIS A O 1
ATOM 2578 N N . GLY A 1 333 ? -4.643 14.038 -2.429 1.00 79.62 333 GLY A N 1
ATOM 2579 C CA . GLY A 1 333 ? -5.071 14.705 -1.209 1.00 79.62 333 GLY A CA 1
ATOM 2580 C C . GLY A 1 333 ? -5.665 13.713 -0.218 1.00 79.62 333 GLY A C 1
ATOM 2581 O O . GLY A 1 333 ? -5.548 12.499 -0.395 1.00 79.62 333 GLY A O 1
ATOM 2582 N N . ASP A 1 334 ? -6.296 14.226 0.830 1.00 85.50 334 ASP A N 1
ATOM 2583 C CA . ASP A 1 334 ? -6.880 13.424 1.912 1.00 85.50 334 ASP A CA 1
ATOM 2584 C C . ASP A 1 334 ? -8.332 12.983 1.634 1.00 85.50 334 ASP A C 1
ATOM 2586 O O . ASP A 1 334 ? -8.945 12.308 2.459 1.00 85.50 334 ASP A O 1
ATOM 2590 N N . GLY A 1 335 ? -8.882 13.339 0.467 1.00 86.31 335 GLY A N 1
ATOM 2591 C CA . GLY A 1 335 ? -10.257 13.033 0.064 1.00 86.31 335 GLY A CA 1
ATOM 2592 C C . GLY A 1 335 ? -11.279 14.098 0.477 1.00 86.31 335 GLY A C 1
ATOM 2593 O O . GLY A 1 335 ? -12.325 14.206 -0.162 1.00 86.31 335 GLY A O 1
ATOM 2594 N N . LEU A 1 336 ? -10.975 14.917 1.487 1.00 86.69 336 LEU A N 1
ATOM 2595 C CA . LEU A 1 336 ? -11.755 16.111 1.845 1.00 86.69 336 LEU A CA 1
ATOM 2596 C C . LEU A 1 336 ? -11.266 17.321 1.045 1.00 86.69 336 LEU A C 1
ATOM 2598 O O . LEU A 1 336 ? -12.055 18.125 0.554 1.00 86.69 336 LEU A O 1
ATOM 2602 N N . THR A 1 337 ? -9.956 17.379 0.834 1.00 83.31 337 THR A N 1
ATOM 2603 C CA . THR A 1 337 ? -9.277 18.294 -0.071 1.00 83.31 337 THR A CA 1
ATOM 2604 C C . THR A 1 337 ? -8.583 17.456 -1.133 1.00 83.31 337 THR A C 1
ATOM 2606 O O . THR A 1 337 ? -7.758 16.599 -0.819 1.00 83.31 337 THR A O 1
ATOM 2609 N N . CYS A 1 338 ? -8.928 17.683 -2.395 1.00 82.75 338 CYS A N 1
ATOM 2610 C CA . CYS A 1 338 ? -8.318 17.007 -3.529 1.00 82.75 338 CYS A CA 1
ATOM 2611 C C . CYS A 1 338 ? -7.721 18.060 -4.455 1.00 82.75 338 CYS A C 1
ATOM 2613 O O . CYS A 1 338 ? -8.428 18.907 -4.990 1.00 82.75 338 CYS A O 1
ATOM 2615 N N . GLU A 1 339 ? -6.408 18.012 -4.636 1.00 74.81 339 GLU A N 1
ATOM 2616 C CA . GLU A 1 339 ? -5.697 18.812 -5.621 1.00 74.81 339 GLU A CA 1
ATOM 2617 C C . GLU A 1 339 ? -5.554 18.009 -6.917 1.00 74.81 339 GLU A C 1
ATOM 2619 O O . GLU A 1 339 ? -5.276 16.807 -6.897 1.00 74.81 339 GLU A O 1
ATOM 2624 N N . GLY A 1 340 ? -5.745 18.657 -8.066 1.00 71.00 340 GLY A N 1
ATOM 2625 C CA . GLY A 1 340 ? -5.638 17.997 -9.364 1.00 71.00 340 GLY A CA 1
ATOM 2626 C C . GLY A 1 340 ? -6.642 18.512 -10.401 1.00 71.00 340 GLY A C 1
ATOM 2627 O O . GLY A 1 340 ? -7.175 19.610 -10.242 1.00 71.00 340 GLY A O 1
ATOM 2628 N N . PRO A 1 341 ? -6.866 17.762 -11.500 1.00 66.81 341 PRO A N 1
ATOM 2629 C CA . PRO A 1 341 ? -6.344 16.427 -11.767 1.00 66.81 341 PRO A CA 1
ATOM 2630 C C . PRO A 1 341 ? -4.906 16.469 -12.286 1.00 66.81 341 PRO A C 1
ATOM 2632 O O . PRO A 1 341 ? -4.605 17.056 -13.331 1.00 66.81 341 PRO A O 1
ATOM 2635 N N . PHE A 1 342 ? -4.046 15.790 -11.545 1.00 71.25 342 PHE A N 1
ATOM 2636 C CA . PHE A 1 342 ? -2.708 15.355 -11.878 1.00 71.25 342 PHE A CA 1
ATOM 2637 C C . PHE A 1 342 ? -2.745 14.090 -12.731 1.00 71.25 342 PHE A C 1
ATOM 2639 O O . PHE A 1 342 ? -3.258 13.045 -12.345 1.00 71.25 342 PHE A O 1
ATOM 2646 N N . LEU A 1 343 ? -2.192 14.191 -13.928 1.00 83.38 343 LEU A N 1
ATOM 2647 C CA . LEU A 1 343 ? -2.155 13.084 -14.871 1.00 83.38 343 LEU A CA 1
ATOM 2648 C C . LEU A 1 343 ? -0.792 12.403 -14.713 1.00 83.38 343 LEU A C 1
ATOM 2650 O O . LEU A 1 343 ? 0.234 13.083 -14.668 1.00 83.38 343 LEU A O 1
ATOM 2654 N N . HIS A 1 344 ? -0.782 11.075 -14.599 1.00 86.62 344 HIS A N 1
ATOM 2655 C CA . HIS A 1 344 ? 0.458 10.303 -14.409 1.00 86.62 344 HIS A CA 1
ATOM 2656 C C . HIS A 1 344 ? 1.075 9.847 -15.733 1.00 86.62 344 HIS A C 1
ATOM 2658 O O . HIS A 1 344 ? 2.212 9.376 -15.782 1.00 86.62 344 HIS A O 1
ATOM 2664 N N . SER A 1 345 ? 0.320 9.977 -16.825 1.00 92.62 345 SER A N 1
ATOM 2665 C CA . SER A 1 345 ? 0.729 9.547 -18.154 1.00 92.62 345 SER A CA 1
ATOM 2666 C C . SER A 1 345 ? 0.104 10.402 -19.254 1.00 92.62 345 SER A C 1
ATOM 2668 O O . SER A 1 345 ? -0.995 10.952 -19.126 1.00 92.62 345 SER A O 1
ATOM 2670 N N . CYS A 1 346 ? 0.772 10.447 -20.402 1.00 94.31 346 CYS A N 1
ATOM 2671 C CA . CYS A 1 346 ? 0.267 11.122 -21.595 1.00 94.31 346 CYS A CA 1
ATOM 2672 C C . CYS A 1 346 ? -1.017 10.484 -22.137 1.00 94.31 346 CYS A C 1
ATOM 2674 O O . CYS A 1 346 ? -1.874 11.177 -22.680 1.00 94.31 346 CYS A O 1
ATOM 2676 N N . LYS A 1 347 ? -1.206 9.179 -21.919 1.00 93.44 347 LYS A N 1
ATOM 2677 C CA . LYS A 1 347 ? -2.440 8.463 -22.261 1.00 93.44 347 LYS A CA 1
ATOM 2678 C C . LYS A 1 347 ? -3.647 9.008 -21.521 1.00 93.44 347 LYS A C 1
ATOM 2680 O O . LYS A 1 347 ? -4.741 9.103 -22.079 1.00 93.44 347 LYS A O 1
ATOM 2685 N N . GLU A 1 348 ? -3.474 9.354 -20.251 1.00 90.62 348 GLU A N 1
ATOM 2686 C CA . GLU A 1 348 ? -4.545 9.944 -19.462 1.00 90.62 348 GLU A CA 1
ATOM 2687 C C . GLU A 1 348 ? -4.899 11.342 -19.960 1.00 90.62 348 GLU A C 1
ATOM 2689 O O . GLU A 1 348 ? -6.090 11.641 -20.092 1.00 90.62 348 GLU A O 1
ATOM 2694 N N . ILE A 1 349 ? -3.889 12.153 -20.303 1.00 89.69 349 ILE A N 1
ATOM 2695 C CA . ILE A 1 349 ? -4.086 13.465 -20.934 1.00 89.69 349 ILE A CA 1
ATOM 2696 C C . ILE A 1 349 ? -4.863 13.299 -22.239 1.00 89.69 349 ILE A C 1
ATOM 2698 O O . ILE A 1 349 ? -5.916 13.918 -22.400 1.00 89.69 349 ILE A O 1
ATOM 2702 N N . TYR A 1 350 ? -4.414 12.407 -23.122 1.00 90.06 350 TYR A N 1
ATOM 2703 C CA . TYR A 1 350 ? -5.065 12.145 -24.402 1.00 90.06 350 TYR A CA 1
ATOM 2704 C C . TYR A 1 350 ? -6.535 11.739 -24.225 1.00 90.06 350 TYR A C 1
ATOM 2706 O O . TYR A 1 350 ? -7.431 12.309 -24.852 1.00 90.06 350 TYR A O 1
ATOM 2714 N N . LYS A 1 351 ? -6.815 10.804 -23.306 1.00 88.62 351 LYS A N 1
ATOM 2715 C CA . LYS A 1 351 ? -8.186 10.362 -22.997 1.00 88.62 351 LYS A CA 1
ATOM 2716 C C . LYS A 1 351 ? -9.049 11.464 -22.383 1.00 88.62 351 LYS A C 1
ATOM 2718 O O . LYS A 1 351 ? -10.254 11.473 -22.609 1.00 88.62 351 LYS A O 1
ATOM 2723 N N . SER A 1 352 ? -8.455 12.384 -21.621 1.00 83.38 352 SER A N 1
ATOM 2724 C CA . SER A 1 352 ? -9.174 13.511 -21.011 1.00 83.38 352 SER A CA 1
ATOM 2725 C C . SER A 1 352 ? -9.597 14.597 -22.008 1.00 83.38 352 SER A C 1
ATOM 2727 O O . SER A 1 352 ? -10.321 15.507 -21.622 1.00 83.38 352 SER A O 1
ATOM 2729 N N . LYS A 1 353 ? -9.144 14.527 -23.272 1.00 75.69 353 LYS A N 1
ATOM 2730 C CA . LYS A 1 353 ? -9.370 15.543 -24.321 1.00 75.69 353 LYS A CA 1
ATOM 2731 C C . LYS A 1 353 ? -8.881 16.958 -23.962 1.00 75.69 353 LYS A C 1
ATOM 2733 O O . LYS A 1 353 ? -9.236 17.905 -24.652 1.00 75.69 353 LYS A O 1
ATOM 2738 N N . ARG A 1 354 ? -8.042 17.109 -22.927 1.00 71.25 354 ARG A N 1
ATOM 2739 C CA . ARG A 1 354 ? -7.486 18.406 -22.495 1.00 71.25 354 ARG A CA 1
ATOM 2740 C C . ARG A 1 354 ? -6.592 19.060 -23.542 1.00 71.25 354 ARG A C 1
ATOM 2742 O O . ARG A 1 354 ? -6.605 20.274 -23.681 1.00 71.25 354 ARG A O 1
ATOM 2749 N N . SER A 1 355 ? -5.802 18.258 -24.248 1.00 74.19 355 SER A N 1
ATOM 2750 C CA . SER A 1 355 ? -5.040 18.677 -25.420 1.00 74.19 355 SER A CA 1
ATOM 2751 C C . SER A 1 355 ? -4.602 17.446 -26.210 1.00 74.19 355 SER A C 1
ATOM 2753 O O . SER A 1 355 ? -4.419 16.366 -25.642 1.00 74.19 355 SER A O 1
ATOM 2755 N N . LYS A 1 356 ? -4.465 17.614 -27.526 1.00 83.56 356 LYS A N 1
ATOM 2756 C CA . LYS A 1 356 ? -3.941 16.608 -28.462 1.00 83.56 356 LYS A CA 1
ATOM 2757 C C . LYS A 1 356 ? -2.656 17.076 -29.149 1.00 83.56 356 LYS A C 1
ATOM 2759 O O . LYS A 1 356 ? -2.265 16.521 -30.168 1.00 83.56 356 LYS A O 1
ATOM 2764 N N . GLU A 1 357 ? -2.014 18.105 -28.607 1.00 91.38 357 GLU A N 1
ATOM 2765 C CA . GLU A 1 357 ? -0.780 18.653 -29.163 1.00 91.38 357 GLU A CA 1
ATOM 2766 C C . GLU A 1 357 ? 0.441 17.882 -28.665 1.00 91.38 357 GLU A C 1
ATOM 2768 O O . GLU A 1 357 ? 0.536 17.544 -27.479 1.00 91.38 357 GLU A O 1
ATOM 2773 N N . ASN A 1 358 ? 1.401 17.669 -29.561 1.00 94.56 358 ASN A N 1
ATOM 2774 C CA . ASN A 1 358 ? 2.714 17.138 -29.221 1.00 94.56 358 ASN A CA 1
ATOM 2775 C C . ASN A 1 358 ? 3.546 18.218 -28.529 1.00 94.56 358 ASN A C 1
ATOM 2777 O O . ASN A 1 358 ? 4.011 19.153 -29.179 1.00 94.56 358 ASN A O 1
ATOM 2781 N N . ARG A 1 359 ? 3.738 18.098 -27.216 1.00 95.25 359 ARG A N 1
ATOM 2782 C CA . ARG A 1 359 ? 4.519 19.045 -26.407 1.00 95.25 359 ARG A CA 1
ATOM 2783 C C . ARG A 1 359 ? 4.852 18.450 -25.043 1.00 95.25 359 ARG A C 1
ATOM 2785 O O . ARG A 1 359 ? 4.392 17.357 -24.714 1.00 95.25 359 ARG A O 1
ATOM 2792 N N . ALA A 1 360 ? 5.614 19.184 -24.240 1.00 95.19 360 ALA A N 1
ATOM 2793 C CA . ALA A 1 360 ? 5.792 18.868 -22.831 1.00 95.19 360 ALA A CA 1
ATOM 2794 C C . ALA A 1 360 ? 4.498 19.103 -22.035 1.00 95.19 360 ALA A C 1
ATOM 2796 O O . ALA A 1 360 ? 3.834 20.131 -22.182 1.00 95.19 360 ALA A O 1
ATOM 2797 N N . TYR A 1 361 ? 4.167 18.157 -21.162 1.00 93.38 361 TYR A N 1
ATOM 2798 C CA . TYR A 1 361 ? 3.114 18.278 -20.161 1.00 93.38 361 TYR A CA 1
ATOM 2799 C C . TYR A 1 361 ? 3.694 18.005 -18.784 1.00 93.38 361 TYR A C 1
ATOM 2801 O O . TYR A 1 361 ? 4.574 17.162 -18.625 1.00 93.38 361 TYR A O 1
ATOM 2809 N N . GLN A 1 362 ? 3.166 18.692 -17.780 1.00 92.19 362 GLN A N 1
ATOM 2810 C CA . GLN A 1 362 ? 3.533 18.445 -16.398 1.00 92.19 362 GLN A CA 1
ATOM 2811 C C . GLN A 1 362 ? 2.792 17.200 -15.889 1.00 92.19 362 GLN A C 1
ATOM 2813 O O . GLN A 1 362 ? 1.568 17.218 -15.745 1.00 92.19 362 GLN A O 1
ATOM 2818 N N . LEU A 1 363 ? 3.534 16.120 -15.646 1.00 92.00 363 LEU A N 1
ATOM 2819 C CA . LEU A 1 363 ? 3.039 14.870 -15.071 1.00 92.00 363 LEU A CA 1
ATOM 2820 C C . LEU A 1 363 ? 3.409 14.782 -13.591 1.00 92.00 363 LEU A C 1
ATOM 2822 O O . LEU A 1 363 ? 4.443 15.305 -13.168 1.00 92.00 363 LEU A O 1
ATOM 2826 N N . LEU A 1 364 ? 2.573 14.103 -12.809 1.00 88.62 364 LEU A N 1
ATOM 2827 C CA . LEU A 1 364 ? 2.855 13.820 -11.404 1.00 88.62 364 LEU A CA 1
ATOM 2828 C C . LEU A 1 364 ? 3.581 12.480 -11.260 1.00 88.62 364 LEU A C 1
ATOM 2830 O O . LEU A 1 364 ? 3.162 11.463 -11.815 1.00 88.62 364 LEU A O 1
ATOM 2834 N N . VAL A 1 365 ? 4.660 12.496 -10.488 1.00 87.31 365 VAL A N 1
ATOM 2835 C CA . VAL A 1 365 ? 5.507 11.352 -10.142 1.00 87.31 365 VAL A CA 1
ATOM 2836 C C . VAL A 1 365 ? 5.733 11.332 -8.625 1.00 87.31 365 VAL A C 1
ATOM 2838 O O . VAL A 1 365 ? 5.496 12.336 -7.958 1.00 87.31 365 VAL A O 1
ATOM 2841 N N . ASP A 1 366 ? 6.214 10.219 -8.066 1.00 79.75 366 ASP A N 1
ATOM 2842 C CA . ASP A 1 366 ? 6.333 10.002 -6.608 1.00 79.75 366 ASP A CA 1
ATOM 2843 C C . ASP A 1 366 ? 7.038 11.126 -5.823 1.00 79.75 366 ASP A C 1
ATOM 2845 O O . ASP A 1 366 ? 6.764 11.332 -4.642 1.00 79.75 366 ASP A O 1
ATOM 2849 N N . HIS A 1 367 ? 7.936 11.878 -6.468 1.00 78.62 367 HIS A N 1
ATOM 2850 C CA . HIS A 1 367 ? 8.691 12.977 -5.855 1.00 78.62 367 HIS A CA 1
ATOM 2851 C C . HIS A 1 367 ? 8.370 14.355 -6.452 1.00 78.62 367 HIS A C 1
ATOM 2853 O O . HIS A 1 367 ? 9.223 15.239 -6.478 1.00 78.62 367 HIS A O 1
ATOM 2859 N N . GLY A 1 368 ? 7.140 14.556 -6.929 1.00 85.81 368 GLY A N 1
ATOM 2860 C CA . GLY A 1 368 ? 6.643 15.858 -7.369 1.00 85.81 368 GLY A CA 1
ATOM 2861 C C . GLY A 1 368 ? 6.222 15.872 -8.832 1.00 85.81 368 GLY A C 1
ATOM 2862 O O . GLY A 1 368 ? 5.612 14.931 -9.331 1.00 85.81 368 GLY A O 1
ATOM 2863 N N . LYS A 1 369 ? 6.494 16.977 -9.526 1.00 89.56 369 LYS A N 1
ATOM 2864 C CA . LYS A 1 369 ? 6.024 17.203 -10.896 1.00 89.56 369 LYS A CA 1
ATOM 2865 C C . LYS A 1 369 ? 7.197 17.244 -11.864 1.00 89.56 369 LYS A C 1
ATOM 2867 O O . LYS A 1 369 ? 8.214 17.862 -11.566 1.00 89.56 369 LYS A O 1
ATOM 2872 N N . VAL A 1 370 ? 7.035 16.629 -13.031 1.00 93.25 370 VAL A N 1
ATOM 2873 C CA . VAL A 1 370 ? 8.050 16.615 -14.090 1.00 93.25 370 VAL A CA 1
ATOM 2874 C C . VAL A 1 370 ? 7.427 16.969 -15.432 1.00 93.25 370 VAL A C 1
ATOM 2876 O O . VAL A 1 370 ? 6.329 16.519 -15.755 1.00 93.25 370 VAL A O 1
ATOM 2879 N N . ASN A 1 371 ? 8.118 17.794 -16.214 1.00 95.19 371 ASN A N 1
ATOM 2880 C CA . ASN A 1 371 ? 7.727 18.084 -17.585 1.00 95.19 371 ASN A CA 1
ATOM 2881 C C . ASN A 1 371 ? 8.167 16.927 -18.485 1.00 95.19 371 ASN A C 1
ATOM 2883 O O . ASN A 1 371 ? 9.332 16.536 -18.489 1.00 95.19 371 ASN A O 1
ATOM 2887 N N . VAL A 1 372 ? 7.226 16.364 -19.236 1.00 96.88 372 VAL A N 1
ATOM 2888 C CA . VAL A 1 372 ? 7.452 15.190 -20.079 1.00 96.88 372 VAL A CA 1
ATOM 2889 C C . VAL A 1 372 ? 6.843 15.431 -21.441 1.00 96.88 372 VAL A C 1
ATOM 2891 O O . VAL A 1 372 ? 5.665 15.774 -21.550 1.00 96.88 372 VAL A O 1
ATOM 2894 N N . TYR A 1 373 ? 7.630 15.223 -22.489 1.00 97.75 373 TYR A N 1
ATOM 2895 C CA . TYR A 1 373 ? 7.130 15.231 -23.849 1.00 97.75 373 TYR A CA 1
ATOM 2896 C C . TYR A 1 373 ? 6.099 14.118 -24.042 1.00 97.75 373 TYR A C 1
ATOM 2898 O O . TYR A 1 373 ? 6.383 12.927 -23.872 1.00 97.75 373 TYR A O 1
ATOM 2906 N N . CYS A 1 374 ? 4.896 14.527 -24.423 1.00 96.88 374 CYS A N 1
ATOM 2907 C CA . CYS A 1 374 ? 3.832 13.630 -24.816 1.00 96.88 374 CYS A CA 1
ATOM 2908 C C . CYS A 1 374 ? 3.661 13.659 -26.328 1.00 96.88 374 CYS A C 1
ATOM 2910 O O . CYS A 1 374 ? 3.367 14.711 -26.900 1.00 96.88 374 CYS A O 1
ATOM 2912 N N . HIS A 1 375 ? 3.761 12.490 -26.955 1.00 96.12 375 HIS A N 1
ATOM 2913 C CA . HIS A 1 375 ? 3.414 12.330 -28.363 1.00 96.12 375 HIS A CA 1
ATOM 2914 C C . HIS A 1 375 ? 1.938 11.941 -28.476 1.00 96.12 375 HIS A C 1
ATOM 2916 O O . HIS A 1 375 ? 1.541 10.832 -28.117 1.00 96.12 375 HIS A O 1
ATOM 2922 N N . MET A 1 376 ? 1.109 12.884 -28.901 1.00 93.75 376 MET A N 1
ATOM 2923 C CA . MET A 1 376 ? -0.350 12.792 -28.917 1.00 93.75 376 MET A CA 1
ATOM 2924 C C . MET A 1 376 ? -0.924 12.441 -30.290 1.00 93.75 376 MET A C 1
ATOM 2926 O O . MET A 1 376 ? -2.033 11.918 -30.345 1.00 93.75 376 MET A O 1
ATOM 2930 N N . THR A 1 377 ? -0.212 12.724 -31.377 1.00 89.69 377 THR A N 1
ATOM 2931 C CA . THR A 1 377 ? -0.667 12.446 -32.746 1.00 89.69 377 THR A CA 1
ATOM 2932 C C . THR A 1 377 ? -0.466 10.981 -33.147 1.00 89.69 377 THR A C 1
ATOM 2934 O O . THR A 1 377 ? 0.253 10.224 -32.494 1.00 89.69 377 THR A O 1
ATOM 2937 N N . ASP A 1 378 ? -1.130 10.572 -34.230 1.00 85.38 378 ASP A N 1
ATOM 2938 C CA . ASP A 1 378 ? -1.187 9.175 -34.687 1.00 85.38 378 ASP A CA 1
ATOM 2939 C C . ASP A 1 378 ? -0.082 8.828 -35.716 1.00 85.38 378 ASP A C 1
ATOM 2941 O O . ASP A 1 378 ? -0.107 7.764 -36.327 1.00 85.38 378 ASP A O 1
ATOM 2945 N N . ASP A 1 379 ? 0.900 9.715 -35.895 1.00 86.19 379 ASP A N 1
ATOM 2946 C CA . ASP A 1 379 ? 2.009 9.654 -36.865 1.00 86.19 379 ASP A CA 1
ATOM 2947 C C . ASP A 1 379 ? 3.223 8.827 -36.393 1.00 86.19 379 ASP A C 1
ATOM 2949 O O . ASP A 1 379 ? 4.214 8.722 -37.113 1.00 86.19 379 ASP A O 1
ATOM 2953 N N . LEU A 1 380 ? 3.161 8.186 -35.218 1.00 88.75 380 LEU A N 1
ATOM 2954 C CA . LEU A 1 380 ? 4.117 7.129 -34.855 1.00 88.75 380 LEU A CA 1
ATOM 2955 C C . LEU A 1 380 ? 3.768 5.840 -35.606 1.00 88.75 380 LEU A C 1
ATOM 2957 O O . LEU A 1 380 ? 3.184 4.905 -35.040 1.00 88.75 380 LEU A O 1
ATOM 2961 N N . GLU A 1 381 ? 4.118 5.807 -36.892 1.00 80.00 381 GLU A N 1
ATOM 2962 C CA . GLU A 1 381 ? 3.944 4.652 -37.772 1.00 80.00 381 GLU A CA 1
ATOM 2963 C C . GLU A 1 381 ? 4.538 3.390 -37.122 1.00 80.00 381 GLU A C 1
ATOM 2965 O O . GLU A 1 381 ? 5.740 3.300 -36.881 1.00 80.00 381 GLU A O 1
ATOM 2970 N N . GLY A 1 382 ? 3.673 2.427 -36.784 1.00 84.44 382 GLY A N 1
ATOM 2971 C CA . GLY A 1 382 ? 4.023 1.179 -36.090 1.00 84.44 382 GLY A CA 1
ATOM 2972 C C . GLY A 1 382 ? 3.499 1.077 -34.652 1.00 84.44 382 GLY A C 1
ATOM 2973 O O . GLY A 1 382 ? 3.209 -0.026 -34.190 1.00 84.44 382 GLY A O 1
ATOM 2974 N N . CYS A 1 383 ? 3.293 2.203 -33.964 1.00 93.19 383 CYS A N 1
ATOM 2975 C CA . CYS A 1 383 ? 2.767 2.247 -32.594 1.00 93.19 383 CYS A CA 1
ATOM 2976 C C . CYS A 1 383 ? 1.309 2.716 -32.521 1.00 93.19 383 CYS A C 1
ATOM 2978 O O . CYS A 1 383 ? 0.558 2.266 -31.650 1.00 93.19 383 CYS A O 1
ATOM 2980 N N . GLY A 1 384 ? 0.905 3.576 -33.460 1.00 89.25 384 GLY A N 1
ATOM 2981 C CA . GLY A 1 384 ? -0.414 4.202 -33.492 1.00 89.25 384 GLY A CA 1
ATOM 2982 C C . GLY A 1 384 ? -0.566 5.329 -32.466 1.00 89.25 384 GLY A C 1
ATOM 2983 O O . GLY A 1 384 ? 0.394 5.748 -31.824 1.00 89.25 384 GLY A O 1
ATOM 2984 N N . GLY A 1 385 ? -1.795 5.816 -32.316 1.00 87.25 385 GLY A N 1
ATOM 2985 C CA . GLY A 1 385 ? -2.144 6.953 -31.464 1.00 87.25 385 GLY A CA 1
ATOM 2986 C C . GLY A 1 385 ? -2.308 6.681 -29.969 1.00 87.25 385 GLY A C 1
ATOM 2987 O O . GLY A 1 385 ? -2.134 5.566 -29.470 1.00 87.25 385 GLY A O 1
ATOM 2988 N N . GLY A 1 386 ? -2.760 7.712 -29.249 1.00 88.12 386 GLY A N 1
ATOM 2989 C CA . GLY A 1 386 ? -3.354 7.554 -27.914 1.00 88.12 386 GLY A CA 1
ATOM 2990 C C . GLY A 1 386 ? -2.581 8.153 -26.738 1.00 88.12 386 GLY A C 1
ATOM 2991 O O . GLY A 1 386 ? -2.865 7.786 -25.599 1.00 88.12 386 GLY A O 1
ATOM 2992 N N . GLY A 1 387 ? -1.616 9.040 -26.992 1.00 94.25 387 GLY A N 1
ATOM 2993 C CA . GLY A 1 387 ? -0.823 9.715 -25.962 1.00 94.25 387 GLY A CA 1
ATOM 2994 C C . GLY A 1 387 ? 0.304 8.845 -25.414 1.00 94.25 387 GLY A C 1
ATOM 2995 O O . GLY A 1 387 ? 0.118 8.082 -24.468 1.00 94.25 387 GLY A O 1
ATOM 2996 N N . TRP A 1 388 ? 1.485 8.978 -26.003 1.00 97.44 388 TRP A N 1
ATOM 2997 C CA . TRP A 1 388 ? 2.695 8.262 -25.618 1.00 97.44 388 TRP A CA 1
ATOM 2998 C C . TRP A 1 388 ? 3.548 9.094 -24.673 1.00 97.44 388 TRP A C 1
ATOM 3000 O O . TRP A 1 388 ? 3.822 10.262 -24.942 1.00 97.44 388 TRP A O 1
ATOM 3010 N N . THR A 1 389 ? 3.974 8.478 -23.572 1.00 97.94 389 THR A N 1
ATOM 3011 C CA . THR A 1 389 ? 4.783 9.126 -22.533 1.00 97.94 389 THR A CA 1
ATOM 3012 C C . THR A 1 389 ? 6.255 8.898 -22.811 1.00 97.94 389 THR A C 1
ATOM 3014 O O . THR A 1 389 ? 6.684 7.745 -22.814 1.00 97.94 389 THR A O 1
ATOM 3017 N N . MET A 1 390 ? 7.028 9.964 -23.046 1.00 98.00 390 MET A N 1
ATOM 3018 C CA . MET A 1 390 ? 8.481 9.855 -23.188 1.00 98.00 390 MET A CA 1
ATOM 3019 C C . MET A 1 390 ? 9.100 9.340 -21.886 1.00 98.00 390 MET A C 1
ATOM 3021 O O . MET A 1 390 ? 8.776 9.811 -20.793 1.00 98.00 390 MET A O 1
ATOM 3025 N N . VAL A 1 391 ? 9.994 8.364 -22.010 1.00 97.56 391 VAL A N 1
ATOM 3026 C CA . VAL A 1 391 ? 10.688 7.751 -20.872 1.00 97.56 391 VAL A CA 1
ATOM 3027 C C . VAL A 1 391 ? 12.191 7.943 -20.981 1.00 97.56 391 VAL A C 1
ATOM 3029 O O . VAL A 1 391 ? 12.857 8.282 -19.999 1.00 97.56 391 VAL A O 1
ATOM 3032 N N . MET A 1 392 ? 12.734 7.709 -22.173 1.00 98.25 392 MET A N 1
ATOM 3033 C CA . MET A 1 392 ? 14.170 7.738 -22.395 1.00 98.25 392 MET A CA 1
ATOM 3034 C C . MET A 1 392 ? 14.486 8.059 -23.854 1.00 98.25 392 MET A C 1
ATOM 3036 O O . MET A 1 392 ? 13.816 7.575 -24.770 1.00 98.25 392 MET A O 1
ATOM 3040 N N . LYS A 1 393 ? 15.548 8.839 -24.048 1.00 98.31 393 LYS A N 1
ATOM 3041 C CA . LYS A 1 393 ? 16.183 9.114 -25.337 1.00 98.31 393 LYS A CA 1
ATOM 3042 C C . LYS A 1 393 ? 17.666 8.802 -25.224 1.00 98.31 393 LYS A C 1
ATOM 3044 O O . LYS A 1 393 ? 18.296 9.220 -24.256 1.00 98.31 393 LYS A O 1
ATOM 3049 N N . MET A 1 394 ? 18.220 8.089 -26.195 1.00 97.88 394 MET A N 1
ATOM 3050 C CA . MET A 1 394 ? 19.625 7.678 -26.171 1.00 97.88 394 MET A CA 1
ATOM 3051 C C . MET A 1 394 ? 20.269 7.814 -27.538 1.00 97.88 394 MET A C 1
ATOM 3053 O O . MET A 1 394 ? 19.668 7.460 -28.547 1.00 97.88 394 MET A O 1
ATOM 3057 N N . ASP A 1 395 ? 21.509 8.273 -27.563 1.00 97.88 395 ASP A N 1
ATOM 3058 C CA . ASP A 1 395 ? 22.280 8.425 -28.785 1.00 97.88 395 ASP A CA 1
ATOM 3059 C C . ASP A 1 395 ? 23.230 7.234 -28.918 1.00 97.88 395 ASP A C 1
ATOM 3061 O O . ASP A 1 395 ? 24.102 7.013 -28.076 1.00 97.88 395 ASP A O 1
ATOM 3065 N N . GLY A 1 396 ? 23.077 6.455 -29.991 1.00 97.44 396 GLY A N 1
ATOM 3066 C CA . GLY A 1 396 ? 23.898 5.274 -30.246 1.00 97.44 396 GLY A CA 1
ATOM 3067 C C . GLY A 1 396 ? 25.398 5.555 -30.361 1.00 97.44 396 GLY A C 1
ATOM 3068 O O . GLY A 1 396 ? 26.191 4.621 -30.239 1.00 97.44 396 GLY A O 1
ATOM 3069 N N . SER A 1 397 ? 25.794 6.814 -30.570 1.00 96.69 397 SER A N 1
ATOM 3070 C CA . SER A 1 397 ? 27.189 7.255 -30.615 1.00 96.69 397 SER A CA 1
ATOM 3071 C C . SER A 1 397 ? 27.782 7.638 -29.256 1.00 96.69 397 SER A C 1
ATOM 3073 O O . SER A 1 397 ? 29.008 7.707 -29.138 1.00 96.69 397 SER A O 1
ATOM 3075 N N . LYS A 1 398 ? 26.951 7.846 -28.226 1.00 97.38 398 LYS A N 1
ATOM 3076 C CA . LYS A 1 398 ? 27.383 8.281 -26.891 1.00 97.38 398 LYS A CA 1
ATOM 3077 C C . LYS A 1 398 ? 27.542 7.109 -25.928 1.00 97.38 398 LYS A C 1
ATOM 3079 O O . LYS A 1 398 ? 26.950 6.044 -26.079 1.00 97.38 398 LYS A O 1
ATOM 3084 N N . SER A 1 399 ? 28.373 7.294 -24.902 1.00 95.62 399 SER A N 1
ATOM 3085 C CA . SER A 1 399 ? 28.650 6.257 -23.899 1.00 95.62 399 SER A CA 1
ATOM 3086 C C . SER A 1 399 ? 27.571 6.124 -22.817 1.00 95.62 399 SER A C 1
ATOM 3088 O O . SER A 1 399 ? 27.507 5.086 -22.157 1.00 95.62 399 SER A O 1
ATOM 3090 N N . THR A 1 400 ? 26.713 7.136 -22.666 1.00 97.75 400 THR A N 1
ATOM 3091 C CA . THR A 1 400 ? 25.760 7.340 -21.564 1.00 97.75 400 THR A CA 1
ATOM 3092 C C . THR A 1 400 ? 24.921 6.104 -21.238 1.00 97.75 400 THR A C 1
ATOM 3094 O O . THR A 1 400 ? 24.861 5.661 -20.087 1.00 97.75 400 THR A O 1
ATOM 3097 N N . PHE A 1 401 ? 24.307 5.508 -22.261 1.00 97.88 401 PHE A N 1
ATOM 3098 C CA . PHE A 1 401 ? 23.377 4.389 -22.109 1.00 97.88 401 PHE A CA 1
ATOM 3099 C C . PHE A 1 401 ? 23.968 3.047 -22.531 1.00 97.88 401 PHE A C 1
ATOM 3101 O O . PHE A 1 401 ? 23.227 2.156 -22.934 1.00 97.88 401 PHE A O 1
ATOM 3108 N N . HIS A 1 402 ? 25.285 2.854 -22.397 1.00 98.25 402 HIS A N 1
ATOM 3109 C CA . HIS A 1 402 ? 25.889 1.526 -22.552 1.00 98.25 402 HIS A CA 1
ATOM 3110 C C . HIS A 1 402 ? 25.149 0.451 -21.744 1.00 98.25 402 HIS A C 1
ATOM 3112 O O . HIS A 1 402 ? 24.586 0.746 -20.689 1.00 98.25 402 HIS A O 1
ATOM 3118 N N . PHE A 1 403 ? 25.166 -0.801 -22.217 1.00 97.81 403 PHE A N 1
ATOM 3119 C CA . PHE A 1 403 ? 24.504 -1.921 -21.543 1.00 97.81 403 PHE A CA 1
ATOM 3120 C C . PHE A 1 403 ? 24.837 -1.979 -20.041 1.00 97.81 403 PHE A C 1
ATOM 3122 O O . PHE A 1 403 ? 23.948 -2.167 -19.215 1.00 97.81 403 PHE A O 1
ATOM 3129 N N . ASP A 1 404 ? 26.102 -1.768 -19.668 1.00 96.50 404 ASP A N 1
ATOM 3130 C CA . ASP A 1 404 ? 26.558 -1.833 -18.269 1.00 96.50 404 ASP A CA 1
ATOM 3131 C C . ASP A 1 404 ? 26.334 -0.525 -17.473 1.00 96.50 404 ASP A C 1
ATOM 3133 O O . ASP A 1 404 ? 26.728 -0.438 -16.313 1.00 96.50 404 ASP A O 1
ATOM 3137 N N . SER A 1 405 ? 25.719 0.505 -18.067 1.00 97.75 405 SER A N 1
ATOM 3138 C CA . SER A 1 405 ? 25.472 1.789 -17.400 1.00 97.75 405 SER A CA 1
ATOM 3139 C C . SER A 1 405 ? 24.527 1.635 -16.206 1.00 97.75 405 SER A C 1
ATOM 3141 O O . SER A 1 405 ? 23.461 1.022 -16.311 1.00 97.75 405 SER A O 1
ATOM 3143 N N . GLN A 1 406 ? 24.878 2.264 -15.080 1.00 97.56 406 GLN A N 1
ATOM 3144 C CA . GLN A 1 406 ? 24.039 2.291 -13.877 1.00 97.56 406 GLN A CA 1
ATOM 3145 C C . GLN A 1 406 ? 22.710 3.025 -14.100 1.00 97.56 406 GLN A C 1
ATOM 3147 O O . GLN A 1 406 ? 21.754 2.791 -13.361 1.00 97.56 406 GLN A O 1
ATOM 3152 N N . LEU A 1 407 ? 22.610 3.860 -15.143 1.00 97.81 407 LEU A N 1
ATOM 3153 C CA . LEU A 1 407 ? 21.366 4.540 -15.510 1.00 97.81 407 LEU A CA 1
ATOM 3154 C C . LEU A 1 407 ? 20.232 3.560 -15.844 1.00 97.81 407 LEU A C 1
ATOM 3156 O O . LEU A 1 407 ? 19.071 3.936 -15.740 1.00 97.81 407 LEU A O 1
ATOM 3160 N N . TRP A 1 408 ? 20.526 2.303 -16.181 1.00 97.88 408 TRP A N 1
ATOM 3161 C CA . TRP A 1 408 ? 19.498 1.280 -16.393 1.00 97.88 408 TRP A CA 1
ATOM 3162 C C . TRP A 1 408 ? 18.913 0.714 -15.090 1.00 97.88 408 TRP A C 1
ATOM 3164 O O . TRP A 1 408 ? 17.772 0.250 -15.085 1.00 97.88 408 TRP A O 1
ATOM 3174 N N . SER A 1 409 ? 19.672 0.756 -13.991 1.00 96.88 409 SER A N 1
ATOM 3175 C CA . SER A 1 409 ? 19.346 0.083 -12.724 1.00 96.88 409 SER A CA 1
ATOM 3176 C C . SER A 1 409 ? 19.203 1.019 -11.520 1.00 96.88 409 SER A C 1
ATOM 3178 O O . SER A 1 409 ? 18.901 0.551 -10.423 1.00 96.88 409 SER A O 1
ATOM 3180 N N . ASN A 1 410 ? 19.386 2.330 -11.696 1.00 96.69 410 ASN A N 1
ATOM 3181 C CA . ASN A 1 410 ? 19.140 3.344 -10.667 1.00 96.69 410 ASN A CA 1
ATOM 3182 C C . ASN A 1 410 ? 17.812 4.100 -10.889 1.00 96.69 410 ASN A C 1
ATOM 3184 O O . ASN A 1 410 ? 17.229 4.073 -11.976 1.00 96.69 410 ASN A O 1
ATOM 3188 N N . MET A 1 411 ? 17.348 4.799 -9.852 1.00 96.00 411 MET A N 1
ATOM 3189 C CA . MET A 1 411 ? 16.177 5.691 -9.885 1.00 96.00 411 MET A CA 1
ATOM 3190 C C . MET A 1 411 ? 16.612 7.163 -9.951 1.00 96.00 411 MET A C 1
ATOM 3192 O O . MET A 1 411 ? 16.095 8.014 -9.237 1.00 96.00 411 MET A O 1
ATOM 3196 N N . SER A 1 412 ? 17.624 7.444 -10.774 1.00 95.19 412 SER A N 1
ATOM 3197 C CA . SER A 1 412 ? 18.106 8.801 -11.044 1.00 95.19 412 SER A CA 1
ATOM 3198 C C . SER A 1 412 ? 17.742 9.203 -12.466 1.00 95.19 412 SER A C 1
ATOM 3200 O O . SER A 1 412 ? 17.829 8.378 -13.385 1.00 95.19 412 SER A O 1
ATOM 3202 N N . ASP A 1 413 ? 17.331 10.453 -12.644 1.00 95.56 413 ASP A N 1
ATOM 3203 C CA . ASP A 1 413 ? 17.108 11.061 -13.947 1.00 95.56 413 ASP A CA 1
ATOM 3204 C C . ASP A 1 413 ? 18.441 11.482 -14.582 1.00 95.56 413 ASP A C 1
ATOM 3206 O O . ASP A 1 413 ? 19.487 11.559 -13.936 1.00 95.56 413 ASP A O 1
ATOM 3210 N N . PHE A 1 414 ? 18.412 11.701 -15.891 1.00 98.06 414 PHE A N 1
ATOM 3211 C CA . PHE A 1 414 ? 19.542 12.212 -16.652 1.00 98.06 414 PHE A CA 1
ATOM 3212 C C . PHE A 1 414 ? 19.015 13.208 -17.674 1.00 98.06 414 PHE A C 1
ATOM 3214 O O . PHE A 1 414 ? 18.160 12.850 -18.481 1.00 98.06 414 PHE A O 1
ATOM 3221 N N . ASN A 1 415 ? 19.534 14.436 -17.652 1.00 97.69 415 ASN A N 1
ATOM 3222 C CA . ASN A 1 415 ? 19.121 15.520 -18.545 1.00 97.69 415 ASN A CA 1
ATOM 3223 C C . ASN A 1 415 ? 17.582 15.630 -18.699 1.00 97.69 415 ASN A C 1
ATOM 3225 O O . ASN A 1 415 ? 17.050 15.391 -19.789 1.00 97.69 415 ASN A O 1
ATOM 3229 N N . PRO A 1 416 ? 16.838 15.959 -17.625 1.00 95.81 416 PRO A N 1
ATOM 3230 C CA . PRO A 1 416 ? 15.374 16.019 -17.665 1.00 95.81 416 PRO A CA 1
ATOM 3231 C C . PRO A 1 416 ? 14.843 17.070 -18.650 1.00 95.81 416 PRO A C 1
ATOM 3233 O O . PRO A 1 416 ? 13.795 16.864 -19.253 1.00 95.81 416 PRO A O 1
ATOM 3236 N N . GLN A 1 417 ? 15.603 18.141 -18.896 1.00 96.44 417 GLN A N 1
ATOM 3237 C CA . GLN A 1 417 ? 15.296 19.169 -19.901 1.00 96.44 417 GLN A CA 1
ATOM 3238 C C . GLN A 1 417 ? 15.211 18.577 -21.314 1.00 96.44 417 GLN A C 1
ATOM 3240 O O . GLN A 1 417 ? 14.329 18.932 -22.093 1.00 96.44 417 GLN A O 1
ATOM 3245 N N . GLY A 1 418 ? 16.073 17.601 -21.622 1.00 96.38 418 GLY A N 1
ATOM 3246 C CA . GLY A 1 418 ? 15.989 16.837 -22.863 1.00 96.38 418 GLY A CA 1
ATOM 3247 C C . GLY A 1 418 ? 14.672 16.070 -22.996 1.00 96.38 418 GLY A C 1
ATOM 3248 O O . GLY A 1 418 ? 14.252 15.776 -24.103 1.00 96.38 418 GLY A O 1
ATOM 3249 N N . GLY A 1 419 ? 13.978 15.762 -21.903 1.00 95.25 419 GLY A N 1
ATOM 3250 C CA . GLY A 1 419 ? 12.673 15.112 -21.925 1.00 95.25 419 GLY A CA 1
ATOM 3251 C C . GLY A 1 419 ? 11.491 16.026 -22.225 1.00 95.25 419 GLY A C 1
ATOM 3252 O O . GLY A 1 419 ? 10.396 15.512 -22.437 1.00 95.25 419 GLY A O 1
ATOM 3253 N N . GLU A 1 420 ? 11.690 17.345 -22.267 1.00 96.62 420 GLU A N 1
ATOM 3254 C CA . GLU A 1 420 ? 10.648 18.320 -22.617 1.00 96.62 420 GLU A CA 1
ATOM 3255 C C . GLU A 1 420 ? 10.498 18.485 -24.137 1.00 96.62 420 GLU A C 1
ATOM 3257 O O . GLU A 1 420 ? 9.445 18.884 -24.642 1.00 96.62 420 GLU A O 1
ATOM 3262 N N . THR A 1 421 ? 11.546 18.141 -24.883 1.00 95.12 421 THR A N 1
ATOM 3263 C CA . THR A 1 421 ? 11.587 18.226 -26.340 1.00 95.12 421 THR A CA 1
ATOM 3264 C C . THR A 1 421 ? 11.197 16.901 -26.992 1.00 95.12 421 THR A C 1
ATOM 3266 O O . THR A 1 421 ? 11.318 15.824 -26.403 1.00 95.12 421 THR A O 1
ATOM 3269 N N . GLY A 1 422 ? 10.729 16.976 -28.240 1.00 92.44 422 GLY A N 1
ATOM 3270 C CA . GLY A 1 422 ? 10.246 15.815 -28.987 1.00 92.44 422 GLY A CA 1
ATOM 3271 C C . GLY A 1 422 ? 11.335 14.847 -29.452 1.00 92.44 422 GLY A C 1
ATOM 3272 O O . GLY A 1 422 ? 12.301 14.551 -28.746 1.00 92.44 422 GLY A O 1
ATOM 3273 N N . LEU A 1 423 ? 11.170 14.332 -30.670 1.00 93.69 423 LEU A N 1
ATOM 3274 C CA . LEU A 1 423 ? 12.059 13.344 -31.296 1.00 93.69 423 LEU A CA 1
ATOM 3275 C C . LEU A 1 423 ? 13.356 13.981 -31.850 1.00 93.69 423 LEU A C 1
ATOM 3277 O O . LEU A 1 423 ? 13.697 13.845 -33.031 1.00 93.69 423 LEU A O 1
ATOM 3281 N N . ASP A 1 424 ? 14.056 14.726 -30.994 1.00 94.75 424 ASP A N 1
ATOM 3282 C CA . ASP A 1 424 ? 15.355 15.346 -31.267 1.00 94.75 424 ASP A CA 1
ATOM 3283 C C . ASP A 1 424 ? 16.529 14.413 -30.894 1.00 94.75 424 ASP A C 1
ATOM 3285 O O . ASP A 1 424 ? 16.338 13.207 -30.729 1.00 94.75 424 ASP A O 1
ATOM 3289 N N . PHE A 1 425 ? 17.746 14.958 -30.812 1.00 94.69 425 PHE A N 1
ATOM 3290 C CA . PHE A 1 425 ? 18.987 14.222 -30.531 1.00 94.69 425 PHE A CA 1
ATOM 3291 C C . PHE A 1 425 ? 19.506 14.418 -29.094 1.00 94.69 425 PHE A C 1
ATOM 3293 O O . PHE A 1 425 ? 20.654 14.089 -28.787 1.00 94.69 425 PHE A O 1
ATOM 3300 N N . GLN A 1 426 ? 18.689 14.984 -28.200 1.00 96.31 426 GLN A N 1
ATOM 3301 C CA . GLN A 1 426 ? 19.074 15.168 -26.804 1.00 96.31 426 GLN A CA 1
ATOM 3302 C C . GLN A 1 426 ? 18.785 13.898 -26.010 1.00 96.31 426 GLN A C 1
ATOM 3304 O O . GLN A 1 426 ? 17.650 13.431 -25.937 1.00 96.31 426 GLN A O 1
ATOM 3309 N N . GLU A 1 427 ? 19.825 13.335 -25.400 1.00 98.00 427 GLU A N 1
ATOM 3310 C CA . GLU A 1 427 ? 19.687 12.197 -24.497 1.00 98.00 427 GLU A CA 1
ATOM 3311 C C . GLU A 1 427 ? 18.902 12.589 -23.246 1.00 98.00 427 GLU A C 1
ATOM 3313 O O . GLU A 1 427 ? 19.075 13.690 -22.727 1.00 98.00 427 GLU A O 1
ATOM 3318 N N . THR A 1 428 ? 18.060 11.691 -22.743 1.00 98.50 428 THR A N 1
ATOM 3319 C CA . THR A 1 428 ? 17.323 11.907 -21.496 1.00 98.50 428 THR A CA 1
ATOM 3320 C C . THR A 1 428 ? 16.949 10.584 -20.845 1.00 98.50 428 THR A C 1
ATOM 3322 O O . THR A 1 428 ? 16.732 9.582 -21.528 1.00 98.50 428 THR A O 1
ATOM 3325 N N . LYS A 1 429 ? 16.816 10.596 -19.524 1.00 98.25 429 LYS A N 1
ATOM 3326 C CA . LYS A 1 429 ? 16.128 9.583 -18.731 1.00 98.25 429 LYS A CA 1
ATOM 3327 C C . LYS A 1 429 ? 15.249 10.315 -17.731 1.00 98.25 429 LYS A C 1
ATOM 3329 O O . LYS A 1 429 ? 15.763 11.070 -16.913 1.00 98.25 429 LYS A O 1
ATOM 3334 N N . LEU A 1 430 ? 13.948 10.063 -17.780 1.00 97.75 430 LEU A N 1
ATOM 3335 C CA . LEU A 1 430 ? 12.970 10.758 -16.948 1.00 97.75 430 LEU A CA 1
ATOM 3336 C C . LEU A 1 430 ? 12.481 9.886 -15.785 1.00 97.75 430 LEU A C 1
ATOM 3338 O O . LEU A 1 430 ? 12.531 8.658 -15.886 1.00 97.75 430 LEU A O 1
ATOM 3342 N N . PRO A 1 431 ? 11.917 10.488 -14.719 1.00 97.25 431 PRO A N 1
ATOM 3343 C CA . PRO A 1 431 ? 11.234 9.757 -13.650 1.00 97.25 431 PRO A CA 1
ATOM 3344 C C . PRO A 1 431 ? 10.112 8.826 -14.120 1.00 97.25 431 PRO A C 1
ATOM 3346 O O . PRO A 1 431 ? 9.836 7.809 -13.485 1.00 97.25 431 PRO A O 1
ATOM 3349 N N . THR A 1 432 ? 9.519 9.096 -15.285 1.00 96.94 432 THR A N 1
ATOM 3350 C CA . THR A 1 432 ? 8.561 8.195 -15.947 1.00 96.94 432 THR A CA 1
ATOM 3351 C C . THR A 1 432 ? 9.149 6.809 -16.263 1.00 96.94 432 THR A C 1
ATOM 3353 O O . THR A 1 432 ? 8.404 5.842 -16.400 1.00 96.94 432 THR A O 1
ATOM 3356 N N . TYR A 1 433 ? 10.480 6.653 -16.286 1.00 97.81 433 TYR A N 1
ATOM 3357 C CA . TYR A 1 433 ? 11.159 5.354 -16.395 1.00 97.81 433 TYR A CA 1
ATOM 3358 C C . TYR A 1 433 ? 10.832 4.394 -15.250 1.00 97.81 433 TYR A C 1
ATOM 3360 O O . TYR A 1 433 ? 10.691 3.189 -15.484 1.00 97.81 433 TYR A O 1
ATOM 3368 N N . TRP A 1 434 ? 10.704 4.906 -14.025 1.00 96.25 434 TRP A N 1
ATOM 3369 C CA . TRP A 1 434 ? 10.418 4.095 -12.839 1.00 96.25 434 TRP A CA 1
ATOM 3370 C C . TRP A 1 434 ? 9.029 4.346 -12.234 1.00 96.25 434 TRP A C 1
ATOM 3372 O O . TRP A 1 434 ? 8.567 3.487 -11.492 1.00 96.25 434 TRP A O 1
ATOM 3382 N N . ASN A 1 435 ? 8.332 5.422 -12.628 1.00 93.94 435 ASN A N 1
ATOM 3383 C CA . ASN A 1 435 ? 7.027 5.805 -12.064 1.00 93.94 435 ASN A CA 1
ATOM 3384 C C . ASN A 1 435 ? 5.830 5.700 -13.024 1.00 93.94 435 ASN A C 1
ATOM 3386 O O . ASN A 1 435 ? 4.713 6.038 -12.639 1.00 93.94 435 ASN A O 1
ATOM 3390 N N . THR A 1 436 ? 6.010 5.241 -14.267 1.00 94.38 436 THR A N 1
ATOM 3391 C CA . THR A 1 436 ? 4.894 5.117 -15.222 1.00 94.38 436 THR A CA 1
ATOM 3392 C C . THR A 1 436 ? 4.588 3.659 -15.542 1.00 94.38 436 THR A C 1
ATOM 3394 O O . THR A 1 436 ? 5.373 2.985 -16.210 1.00 94.38 436 THR A O 1
ATOM 3397 N N . SER A 1 437 ? 3.410 3.189 -15.119 1.00 94.75 437 SER A N 1
ATOM 3398 C CA . SER A 1 437 ? 2.876 1.888 -15.536 1.00 94.75 437 SER A CA 1
ATOM 3399 C C . SER A 1 437 ? 2.375 1.933 -16.972 1.00 94.75 437 SER A C 1
ATOM 3401 O O . SER A 1 437 ? 1.839 2.941 -17.433 1.00 94.75 437 SER A O 1
ATOM 3403 N N . PHE A 1 438 ? 2.548 0.824 -17.688 1.00 96.62 438 PHE A N 1
ATOM 3404 C CA . PHE A 1 438 ? 2.173 0.725 -19.089 1.00 96.62 438 PHE A CA 1
ATOM 3405 C C . PHE A 1 438 ? 1.756 -0.687 -19.486 1.00 96.62 438 PHE A C 1
ATOM 3407 O O . PHE A 1 438 ? 2.025 -1.679 -18.807 1.00 96.62 438 PHE A O 1
ATOM 3414 N N . SER A 1 439 ? 1.098 -0.747 -20.640 1.00 96.50 439 SER A N 1
ATOM 3415 C CA . SER A 1 439 ? 0.666 -1.962 -21.341 1.00 96.50 439 SER A CA 1
ATOM 3416 C C . SER A 1 439 ? 1.360 -2.140 -22.695 1.00 96.50 439 SER A C 1
ATOM 3418 O O . SER A 1 439 ? 1.334 -3.224 -23.286 1.00 96.50 439 SER A O 1
ATOM 3420 N N . LYS A 1 440 ? 1.950 -1.058 -23.208 1.00 97.38 440 LYS A N 1
ATOM 3421 C CA . LYS A 1 440 ? 2.607 -0.977 -24.503 1.00 97.38 440 LYS A CA 1
ATOM 3422 C C . LYS A 1 440 ? 3.866 -0.124 -24.399 1.00 97.38 440 LYS A C 1
ATOM 3424 O O . LYS A 1 440 ? 3.884 0.884 -23.695 1.00 97.38 440 LYS A O 1
ATOM 3429 N N . ILE A 1 441 ? 4.880 -0.498 -25.166 1.00 98.31 441 ILE A N 1
ATOM 3430 C CA . ILE A 1 441 ? 6.105 0.276 -25.357 1.00 98.31 441 ILE A CA 1
ATOM 3431 C C . ILE A 1 441 ? 6.216 0.580 -26.848 1.00 98.31 441 ILE A C 1
ATOM 3433 O O . ILE A 1 441 ? 6.095 -0.325 -27.673 1.00 98.31 441 ILE A O 1
ATOM 3437 N N . CYS A 1 442 ? 6.442 1.843 -27.183 1.00 98.12 442 CYS A N 1
ATOM 3438 C CA . CYS A 1 442 ? 6.804 2.269 -28.521 1.00 98.12 442 CYS A CA 1
ATOM 3439 C C . CYS A 1 442 ? 8.314 2.481 -28.562 1.00 98.12 442 CYS A C 1
ATOM 3441 O O . CYS A 1 442 ? 8.849 3.356 -27.875 1.00 98.12 442 CYS A O 1
ATOM 3443 N N . LEU A 1 443 ? 8.994 1.643 -29.336 1.00 98.44 443 LEU A N 1
ATOM 3444 C CA . LEU A 1 443 ? 10.433 1.721 -29.542 1.00 98.44 443 LEU A CA 1
ATOM 3445 C C . LEU A 1 443 ? 10.684 2.392 -30.881 1.00 98.44 443 LEU A C 1
ATOM 3447 O O . LEU A 1 443 ? 10.160 1.935 -31.891 1.00 98.44 443 LEU A O 1
ATOM 3451 N N . GLY A 1 444 ? 11.474 3.460 -30.884 1.00 97.62 444 GLY A N 1
ATOM 3452 C CA . GLY A 1 444 ? 11.804 4.220 -32.082 1.00 97.62 444 GLY A CA 1
ATOM 3453 C C . GLY A 1 444 ? 13.297 4.285 -32.329 1.00 97.62 444 GLY A C 1
ATOM 3454 O O . GLY A 1 444 ? 14.062 4.490 -31.391 1.00 97.62 444 GLY A O 1
ATOM 3455 N N . MET A 1 445 ? 13.710 4.177 -33.586 1.00 98.00 445 MET A N 1
ATOM 3456 C CA . MET A 1 445 ? 15.070 4.497 -34.012 1.00 98.00 445 MET A CA 1
ATOM 3457 C C . MET A 1 445 ? 15.026 5.516 -35.141 1.00 98.00 445 MET A C 1
ATOM 3459 O O . MET A 1 445 ? 14.268 5.359 -36.095 1.00 98.00 445 MET A O 1
ATOM 3463 N N . LYS A 1 446 ? 15.846 6.560 -35.040 1.00 96.75 446 LYS A N 1
ATOM 3464 C CA . LYS A 1 446 ? 16.030 7.565 -36.087 1.00 96.75 446 LYS A CA 1
ATOM 3465 C C . LYS A 1 446 ? 17.454 7.507 -36.609 1.00 96.75 446 LYS A C 1
ATOM 3467 O O . LYS A 1 446 ? 18.413 7.688 -35.859 1.00 96.75 446 LYS A O 1
ATOM 3472 N N . ILE A 1 447 ? 17.558 7.252 -37.909 1.00 95.06 447 ILE A N 1
ATOM 3473 C CA . ILE A 1 447 ? 18.805 7.226 -38.672 1.00 95.06 447 ILE A CA 1
ATOM 3474 C C . ILE A 1 447 ? 18.685 8.338 -39.717 1.00 95.06 447 ILE A C 1
ATOM 3476 O O . ILE A 1 447 ? 17.773 8.329 -40.546 1.00 95.06 447 ILE A O 1
ATOM 3480 N N . GLY A 1 448 ? 19.548 9.351 -39.628 1.00 88.12 448 GLY A N 1
ATOM 3481 C CA . GLY A 1 448 ? 19.363 10.599 -40.373 1.00 88.12 448 GLY A CA 1
ATOM 3482 C C . GLY A 1 448 ? 18.058 11.303 -39.974 1.00 88.12 448 GLY A C 1
ATOM 3483 O O . GLY A 1 448 ? 17.828 11.578 -38.796 1.00 88.12 448 GLY A O 1
ATOM 3484 N N . ASN A 1 449 ? 17.186 11.575 -40.949 1.00 84.69 449 ASN A N 1
ATOM 3485 C CA . ASN A 1 449 ? 15.904 12.259 -40.730 1.00 84.69 449 ASN A CA 1
ATOM 3486 C C . ASN A 1 449 ? 14.689 11.325 -40.663 1.00 84.69 449 ASN A C 1
ATOM 3488 O O . ASN A 1 449 ? 13.576 11.814 -40.490 1.00 84.69 449 ASN A O 1
ATOM 3492 N N . LEU A 1 450 ? 14.881 10.008 -40.778 1.00 87.62 450 LEU A N 1
ATOM 3493 C CA . LEU A 1 450 ? 13.785 9.049 -40.894 1.00 87.62 450 LEU A CA 1
ATOM 3494 C C . LEU A 1 450 ? 13.640 8.222 -39.603 1.00 87.62 450 LEU A C 1
ATOM 3496 O O . LEU A 1 450 ? 14.434 7.301 -39.384 1.00 87.62 450 LEU A O 1
ATOM 3500 N N . PRO A 1 451 ? 12.673 8.545 -38.723 1.00 92.50 451 PRO A N 1
ATOM 3501 C CA . PRO A 1 451 ? 12.360 7.714 -37.572 1.00 92.50 451 PRO A CA 1
ATOM 3502 C C . PRO A 1 451 ? 11.471 6.533 -37.983 1.00 92.50 451 PRO A C 1
ATOM 3504 O O . PRO A 1 451 ? 10.554 6.684 -38.785 1.00 92.50 451 PRO A O 1
ATOM 3507 N N . ARG A 1 452 ? 11.722 5.356 -37.412 1.00 96.12 452 ARG A N 1
ATOM 3508 C CA . ARG A 1 452 ? 10.866 4.169 -37.543 1.00 96.12 452 ARG A CA 1
ATOM 3509 C C . ARG A 1 452 ? 10.523 3.639 -36.168 1.00 96.12 452 ARG A C 1
ATOM 3511 O O . ARG A 1 452 ? 11.389 3.634 -35.292 1.00 96.12 452 ARG A O 1
ATOM 3518 N N . PHE A 1 453 ? 9.290 3.173 -35.995 1.00 97.25 453 PHE A N 1
ATOM 3519 C CA . PHE A 1 453 ? 8.798 2.711 -34.705 1.00 97.25 453 PHE A CA 1
ATOM 3520 C C . PHE A 1 453 ? 8.239 1.293 -34.766 1.00 97.25 453 PHE A C 1
ATOM 3522 O O . PHE A 1 453 ? 7.684 0.861 -35.774 1.00 97.25 453 PHE A O 1
ATOM 3529 N N . ILE A 1 454 ? 8.373 0.569 -33.657 1.00 97.69 454 ILE A N 1
ATOM 3530 C CA . ILE A 1 454 ? 7.747 -0.736 -33.447 1.00 97.69 454 ILE A CA 1
ATOM 3531 C C . ILE A 1 454 ? 7.020 -0.769 -32.107 1.00 97.69 454 ILE A C 1
ATOM 3533 O O . ILE A 1 454 ? 7.446 -0.161 -31.121 1.00 97.69 454 ILE A O 1
ATOM 3537 N N . LEU A 1 455 ? 5.928 -1.526 -32.073 1.00 97.62 455 LEU A N 1
ATOM 3538 C CA . LEU A 1 455 ? 5.101 -1.706 -30.891 1.00 97.62 455 LEU A CA 1
ATOM 3539 C C . LEU A 1 455 ? 5.455 -2.998 -30.156 1.00 97.62 455 LEU A C 1
ATOM 3541 O O . LEU A 1 455 ? 5.332 -4.089 -30.709 1.00 97.62 455 LEU A O 1
ATOM 3545 N N . VAL A 1 456 ? 5.761 -2.885 -28.867 1.00 97.81 456 VAL A N 1
ATOM 3546 C CA . VAL A 1 456 ? 5.883 -4.023 -27.951 1.00 97.81 456 VAL A CA 1
ATOM 3547 C C . VAL A 1 456 ? 4.684 -4.046 -27.014 1.00 97.81 456 VAL A C 1
ATOM 3549 O O . VAL A 1 456 ? 4.467 -3.113 -26.242 1.00 97.81 456 VAL A O 1
ATOM 3552 N N . LYS A 1 457 ? 3.896 -5.125 -27.048 1.00 96.44 457 LYS A N 1
ATOM 3553 C CA . LYS A 1 457 ? 2.779 -5.339 -26.114 1.00 96.44 457 LYS A CA 1
ATOM 3554 C C . LYS A 1 457 ? 3.301 -6.036 -24.858 1.00 96.44 457 LYS A C 1
ATOM 3556 O O . LYS A 1 457 ? 3.451 -7.254 -24.837 1.00 96.44 457 LYS A O 1
ATOM 3561 N N . LYS A 1 458 ? 3.597 -5.262 -23.814 1.00 95.38 458 LYS A N 1
ATOM 3562 C CA . LYS A 1 458 ? 4.103 -5.769 -22.534 1.00 95.38 458 LYS A CA 1
ATOM 3563 C C . LYS A 1 458 ? 3.532 -4.944 -21.391 1.00 95.38 458 LYS A C 1
ATOM 3565 O O . LYS A 1 458 ? 3.665 -3.725 -21.391 1.00 95.38 458 LYS A O 1
ATOM 3570 N N . GLN A 1 459 ? 2.934 -5.619 -20.415 1.00 96.06 459 GLN A N 1
ATOM 3571 C CA . GLN A 1 459 ? 2.443 -4.984 -19.197 1.00 96.06 459 GLN A CA 1
ATOM 3572 C C . GLN A 1 459 ? 3.511 -5.006 -18.102 1.00 96.06 459 GLN A C 1
ATOM 3574 O O . GLN A 1 459 ? 4.118 -6.051 -17.858 1.00 96.06 459 GLN A O 1
ATOM 3579 N N . ALA A 1 460 ? 3.724 -3.863 -17.449 1.00 95.75 460 ALA A N 1
ATOM 3580 C CA . ALA A 1 460 ? 4.614 -3.728 -16.297 1.00 95.75 460 ALA A CA 1
ATOM 3581 C C . ALA A 1 460 ? 4.224 -2.532 -15.412 1.00 95.75 460 ALA A C 1
ATOM 3583 O O . ALA A 1 460 ? 3.519 -1.613 -15.845 1.00 95.75 460 ALA A O 1
ATOM 3584 N N . SER A 1 461 ? 4.705 -2.530 -14.165 1.00 94.62 461 SER A N 1
ATOM 3585 C CA . SER A 1 461 ? 4.553 -1.387 -13.256 1.00 94.62 461 SER A CA 1
ATOM 3586 C C . SER A 1 461 ? 5.396 -0.186 -13.690 1.00 94.62 461 SER A C 1
ATOM 3588 O O . SER A 1 461 ? 4.963 0.941 -13.492 1.00 94.62 461 SER A O 1
ATOM 3590 N N . CYS A 1 462 ? 6.558 -0.422 -14.304 1.00 96.56 462 CYS A N 1
ATOM 3591 C CA . CYS A 1 462 ? 7.417 0.583 -14.938 1.00 96.56 462 CYS A CA 1
ATOM 3592 C C . CYS A 1 462 ? 8.552 -0.082 -15.734 1.00 96.56 462 CYS A C 1
ATOM 3594 O O . CYS A 1 462 ? 8.750 -1.299 -15.652 1.00 96.56 462 CYS A O 1
ATOM 3596 N N . LEU A 1 463 ? 9.336 0.694 -16.490 1.00 97.69 463 LEU A N 1
ATOM 3597 C CA . LEU A 1 463 ? 10.407 0.144 -17.329 1.00 97.69 463 LEU A CA 1
ATOM 3598 C C . LEU A 1 463 ? 11.598 -0.318 -16.478 1.00 97.69 463 LEU A C 1
ATOM 3600 O O . LEU A 1 463 ? 12.191 -1.357 -16.768 1.00 97.69 463 LEU A O 1
ATOM 3604 N N . TYR A 1 464 ? 11.863 0.384 -15.371 1.00 98.12 464 TYR A N 1
ATOM 3605 C CA . TYR A 1 464 ? 12.817 -0.033 -14.340 1.00 98.12 464 TYR A CA 1
ATOM 3606 C C . TYR A 1 464 ? 12.588 -1.490 -13.905 1.00 98.12 464 TYR A C 1
ATOM 3608 O O . TYR A 1 464 ? 13.526 -2.284 -13.912 1.00 98.12 464 TYR A O 1
ATOM 3616 N N . SER A 1 465 ? 11.337 -1.874 -13.622 1.00 97.06 465 SER A N 1
ATOM 3617 C CA . SER A 1 465 ? 10.988 -3.231 -13.167 1.00 97.06 465 SER A CA 1
ATOM 3618 C C . SER A 1 465 ? 11.283 -4.343 -14.188 1.00 97.06 465 SER A C 1
ATOM 3620 O O . SER A 1 465 ? 11.453 -5.498 -13.805 1.00 97.06 465 SER A O 1
ATOM 3622 N N . LEU A 1 466 ? 11.363 -4.013 -15.485 1.00 96.12 466 LEU A N 1
ATOM 3623 C CA . LEU A 1 466 ? 11.669 -4.971 -16.554 1.00 96.12 466 LEU A CA 1
ATOM 3624 C C . LEU A 1 466 ? 13.164 -5.088 -16.860 1.00 96.12 466 LEU A C 1
ATOM 3626 O O . LEU A 1 466 ? 13.569 -6.066 -17.493 1.00 96.12 466 LEU A O 1
ATOM 3630 N N . ILE A 1 467 ? 13.965 -4.093 -16.476 1.00 97.62 467 ILE A N 1
ATOM 3631 C CA . ILE A 1 467 ? 15.362 -3.978 -16.910 1.00 97.62 467 ILE A CA 1
ATOM 3632 C C . ILE A 1 467 ? 16.342 -4.121 -15.744 1.00 97.62 467 ILE A C 1
ATOM 3634 O O . ILE A 1 467 ? 17.351 -4.815 -15.895 1.00 97.62 467 ILE A O 1
ATOM 3638 N N . ALA A 1 468 ? 16.063 -3.482 -14.604 1.00 97.44 468 ALA A N 1
ATOM 3639 C CA . ALA A 1 468 ? 17.034 -3.256 -13.533 1.00 97.44 468 ALA A CA 1
ATOM 3640 C C . ALA A 1 468 ? 17.560 -4.545 -12.885 1.00 97.44 468 ALA A C 1
ATOM 3642 O O . ALA A 1 468 ? 18.718 -4.593 -12.476 1.00 97.44 468 ALA A O 1
ATOM 3643 N N . ASP A 1 469 ? 16.745 -5.598 -12.835 1.00 96.38 469 ASP A N 1
ATOM 3644 C CA . ASP A 1 469 ? 17.130 -6.891 -12.259 1.00 96.38 469 ASP A CA 1
ATOM 3645 C C . ASP A 1 469 ? 18.034 -7.739 -13.170 1.00 96.38 469 ASP A C 1
ATOM 3647 O O . ASP A 1 469 ? 18.489 -8.813 -12.776 1.00 96.38 469 ASP A O 1
ATOM 3651 N N . GLY A 1 470 ? 18.285 -7.278 -14.401 1.00 96.12 470 GLY A N 1
ATOM 3652 C CA . GLY A 1 470 ? 19.120 -7.967 -15.380 1.00 96.12 470 GLY A CA 1
ATOM 3653 C C . GLY A 1 470 ? 18.528 -9.270 -15.925 1.00 96.12 470 GLY A C 1
ATOM 3654 O O . GLY A 1 470 ? 19.201 -9.949 -16.701 1.00 96.12 470 GLY A O 1
ATOM 3655 N N . GLN A 1 471 ? 17.294 -9.630 -15.558 1.00 97.44 471 GLN A N 1
ATOM 3656 C CA . GLN A 1 471 ? 16.671 -10.878 -15.991 1.00 97.44 471 GLN A CA 1
ATOM 3657 C C . GLN A 1 471 ? 16.225 -10.794 -17.450 1.00 97.44 471 GLN A C 1
ATOM 3659 O O . GLN A 1 471 ? 15.727 -9.763 -17.916 1.00 97.44 471 GLN A O 1
ATOM 3664 N N . TYR A 1 472 ? 16.400 -11.905 -18.168 1.00 97.81 472 TYR A N 1
ATOM 3665 C CA . TYR A 1 472 ? 15.972 -12.035 -19.556 1.00 97.81 472 TYR A CA 1
ATOM 3666 C C . TYR A 1 472 ? 14.454 -12.217 -19.647 1.00 97.81 472 TYR A C 1
ATOM 3668 O O . TYR A 1 472 ? 13.883 -13.046 -18.936 1.00 97.81 472 TYR A O 1
ATOM 3676 N N . ARG A 1 473 ? 13.801 -11.476 -20.549 1.00 97.50 473 ARG A N 1
ATOM 3677 C CA . ARG A 1 473 ? 12.358 -11.596 -20.806 1.00 97.50 473 ARG A CA 1
ATOM 3678 C C . ARG A 1 473 ? 12.069 -11.467 -22.295 1.00 97.50 473 ARG A C 1
ATOM 3680 O O . ARG A 1 473 ? 12.401 -10.443 -22.878 1.00 97.50 473 ARG A O 1
ATOM 3687 N N . ASP A 1 474 ? 11.396 -12.452 -22.872 1.00 96.94 474 ASP A N 1
ATOM 3688 C CA . ASP A 1 474 ? 11.053 -12.455 -24.296 1.00 96.94 474 ASP A CA 1
ATOM 3689 C C . ASP A 1 474 ? 9.972 -11.413 -24.663 1.00 96.94 474 ASP A C 1
ATOM 3691 O O . ASP A 1 474 ? 9.095 -11.086 -23.845 1.00 96.94 474 ASP A O 1
ATOM 3695 N N . THR A 1 475 ? 10.059 -10.882 -25.889 1.00 96.50 475 THR A N 1
ATOM 3696 C CA . THR A 1 475 ? 9.094 -9.932 -26.478 1.00 96.50 475 THR A CA 1
ATOM 3697 C C . THR A 1 475 ? 8.217 -10.521 -27.580 1.00 96.50 475 THR A C 1
ATOM 3699 O O . THR A 1 475 ? 7.189 -9.920 -27.886 1.00 96.50 475 THR A O 1
ATOM 3702 N N . SER A 1 476 ? 8.593 -11.665 -28.156 1.00 95.75 476 SER A N 1
ATOM 3703 C CA . SER A 1 476 ? 7.863 -12.360 -29.223 1.00 95.75 476 SER A CA 1
ATOM 3704 C C . SER A 1 476 ? 7.508 -11.484 -30.445 1.00 95.75 476 SER A C 1
ATOM 3706 O O . SER A 1 476 ? 6.437 -11.650 -31.029 1.00 95.75 476 SER A O 1
ATOM 3708 N N . LEU A 1 477 ? 8.363 -10.526 -30.834 1.00 96.69 477 LEU A N 1
ATOM 3709 C CA . LEU A 1 477 ? 8.125 -9.648 -31.994 1.00 96.69 477 LEU A CA 1
ATOM 3710 C C . LEU A 1 477 ? 8.563 -10.284 -33.312 1.00 96.69 477 LEU A C 1
ATOM 3712 O O . LEU A 1 477 ? 8.028 -9.954 -34.372 1.00 96.69 477 LEU A O 1
ATOM 3716 N N . GLY A 1 478 ? 9.573 -11.144 -33.254 1.00 96.88 478 GLY A N 1
ATOM 3717 C CA . GLY A 1 478 ? 10.237 -11.722 -34.404 1.00 96.88 478 GLY A CA 1
ATOM 3718 C C . GLY A 1 478 ? 11.314 -10.821 -35.011 1.00 96.88 478 GLY A C 1
ATOM 3719 O O . GLY A 1 478 ? 11.274 -9.589 -34.981 1.00 96.88 478 GLY A O 1
ATOM 3720 N N . ARG A 1 479 ? 12.289 -11.480 -35.640 1.00 96.19 479 ARG A N 1
ATOM 3721 C CA . ARG A 1 479 ? 13.457 -10.884 -36.303 1.00 96.19 479 ARG A CA 1
ATOM 3722 C C . ARG A 1 479 ? 13.119 -9.726 -37.247 1.00 96.19 479 ARG A C 1
ATOM 3724 O O . ARG A 1 479 ? 13.761 -8.681 -37.186 1.00 96.19 479 ARG A O 1
ATOM 3731 N N . ASN A 1 480 ? 12.131 -9.910 -38.123 1.00 97.06 480 ASN A N 1
ATOM 3732 C CA . ASN A 1 480 ? 11.796 -8.922 -39.154 1.00 97.06 480 ASN A CA 1
ATOM 3733 C C . ASN A 1 480 ? 11.304 -7.603 -38.546 1.00 97.06 480 ASN A C 1
ATOM 3735 O O . ASN A 1 480 ? 11.636 -6.535 -39.053 1.00 97.06 480 ASN A O 1
ATOM 3739 N N . THR A 1 481 ? 10.591 -7.672 -37.420 1.00 97.50 481 THR A N 1
ATOM 3740 C CA . THR A 1 481 ? 10.129 -6.495 -36.676 1.00 97.50 481 THR A CA 1
ATOM 3741 C C . THR A 1 481 ? 11.310 -5.696 -36.126 1.00 97.50 481 THR A C 1
ATOM 3743 O O . THR A 1 481 ? 11.346 -4.479 -36.260 1.00 97.50 481 THR A O 1
ATOM 3746 N N . TRP A 1 482 ? 12.336 -6.356 -35.584 1.00 98.19 482 TRP A N 1
ATOM 3747 C CA . TRP A 1 482 ? 13.557 -5.665 -35.151 1.00 98.19 482 TRP A CA 1
ATOM 3748 C C . TRP A 1 482 ? 14.327 -5.044 -36.318 1.00 98.19 482 TRP A C 1
ATOM 3750 O O . TRP A 1 482 ? 14.784 -3.908 -36.211 1.00 98.19 482 TRP A O 1
ATOM 3760 N N . LYS A 1 483 ? 14.433 -5.749 -37.451 1.00 97.81 483 LYS A N 1
ATOM 3761 C CA . LYS A 1 483 ? 15.065 -5.212 -38.667 1.00 97.81 483 LYS A CA 1
ATOM 3762 C C . LYS A 1 483 ? 14.334 -3.976 -39.207 1.00 97.81 483 LYS A C 1
ATOM 3764 O O . LYS A 1 483 ? 14.984 -3.048 -39.684 1.00 97.81 483 LYS A O 1
ATOM 3769 N N . PHE A 1 484 ? 13.008 -3.912 -39.070 1.00 97.19 484 PHE A N 1
ATOM 3770 C CA . PHE A 1 484 ? 12.212 -2.762 -39.507 1.00 97.19 484 PHE A CA 1
ATOM 3771 C C . PHE A 1 484 ? 12.662 -1.436 -38.876 1.00 97.19 484 PHE A C 1
ATOM 3773 O O . PHE A 1 484 ? 12.647 -0.420 -39.564 1.00 97.19 484 PHE A O 1
ATOM 3780 N N . LEU A 1 485 ? 13.137 -1.431 -37.622 1.00 97.12 485 LEU A N 1
ATOM 3781 C CA . LEU A 1 485 ? 13.661 -0.216 -36.976 1.00 97.12 485 LEU A CA 1
ATOM 3782 C C . LEU A 1 485 ? 14.826 0.424 -37.745 1.00 97.12 485 LEU A C 1
ATOM 3784 O O . LEU A 1 485 ? 14.985 1.643 -37.731 1.00 97.12 485 LEU A O 1
ATOM 3788 N N . ILE A 1 486 ? 15.628 -0.389 -38.430 1.00 97.44 486 ILE A N 1
ATOM 3789 C CA . ILE A 1 486 ? 16.815 0.056 -39.165 1.00 97.44 486 ILE A CA 1
ATOM 3790 C C . ILE A 1 486 ? 16.467 0.370 -40.629 1.00 97.44 486 ILE A C 1
ATOM 3792 O O . ILE A 1 486 ? 16.953 1.355 -41.186 1.00 97.44 486 ILE A O 1
ATOM 3796 N N . GLY A 1 487 ? 15.566 -0.409 -41.236 1.00 95.31 487 GLY A N 1
ATOM 3797 C CA . GLY A 1 487 ? 15.123 -0.250 -42.624 1.00 95.31 487 GLY A CA 1
ATOM 3798 C C . GLY A 1 487 ? 15.823 -1.207 -43.591 1.00 95.31 487 GLY A C 1
ATOM 3799 O O . GLY A 1 487 ? 16.174 -2.322 -43.218 1.00 95.31 487 GLY A O 1
ATOM 3800 N N . SER A 1 488 ? 16.024 -0.784 -44.843 1.00 94.94 488 SER A N 1
ATOM 3801 C CA . SER A 1 488 ? 16.663 -1.609 -45.886 1.00 94.94 488 SER A CA 1
ATOM 3802 C C . SER A 1 488 ? 18.098 -2.016 -45.544 1.00 94.94 488 SER A C 1
ATOM 3804 O O . SER A 1 488 ? 18.545 -3.077 -45.957 1.00 94.94 488 SER A O 1
ATOM 3806 N N . GLU A 1 489 ? 18.794 -1.207 -44.743 1.00 95.75 489 GLU A N 1
ATOM 3807 C CA . GLU A 1 489 ? 20.175 -1.452 -44.312 1.00 95.75 489 GLU A CA 1
ATOM 3808 C C . GLU A 1 489 ? 20.287 -2.414 -43.121 1.00 95.75 489 GLU A C 1
ATOM 3810 O O . GLU A 1 489 ? 21.386 -2.678 -42.639 1.00 95.75 489 GLU A O 1
ATOM 3815 N N . ALA A 1 490 ? 19.164 -2.932 -42.614 1.00 97.19 490 ALA A N 1
ATOM 3816 C CA . ALA A 1 490 ? 19.163 -3.840 -41.478 1.00 97.19 490 ALA A CA 1
ATOM 3817 C C . ALA A 1 490 ? 19.889 -5.148 -41.805 1.00 97.19 490 ALA A C 1
ATOM 3819 O O . ALA A 1 490 ? 19.578 -5.800 -42.807 1.00 97.19 490 ALA A O 1
ATOM 3820 N N . SER A 1 491 ? 20.761 -5.586 -40.904 1.00 97.31 491 SER A N 1
ATOM 3821 C CA . SER A 1 491 ? 21.548 -6.808 -41.044 1.00 97.31 491 SER A CA 1
ATOM 3822 C C . SER A 1 491 ? 21.630 -7.562 -39.720 1.00 97.31 491 SER A C 1
ATOM 3824 O O . SER A 1 491 ? 21.796 -6.964 -38.659 1.00 97.31 491 SER A O 1
ATOM 3826 N N . LEU A 1 492 ? 21.475 -8.881 -39.752 1.00 96.25 492 LEU A N 1
ATOM 3827 C CA . LEU A 1 492 ? 21.655 -9.769 -38.599 1.00 96.25 492 LEU A CA 1
ATOM 3828 C C . LEU A 1 492 ? 22.137 -11.139 -39.099 1.00 96.25 492 LEU A C 1
ATOM 3830 O O . LEU A 1 492 ? 21.753 -11.581 -40.177 1.00 96.25 492 LEU A O 1
ATOM 3834 N N . GLN A 1 493 ? 22.879 -11.894 -38.297 1.00 94.75 493 GLN A N 1
ATOM 3835 C CA . GLN A 1 493 ? 23.112 -13.325 -38.565 1.00 94.75 493 GLN A CA 1
ATOM 3836 C C . GLN A 1 493 ? 21.843 -14.163 -38.386 1.00 94.75 493 GLN A C 1
ATOM 3838 O O . GLN A 1 493 ? 20.953 -13.761 -37.644 1.00 94.75 493 GLN A O 1
ATOM 3843 N N . LEU A 1 494 ? 21.716 -15.303 -39.069 1.00 92.38 494 LEU A N 1
ATOM 3844 C CA . LEU A 1 494 ? 20.423 -15.977 -39.295 1.00 92.38 494 LEU A CA 1
ATOM 3845 C C . LEU A 1 494 ? 19.828 -16.721 -38.083 1.00 92.38 494 LEU A C 1
ATOM 3847 O O . LEU A 1 494 ? 18.611 -16.927 -38.026 1.00 92.38 494 LEU A O 1
ATOM 3851 N N . HIS A 1 495 ? 20.644 -17.119 -37.106 1.00 91.69 495 HIS A N 1
ATOM 3852 C CA . HIS A 1 495 ? 20.240 -18.024 -36.027 1.00 91.69 495 HIS A CA 1
ATOM 3853 C C . HIS A 1 495 ? 20.293 -17.365 -34.633 1.00 91.69 495 HIS A C 1
ATOM 3855 O O . HIS A 1 495 ? 20.564 -16.174 -34.483 1.00 91.69 495 HIS A O 1
ATOM 3861 N N . CYS A 1 496 ? 19.954 -18.142 -33.594 1.00 91.56 496 CYS A N 1
ATOM 3862 C CA . CYS A 1 496 ? 19.684 -17.711 -32.214 1.00 91.56 496 CYS A CA 1
ATOM 3863 C C . CYS A 1 496 ? 18.457 -16.795 -32.061 1.00 91.56 496 CYS A C 1
ATOM 3865 O O . CYS A 1 496 ? 17.518 -17.185 -31.374 1.00 91.56 496 CYS A O 1
ATOM 3867 N N . ASN A 1 497 ? 18.453 -15.618 -32.702 1.00 94.69 497 ASN A N 1
ATOM 3868 C CA . ASN A 1 497 ? 17.357 -14.638 -32.682 1.00 94.69 497 ASN A CA 1
ATOM 3869 C C . ASN A 1 497 ? 16.791 -14.369 -31.271 1.00 94.69 497 ASN A C 1
ATOM 3871 O O . ASN A 1 497 ? 15.582 -14.242 -31.093 1.00 94.69 497 ASN A O 1
ATOM 3875 N N . LYS A 1 498 ? 17.655 -14.307 -30.251 1.00 96.81 498 LYS A N 1
ATOM 3876 C CA . LYS A 1 498 ? 17.229 -14.116 -28.860 1.00 96.81 498 LYS A CA 1
ATOM 3877 C C . LYS A 1 498 ? 16.840 -12.658 -28.652 1.00 96.81 498 LYS A C 1
ATOM 3879 O O . LYS A 1 498 ? 17.710 -11.789 -28.583 1.00 96.81 498 LYS A O 1
ATOM 3884 N N . GLU A 1 499 ? 15.542 -12.404 -28.554 1.00 97.44 499 GLU A N 1
ATOM 3885 C CA . GLU A 1 499 ? 14.968 -11.066 -28.431 1.00 97.44 499 GLU A CA 1
ATOM 3886 C C . GLU A 1 499 ? 14.387 -10.775 -27.046 1.00 97.44 499 GLU A C 1
ATOM 3888 O O . GLU A 1 499 ? 14.041 -11.684 -26.291 1.00 97.44 499 GLU A O 1
ATOM 3893 N N . GLY A 1 500 ? 14.275 -9.490 -26.725 1.00 98.00 500 GLY A N 1
ATOM 3894 C CA . GLY A 1 500 ? 13.498 -8.973 -25.612 1.00 98.00 500 GLY A CA 1
ATOM 3895 C C . GLY A 1 500 ? 14.286 -8.077 -24.667 1.00 98.00 500 GLY A C 1
ATOM 3896 O O . GLY A 1 500 ? 15.113 -7.274 -25.099 1.00 98.00 500 GLY A O 1
ATOM 3897 N N . PHE A 1 501 ? 14.004 -8.193 -23.371 1.00 98.56 501 PHE A N 1
ATOM 3898 C CA . PHE A 1 501 ? 14.666 -7.438 -22.309 1.00 98.56 501 PHE A CA 1
ATOM 3899 C C . PHE A 1 501 ? 15.889 -8.199 -21.803 1.00 98.56 501 PHE A C 1
ATOM 3901 O O . PHE A 1 501 ? 15.812 -9.402 -21.553 1.00 98.56 501 PHE A O 1
ATOM 3908 N N . ASN A 1 502 ? 17.011 -7.496 -21.660 1.00 98.19 502 ASN A N 1
ATOM 3909 C CA . ASN A 1 502 ? 18.313 -8.035 -21.262 1.00 98.19 502 ASN A CA 1
ATOM 3910 C C . ASN A 1 502 ? 18.801 -9.286 -22.048 1.00 98.19 502 ASN A C 1
ATOM 3912 O O . ASN A 1 502 ? 19.379 -10.193 -21.433 1.00 98.19 502 ASN A O 1
ATOM 3916 N N . PRO A 1 503 ? 18.612 -9.421 -23.381 1.00 97.38 503 PRO A N 1
ATOM 3917 C CA . PRO A 1 503 ? 19.232 -10.512 -24.123 1.00 97.38 503 PRO A CA 1
ATOM 3918 C C . PRO A 1 503 ? 20.759 -10.386 -24.083 1.00 97.38 503 PRO A C 1
ATOM 3920 O O . PRO A 1 503 ? 21.352 -9.390 -24.502 1.00 97.38 503 PRO A O 1
ATOM 3923 N N . THR A 1 504 ? 21.400 -11.440 -23.587 1.00 96.62 504 THR A N 1
ATOM 3924 C CA . THR A 1 504 ? 22.857 -11.573 -23.519 1.00 96.62 504 THR A CA 1
ATOM 3925 C C . THR A 1 504 ? 23.318 -12.885 -24.143 1.00 96.62 504 THR A C 1
ATOM 3927 O O . THR A 1 504 ? 22.651 -13.927 -24.029 1.00 96.62 504 THR A O 1
ATOM 3930 N N . SER A 1 505 ? 24.470 -12.811 -24.812 1.00 94.19 505 SER A N 1
ATOM 3931 C CA . SER A 1 505 ? 25.245 -13.964 -25.268 1.00 94.19 505 SER A CA 1
ATOM 3932 C C . SER A 1 505 ? 25.854 -14.710 -24.077 1.00 94.19 505 SER A C 1
ATOM 3934 O O . SER A 1 505 ? 26.209 -14.095 -23.070 1.00 94.19 505 SER A O 1
ATOM 3936 N N . LYS A 1 506 ? 26.006 -16.040 -24.168 1.00 90.56 506 LYS A N 1
ATOM 3937 C CA . LYS A 1 506 ? 26.582 -16.829 -23.054 1.00 90.56 506 LYS A CA 1
ATOM 3938 C C . LYS A 1 506 ? 28.069 -16.535 -22.833 1.00 90.56 506 LYS A C 1
ATOM 3940 O O . LYS A 1 506 ? 28.543 -16.603 -21.701 1.00 90.56 506 LYS A O 1
ATOM 3945 N N . LYS A 1 507 ? 28.821 -16.232 -23.896 1.00 90.38 507 LYS A N 1
ATOM 3946 C CA . LYS A 1 507 ? 30.226 -15.820 -23.791 1.00 90.38 507 LYS A CA 1
ATOM 3947 C C . LYS A 1 507 ? 30.289 -14.339 -23.411 1.00 90.38 507 LYS A C 1
ATOM 3949 O O . LYS A 1 507 ? 29.698 -13.497 -24.082 1.00 90.38 507 LYS A O 1
ATOM 3954 N N . LYS A 1 508 ? 31.021 -14.017 -22.341 1.00 88.00 508 LYS A N 1
ATOM 3955 C CA . LYS A 1 508 ? 31.229 -12.628 -21.902 1.00 88.00 508 LYS A CA 1
ATOM 3956 C C . LYS A 1 508 ? 31.898 -11.801 -23.007 1.00 88.00 508 LYS A C 1
ATOM 3958 O O . LYS A 1 508 ? 32.750 -12.312 -23.727 1.00 88.00 508 LYS A O 1
ATOM 3963 N N . GLY A 1 509 ? 31.511 -10.530 -23.111 1.00 88.75 509 GLY A N 1
ATOM 3964 C CA . GLY A 1 509 ? 32.054 -9.581 -24.093 1.00 88.75 509 GLY A CA 1
ATOM 3965 C C . GLY A 1 509 ? 31.412 -9.649 -25.481 1.00 88.75 509 GLY A C 1
ATOM 3966 O O . GLY A 1 509 ? 31.715 -8.814 -26.321 1.00 88.75 509 GLY A O 1
ATOM 3967 N N . ASN A 1 510 ? 30.508 -10.596 -25.723 1.00 93.94 510 ASN A N 1
ATOM 3968 C CA . ASN A 1 510 ? 29.746 -10.691 -26.967 1.00 93.94 510 ASN A CA 1
ATOM 3969 C C . ASN A 1 510 ? 28.454 -9.862 -26.924 1.00 93.94 510 ASN A C 1
ATOM 3971 O O . ASN A 1 510 ? 28.170 -9.199 -25.924 1.00 93.94 510 ASN A O 1
ATOM 3975 N N . ALA A 1 511 ? 27.691 -9.893 -28.018 1.00 95.81 511 ALA A N 1
ATOM 3976 C CA . ALA A 1 511 ? 26.509 -9.068 -28.215 1.00 95.81 511 ALA A CA 1
ATOM 3977 C C . ALA A 1 511 ? 25.525 -9.149 -27.037 1.00 95.81 511 ALA A C 1
ATOM 3979 O O . ALA A 1 511 ? 25.167 -10.229 -26.545 1.00 95.81 511 ALA A O 1
ATOM 3980 N N . LYS A 1 512 ? 25.087 -7.967 -26.603 1.00 97.38 512 LYS A N 1
ATOM 3981 C CA . LYS A 1 512 ? 24.138 -7.755 -25.510 1.00 97.38 512 LYS A CA 1
ATOM 3982 C C . LYS A 1 512 ? 23.297 -6.506 -25.770 1.00 97.38 512 LYS A C 1
ATOM 3984 O O . LYS A 1 512 ? 23.776 -5.559 -26.397 1.00 97.38 512 LYS A O 1
ATOM 3989 N N . ALA A 1 513 ? 22.059 -6.505 -25.285 1.00 98.19 513 ALA A N 1
ATOM 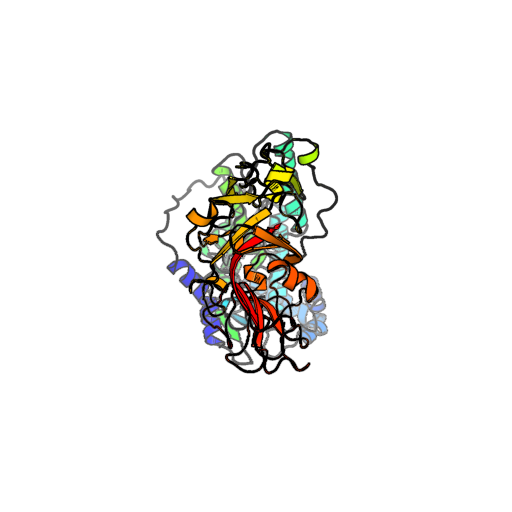3990 C CA . ALA A 1 513 ? 21.142 -5.367 -25.368 1.00 98.19 513 ALA A CA 1
ATOM 3991 C C . ALA A 1 513 ? 20.260 -5.290 -24.119 1.00 98.19 513 ALA A C 1
ATOM 3993 O O . ALA A 1 513 ? 19.924 -6.323 -23.543 1.00 98.19 513 ALA A O 1
ATOM 3994 N N . ARG A 1 514 ? 19.856 -4.086 -23.702 1.00 98.44 514 ARG A N 1
ATOM 3995 C CA . ARG A 1 514 ? 18.847 -3.920 -22.640 1.00 98.44 514 ARG A CA 1
ATOM 3996 C C . ARG A 1 514 ? 17.444 -4.150 -23.166 1.00 98.44 514 ARG A C 1
ATOM 3998 O O . ARG A 1 514 ? 16.642 -4.784 -22.487 1.00 98.44 514 ARG A O 1
ATOM 4005 N N . ILE A 1 515 ? 17.186 -3.704 -24.389 1.00 98.69 515 ILE A N 1
ATOM 4006 C CA . ILE A 1 515 ? 15.981 -4.017 -25.154 1.00 98.69 515 ILE A CA 1
ATOM 4007 C C . ILE A 1 515 ? 16.432 -4.262 -26.592 1.00 98.69 515 ILE A C 1
ATOM 4009 O O . ILE A 1 515 ? 16.983 -3.354 -27.208 1.00 98.69 515 ILE A O 1
ATOM 4013 N N . GLY A 1 516 ? 16.272 -5.464 -27.135 1.00 98.50 516 GLY A N 1
ATOM 4014 C CA . GLY A 1 516 ? 16.787 -5.746 -28.476 1.00 98.50 516 GLY A CA 1
ATOM 4015 C C . GLY A 1 516 ? 16.704 -7.201 -28.897 1.00 98.50 516 GLY A C 1
ATOM 4016 O O . GLY A 1 516 ? 16.091 -8.020 -28.224 1.00 98.50 516 GLY A O 1
ATOM 4017 N N . ILE A 1 517 ? 17.385 -7.523 -29.989 1.00 98.44 517 ILE A N 1
ATOM 4018 C CA . ILE A 1 517 ? 17.627 -8.877 -30.486 1.00 98.44 517 ILE A CA 1
ATOM 4019 C C . ILE A 1 517 ? 19.128 -9.101 -30.644 1.00 98.44 517 ILE A C 1
ATOM 4021 O O . ILE A 1 517 ? 19.843 -8.205 -31.092 1.00 98.44 517 ILE A O 1
ATOM 4025 N N . ILE A 1 518 ? 19.602 -10.295 -30.286 1.00 97.38 518 ILE A N 1
ATOM 4026 C CA . ILE A 1 518 ? 20.965 -10.758 -30.571 1.00 97.38 518 ILE A CA 1
ATOM 4027 C C . ILE A 1 518 ? 20.926 -12.032 -31.421 1.00 97.38 518 ILE A C 1
ATOM 4029 O O . ILE A 1 518 ? 20.039 -12.875 -31.257 1.00 97.38 518 ILE A O 1
ATOM 4033 N N . ALA A 1 519 ? 21.904 -12.191 -32.306 1.00 95.62 519 ALA A N 1
ATOM 4034 C CA . ALA A 1 519 ? 21.976 -13.307 -33.240 1.00 95.62 519 ALA A CA 1
ATOM 4035 C C . ALA A 1 519 ? 23.426 -13.739 -33.520 1.00 95.62 519 ALA A C 1
ATOM 4037 O O . ALA A 1 519 ? 24.364 -12.991 -33.249 1.00 95.62 519 ALA A O 1
ATOM 4038 N N . ASN A 1 520 ? 23.576 -14.962 -34.026 1.00 92.69 520 ASN A N 1
ATOM 4039 C CA . ASN A 1 520 ? 24.802 -15.559 -34.575 1.00 92.69 520 ASN A CA 1
ATOM 4040 C C . ASN A 1 520 ? 24.434 -16.615 -35.628 1.00 92.69 520 ASN A C 1
ATOM 4042 O O . ASN A 1 520 ? 23.260 -16.908 -35.845 1.00 92.69 520 ASN A O 1
ATOM 4046 N N . ASP A 1 521 ? 25.442 -17.255 -36.213 1.00 87.94 521 ASP A N 1
ATOM 4047 C CA . ASP A 1 521 ? 25.287 -18.324 -37.212 1.00 87.94 521 ASP A CA 1
ATOM 4048 C C . ASP A 1 521 ? 24.884 -19.692 -36.629 1.00 87.94 521 ASP A C 1
ATOM 4050 O O . ASP A 1 521 ? 24.598 -20.627 -37.367 1.00 87.94 521 ASP A O 1
ATOM 4054 N N . ASN A 1 522 ? 24.820 -19.834 -35.299 1.00 84.19 522 ASN A N 1
ATOM 4055 C CA . ASN A 1 522 ? 24.541 -21.108 -34.626 1.00 84.19 522 ASN A CA 1
ATOM 4056 C C . ASN A 1 522 ? 23.365 -20.990 -33.648 1.00 84.19 522 ASN A C 1
ATOM 4058 O O . ASN A 1 522 ? 23.303 -20.056 -32.855 1.00 84.19 522 ASN A O 1
ATOM 4062 N N . SER A 1 523 ? 22.500 -22.003 -33.559 1.00 75.00 523 SER A N 1
ATOM 4063 C CA . SER A 1 523 ? 21.297 -21.986 -32.699 1.00 75.00 523 SER A CA 1
ATOM 4064 C C . SER A 1 523 ? 21.550 -21.817 -31.187 1.00 75.00 523 SER A C 1
ATOM 4066 O O . SER A 1 523 ? 20.644 -21.451 -30.444 1.00 75.00 523 SER A O 1
ATOM 4068 N N . GLY A 1 524 ? 22.770 -22.058 -30.695 1.00 80.06 524 GLY A N 1
ATOM 4069 C CA . GLY A 1 524 ? 23.069 -22.128 -29.257 1.00 80.06 524 GLY A CA 1
ATOM 4070 C C . GLY A 1 524 ? 23.205 -20.798 -28.496 1.00 80.06 524 GLY A C 1
ATOM 4071 O O . GLY A 1 524 ? 23.438 -20.842 -27.279 1.00 80.06 524 GLY A O 1
ATOM 4072 N N . CYS A 1 525 ? 23.123 -19.644 -29.175 1.00 86.38 525 CYS A N 1
ATOM 4073 C CA . CYS A 1 525 ? 23.291 -18.293 -28.604 1.00 86.38 525 CYS A CA 1
ATOM 4074 C C . CYS A 1 525 ? 24.569 -18.101 -27.753 1.00 86.38 525 CYS A C 1
ATOM 4076 O O . CYS A 1 525 ? 24.600 -17.319 -26.797 1.00 86.38 525 CYS A O 1
ATOM 4078 N N . LYS A 1 526 ? 25.624 -18.884 -28.020 1.00 88.81 526 LYS A N 1
ATOM 4079 C CA . LYS A 1 526 ? 26.868 -18.846 -27.232 1.00 88.81 526 LYS A CA 1
ATOM 4080 C C . LYS A 1 526 ? 27.768 -17.685 -27.630 1.00 88.81 526 LYS A C 1
ATOM 4082 O O . LYS A 1 526 ? 28.475 -17.154 -26.778 1.00 88.81 526 LYS A O 1
ATOM 4087 N N . THR A 1 527 ? 27.765 -17.340 -28.912 1.00 91.81 527 THR A N 1
ATOM 4088 C CA . THR A 1 527 ? 28.734 -16.430 -29.519 1.00 91.81 527 THR A CA 1
ATOM 4089 C C . THR A 1 527 ? 28.071 -15.327 -30.334 1.00 91.81 527 THR A C 1
ATOM 4091 O O . THR A 1 527 ? 28.664 -14.899 -31.303 1.00 91.81 527 THR A O 1
ATOM 4094 N N . CYS A 1 528 ? 26.871 -14.876 -29.939 1.00 93.12 528 CYS A N 1
ATOM 4095 C CA . CYS A 1 528 ? 26.161 -13.785 -30.617 1.00 93.12 528 CYS A CA 1
ATOM 4096 C C . CYS A 1 528 ? 27.059 -12.573 -30.861 1.00 93.12 528 CYS A C 1
ATOM 4098 O O . CYS A 1 528 ? 27.620 -12.025 -29.915 1.00 93.12 528 CYS A O 1
ATOM 4100 N N . ASP A 1 529 ? 27.163 -12.173 -32.113 1.00 92.12 529 ASP A N 1
ATOM 4101 C CA . ASP A 1 529 ? 28.022 -11.117 -32.636 1.00 92.12 529 ASP A CA 1
ATOM 4102 C C . ASP A 1 529 ? 27.231 -10.116 -33.491 1.00 92.12 529 ASP A C 1
ATOM 4104 O O . ASP A 1 529 ? 27.702 -9.004 -33.709 1.00 92.12 529 ASP A O 1
ATOM 4108 N N . SER A 1 530 ? 25.976 -10.432 -33.827 1.00 95.69 530 SER A N 1
ATOM 4109 C CA . SER A 1 530 ? 25.003 -9.487 -34.377 1.00 95.69 530 SER A CA 1
ATOM 4110 C C . SER A 1 530 ? 23.959 -9.058 -33.343 1.00 95.69 530 SER A C 1
ATOM 4112 O O . SER A 1 530 ? 23.539 -9.846 -32.489 1.00 95.69 530 SER A O 1
ATOM 4114 N N . ARG A 1 531 ? 23.494 -7.809 -33.430 1.00 97.38 531 ARG A N 1
ATOM 4115 C CA . ARG A 1 531 ? 22.434 -7.241 -32.592 1.00 97.38 531 ARG A CA 1
ATOM 4116 C C . ARG A 1 531 ? 21.736 -6.040 -33.224 1.00 97.38 531 ARG A C 1
ATOM 4118 O O . ARG A 1 531 ? 22.349 -5.249 -33.936 1.00 97.38 531 ARG A O 1
ATOM 4125 N N . ILE A 1 532 ? 20.471 -5.860 -32.858 1.00 98.62 532 ILE A N 1
ATOM 4126 C CA . ILE A 1 532 ? 19.727 -4.607 -33.025 1.00 98.62 532 ILE A CA 1
ATOM 4127 C C . ILE A 1 532 ? 19.091 -4.275 -31.681 1.00 98.62 532 ILE A C 1
ATOM 4129 O O . ILE A 1 532 ? 18.464 -5.146 -31.079 1.00 98.62 532 ILE A O 1
ATOM 4133 N N . GLY A 1 533 ? 19.224 -3.046 -31.189 1.00 98.25 533 GLY A N 1
ATOM 4134 C CA . GLY A 1 533 ? 18.543 -2.686 -29.947 1.00 98.25 533 GLY A CA 1
ATOM 4135 C C . GLY A 1 533 ? 18.963 -1.372 -29.317 1.00 98.25 533 GLY A C 1
ATOM 4136 O O . GLY A 1 533 ? 19.623 -0.549 -29.937 1.00 98.25 533 GLY A O 1
ATOM 4137 N N . PHE A 1 534 ? 18.561 -1.231 -28.059 1.00 98.69 534 PHE A N 1
ATOM 4138 C CA . PHE A 1 534 ? 18.736 -0.096 -27.166 1.00 98.69 534 PHE A CA 1
ATOM 4139 C C . PHE A 1 534 ? 19.581 -0.537 -25.969 1.00 98.69 534 PHE A C 1
ATOM 4141 O O . PHE A 1 534 ? 19.396 -1.636 -25.428 1.00 98.69 534 PHE A O 1
ATOM 4148 N N . GLY A 1 535 ? 20.510 0.315 -25.546 1.00 98.19 535 GLY A N 1
ATOM 4149 C CA . GLY A 1 535 ? 21.477 -0.014 -24.507 1.00 98.19 535 GLY A CA 1
ATOM 4150 C C . GLY A 1 535 ? 22.333 -1.218 -24.868 1.00 98.19 535 GLY A C 1
ATOM 4151 O O . GLY A 1 535 ? 22.379 -2.201 -24.126 1.00 98.19 535 GLY A O 1
ATOM 4152 N N . THR A 1 536 ? 22.942 -1.178 -26.049 1.00 98.06 536 THR A N 1
ATOM 4153 C CA . THR A 1 536 ? 23.727 -2.284 -26.597 1.00 98.06 536 THR A CA 1
ATOM 4154 C C . THR A 1 536 ? 25.211 -2.206 -26.242 1.00 98.06 536 THR A C 1
ATOM 4156 O O . THR A 1 536 ? 25.707 -1.177 -25.779 1.00 98.06 536 THR A O 1
ATOM 4159 N N . GLY A 1 537 ? 25.910 -3.323 -26.449 1.00 96.19 537 GLY A N 1
ATOM 4160 C CA . GLY A 1 537 ? 27.364 -3.438 -26.338 1.00 96.19 537 GLY A CA 1
ATOM 4161 C C . GLY A 1 537 ? 27.861 -4.817 -26.781 1.00 96.19 537 GLY A C 1
ATOM 4162 O O . GLY A 1 537 ? 27.072 -5.672 -27.203 1.00 96.19 537 GLY A O 1
ATOM 4163 N N . GLY A 1 538 ? 29.163 -5.041 -26.640 1.00 94.69 538 GLY A N 1
ATOM 4164 C CA . GLY A 1 538 ? 29.861 -6.278 -26.971 1.00 94.69 538 GLY A CA 1
ATOM 4165 C C . GLY A 1 538 ? 30.603 -6.257 -28.310 1.00 94.69 538 GLY A C 1
ATOM 4166 O O . GLY A 1 538 ? 30.725 -5.225 -28.967 1.00 94.69 538 GLY A O 1
ATOM 4167 N N . TYR A 1 539 ? 31.099 -7.437 -28.693 1.00 91.31 539 TYR A N 1
ATOM 4168 C CA . TYR A 1 539 ? 31.890 -7.703 -29.897 1.00 91.31 539 TYR A CA 1
ATOM 4169 C C . TYR A 1 539 ? 31.299 -7.068 -31.168 1.00 91.31 539 TYR A C 1
ATOM 4171 O O . TYR A 1 539 ? 30.081 -6.919 -31.295 1.00 91.31 539 TYR A O 1
ATOM 4179 N N . GLY A 1 540 ? 32.179 -6.684 -32.096 1.00 87.38 540 GLY A N 1
ATOM 4180 C CA . GLY A 1 540 ? 31.828 -5.936 -33.302 1.00 87.38 540 GLY A CA 1
ATOM 4181 C C . GLY A 1 540 ? 32.164 -4.450 -33.174 1.00 87.38 540 GLY A C 1
ATOM 4182 O O . GLY A 1 540 ? 33.235 -4.039 -33.627 1.00 87.38 540 GLY A O 1
ATOM 4183 N N . ASP A 1 541 ? 31.292 -3.701 -32.499 1.00 92.00 541 ASP A N 1
ATOM 4184 C CA . ASP A 1 541 ? 31.461 -2.296 -32.111 1.00 92.00 541 ASP A CA 1
ATOM 4185 C C . ASP A 1 541 ? 30.841 -2.042 -30.724 1.00 92.00 541 ASP A C 1
ATOM 4187 O O . ASP A 1 541 ? 29.661 -1.713 -30.604 1.00 92.00 541 ASP A O 1
ATOM 4191 N N . ASP A 1 542 ? 31.622 -2.161 -29.648 1.00 95.50 542 ASP A N 1
ATOM 4192 C CA . ASP A 1 542 ? 31.145 -1.873 -28.282 1.00 95.50 542 ASP A CA 1
ATOM 4193 C C . ASP A 1 542 ? 30.749 -0.392 -28.104 1.00 95.50 542 ASP A C 1
ATOM 4195 O O . ASP A 1 542 ? 30.008 -0.021 -27.188 1.00 95.50 542 ASP A O 1
ATOM 4199 N N . SER A 1 543 ? 31.185 0.485 -29.020 1.00 95.31 543 SER A N 1
ATOM 4200 C CA . SER A 1 543 ? 30.828 1.898 -29.008 1.00 95.31 543 SER A CA 1
ATOM 4201 C C . SER A 1 543 ? 29.368 2.156 -29.415 1.00 95.31 543 SER A C 1
ATOM 4203 O O . SER A 1 543 ? 28.855 3.209 -29.052 1.00 95.31 543 SER A O 1
ATOM 4205 N N . ASN A 1 544 ? 28.690 1.206 -30.074 1.00 96.56 544 ASN A N 1
ATOM 4206 C CA . ASN A 1 544 ? 27.302 1.324 -30.532 1.00 96.56 544 ASN A CA 1
ATOM 4207 C C . ASN A 1 544 ? 26.288 0.983 -29.423 1.00 96.56 544 ASN A C 1
ATOM 4209 O O . ASN A 1 544 ? 26.186 -0.175 -29.001 1.00 96.56 544 ASN A O 1
ATOM 4213 N N . LYS A 1 545 ? 25.542 1.994 -28.953 1.00 97.62 545 LYS A N 1
ATOM 4214 C CA . LYS A 1 545 ? 24.581 1.894 -27.827 1.00 97.62 545 LYS A CA 1
ATOM 4215 C C . LYS A 1 545 ? 23.138 1.741 -28.274 1.00 97.62 545 LYS A C 1
ATOM 4217 O O . LYS A 1 545 ? 22.295 1.321 -27.481 1.00 97.62 545 LYS A O 1
ATOM 4222 N N . CYS A 1 546 ? 22.859 2.117 -29.510 1.00 98.19 546 CYS A N 1
ATOM 4223 C CA . CYS A 1 546 ? 21.538 2.081 -30.095 1.00 98.19 546 CYS A CA 1
ATOM 4224 C C . CYS A 1 546 ? 21.685 1.991 -31.610 1.00 98.19 546 CYS A C 1
ATOM 4226 O O . CYS A 1 546 ? 22.367 2.825 -32.208 1.00 98.19 546 CYS A O 1
ATOM 4228 N N . GLY A 1 547 ? 21.042 1.003 -32.224 1.00 97.94 547 GLY A N 1
ATOM 4229 C CA . GLY A 1 547 ? 21.119 0.768 -33.664 1.00 97.94 547 GLY A CA 1
ATOM 4230 C C . GLY A 1 547 ? 21.415 -0.689 -33.996 1.00 97.94 547 GLY A C 1
ATOM 4231 O O . GLY A 1 547 ? 20.954 -1.586 -33.289 1.00 97.94 547 GLY A O 1
ATOM 4232 N N . ASN A 1 548 ? 22.155 -0.919 -35.082 1.00 98.25 548 ASN A N 1
ATOM 4233 C CA . ASN A 1 548 ? 22.474 -2.235 -35.629 1.00 98.25 548 ASN A CA 1
ATOM 4234 C C . ASN A 1 548 ? 23.983 -2.472 -35.626 1.00 98.25 548 ASN A C 1
ATOM 4236 O O . ASN A 1 548 ? 24.735 -1.684 -36.193 1.00 98.25 548 ASN A O 1
ATOM 4240 N N . GLU A 1 549 ? 24.397 -3.599 -35.066 1.00 97.56 549 GLU A N 1
ATOM 4241 C CA . GLU A 1 549 ? 25.724 -4.166 -35.272 1.00 97.56 549 GLU A CA 1
ATOM 4242 C C . GLU A 1 549 ? 25.563 -5.555 -35.887 1.00 97.56 549 GLU A C 1
ATOM 4244 O O . GLU A 1 549 ? 24.806 -6.365 -35.354 1.00 97.56 549 GLU A O 1
ATOM 4249 N N . ALA A 1 550 ? 26.238 -5.842 -36.990 1.00 95.00 550 ALA A N 1
ATOM 4250 C CA . ALA A 1 550 ? 26.255 -7.175 -37.578 1.00 95.00 550 ALA A CA 1
ATOM 4251 C C . ALA A 1 550 ? 27.611 -7.447 -38.213 1.00 95.00 550 ALA A C 1
ATOM 4253 O O . ALA A 1 550 ? 28.140 -6.592 -38.922 1.00 95.00 550 ALA A O 1
ATOM 4254 N N . LYS A 1 551 ? 28.144 -8.640 -37.949 1.00 86.00 551 LYS A N 1
ATOM 4255 C CA . LYS A 1 551 ? 29.386 -9.147 -38.530 1.00 86.00 551 LYS A CA 1
ATOM 4256 C C . LYS A 1 551 ? 29.234 -10.611 -38.893 1.00 86.00 551 LYS A C 1
ATOM 4258 O O . LYS A 1 551 ? 28.492 -11.312 -38.212 1.00 86.00 551 LYS A O 1
ATOM 4263 N N . HIS A 1 552 ? 30.008 -11.048 -39.885 1.00 83.44 552 HIS A N 1
ATOM 4264 C CA . HIS A 1 552 ? 30.219 -12.451 -40.261 1.00 83.44 552 HIS A CA 1
ATOM 4265 C C . HIS A 1 552 ? 28.941 -13.182 -40.710 1.00 83.44 552 HIS A C 1
ATOM 4267 O O . HIS A 1 552 ? 28.124 -13.572 -39.887 1.00 83.44 552 HIS A O 1
ATOM 4273 N N . ASN A 1 553 ? 28.797 -13.441 -42.018 1.00 86.44 553 ASN A N 1
ATOM 4274 C CA . ASN A 1 553 ? 27.665 -14.186 -42.612 1.00 86.44 553 ASN A CA 1
ATOM 4275 C C . ASN A 1 553 ? 26.272 -13.632 -42.255 1.00 86.44 553 ASN A C 1
ATOM 4277 O O . ASN A 1 553 ? 25.274 -14.357 -42.214 1.00 86.44 553 ASN A O 1
ATOM 4281 N N . SER A 1 554 ? 26.196 -12.334 -41.989 1.00 88.62 554 SER A N 1
ATOM 4282 C CA . SER A 1 554 ? 24.945 -11.632 -41.767 1.00 88.62 554 SER A CA 1
ATOM 4283 C C . SER A 1 554 ? 24.138 -11.513 -43.062 1.00 88.62 554 SER A C 1
ATOM 4285 O O . SER A 1 554 ? 24.668 -11.499 -44.171 1.00 88.62 554 SER A O 1
ATOM 4287 N N . ASP A 1 555 ? 22.818 -11.436 -42.919 1.00 92.38 555 ASP A N 1
ATOM 4288 C CA . ASP A 1 555 ? 21.883 -11.502 -44.046 1.00 92.38 555 ASP A CA 1
ATOM 4289 C C . ASP A 1 555 ? 21.858 -10.254 -44.947 1.00 92.38 555 ASP A C 1
ATOM 4291 O O . ASP A 1 555 ? 21.142 -10.245 -45.947 1.00 92.38 555 ASP A O 1
ATOM 4295 N N . ASN A 1 556 ? 22.613 -9.209 -44.600 1.00 94.50 556 ASN A N 1
ATOM 4296 C CA . ASN A 1 556 ? 22.773 -7.991 -45.391 1.00 94.50 556 ASN A CA 1
ATOM 4297 C C . ASN A 1 556 ? 24.137 -7.331 -45.117 1.00 94.50 556 ASN A C 1
ATOM 4299 O O . ASN A 1 556 ? 24.206 -6.164 -44.728 1.00 94.50 556 ASN A O 1
ATOM 4303 N N . GLU A 1 557 ? 25.210 -8.116 -45.260 1.00 93.38 557 GLU A N 1
ATOM 4304 C CA . GLU A 1 557 ? 26.610 -7.699 -45.069 1.00 93.38 557 GLU A CA 1
ATOM 4305 C C . GLU A 1 557 ? 26.930 -7.181 -43.654 1.00 93.38 557 GLU A C 1
ATOM 4307 O O . GLU A 1 557 ? 26.077 -7.139 -42.756 1.00 93.38 557 GLU A O 1
ATOM 4312 N N . ASP A 1 558 ? 28.191 -6.825 -43.426 1.00 94.50 558 ASP A N 1
ATOM 4313 C CA . ASP A 1 558 ? 28.634 -6.237 -42.166 1.00 94.50 558 ASP A CA 1
ATOM 4314 C C . ASP A 1 558 ? 28.086 -4.803 -42.046 1.00 94.50 558 ASP A C 1
ATOM 4316 O O . ASP A 1 558 ? 28.225 -3.980 -42.956 1.00 94.50 558 ASP A O 1
ATOM 4320 N N . LYS A 1 559 ? 27.448 -4.485 -40.914 1.00 95.50 559 LYS A N 1
ATOM 4321 C CA . LYS A 1 559 ? 26.806 -3.181 -40.679 1.00 95.50 559 LYS A CA 1
ATOM 4322 C C . LYS A 1 559 ? 27.149 -2.633 -39.298 1.00 95.50 559 LYS A C 1
ATOM 4324 O O . LYS A 1 559 ? 27.069 -3.343 -38.299 1.00 95.50 559 LYS A O 1
ATOM 4329 N N . HIS A 1 560 ? 27.438 -1.332 -39.267 1.00 96.50 560 HIS A N 1
ATOM 4330 C CA . HIS A 1 560 ? 27.805 -0.547 -38.085 1.00 96.50 560 HIS A CA 1
ATOM 4331 C C . HIS A 1 560 ? 26.937 0.713 -37.994 1.00 96.50 560 HIS A C 1
ATOM 4333 O O . HIS A 1 560 ? 27.387 1.832 -38.247 1.00 96.50 560 HIS A O 1
ATOM 4339 N N . ILE A 1 561 ? 25.650 0.539 -37.705 1.00 97.31 561 ILE A N 1
ATOM 4340 C CA . ILE A 1 561 ? 24.665 1.620 -37.775 1.00 97.31 561 ILE A CA 1
ATOM 4341 C C . ILE A 1 561 ? 24.355 2.100 -36.364 1.00 97.31 561 ILE A C 1
ATOM 4343 O O . ILE A 1 561 ? 23.821 1.351 -35.546 1.00 97.31 561 ILE A O 1
ATOM 4347 N N . LYS A 1 562 ? 24.651 3.371 -36.097 1.00 97.50 562 LYS A N 1
ATOM 4348 C CA . LYS A 1 562 ? 24.270 4.069 -34.867 1.00 97.50 562 LYS A CA 1
ATOM 4349 C C . LYS A 1 562 ? 23.009 4.884 -35.124 1.00 97.50 562 LYS A C 1
ATOM 4351 O O . LYS A 1 562 ? 22.891 5.539 -36.158 1.00 97.50 562 LYS A O 1
ATOM 4356 N N . ALA A 1 563 ? 22.074 4.838 -34.188 1.00 98.19 563 ALA A N 1
ATOM 4357 C CA . ALA A 1 563 ? 20.786 5.505 -34.287 1.00 98.19 563 ALA A CA 1
ATOM 4358 C C . ALA A 1 563 ? 20.490 6.322 -33.029 1.00 98.19 563 ALA A C 1
ATOM 4360 O O . ALA A 1 563 ? 20.980 6.023 -31.938 1.00 98.19 563 ALA A O 1
ATOM 4361 N N . MET A 1 564 ? 19.626 7.322 -33.177 1.00 98.19 564 MET A N 1
ATOM 4362 C CA . MET A 1 564 ? 18.970 7.946 -32.035 1.00 98.19 564 MET A CA 1
ATOM 4363 C C . MET A 1 564 ? 17.784 7.074 -31.617 1.00 98.19 564 MET A C 1
ATOM 4365 O O . MET A 1 564 ? 16.894 6.809 -32.424 1.00 98.19 564 MET A O 1
ATOM 4369 N N . GLY A 1 565 ? 17.796 6.592 -30.379 1.00 98.31 565 GLY A N 1
ATOM 4370 C CA . GLY A 1 565 ? 16.768 5.731 -29.808 1.00 98.31 565 GLY A CA 1
ATOM 4371 C C . GLY A 1 565 ? 15.754 6.504 -28.974 1.00 98.31 565 GLY A C 1
ATOM 4372 O O . GLY A 1 565 ? 16.135 7.327 -28.143 1.00 98.31 565 GLY A O 1
ATOM 4373 N N . TYR A 1 566 ? 14.476 6.174 -29.143 1.00 98.31 566 TYR A N 1
ATOM 4374 C CA . TYR A 1 566 ? 13.355 6.702 -28.368 1.00 98.31 566 TYR A CA 1
ATOM 4375 C C . TYR A 1 566 ? 12.600 5.557 -27.705 1.00 98.31 566 TYR A C 1
ATOM 4377 O O . TYR A 1 566 ? 12.268 4.566 -28.357 1.00 98.31 566 TYR A O 1
ATOM 4385 N N . ILE A 1 567 ? 12.297 5.709 -26.419 1.00 98.56 567 ILE A N 1
ATOM 4386 C CA . ILE A 1 567 ? 11.443 4.781 -25.683 1.00 98.56 567 ILE A CA 1
ATOM 4387 C C . ILE A 1 567 ? 10.278 5.575 -25.109 1.00 98.56 567 ILE A C 1
ATOM 4389 O O . ILE A 1 567 ? 10.466 6.442 -24.250 1.00 98.56 567 ILE A O 1
ATOM 4393 N N . LEU A 1 568 ? 9.075 5.254 -25.583 1.00 98.44 568 LEU A N 1
ATOM 4394 C CA . LEU A 1 568 ? 7.827 5.802 -25.068 1.00 98.44 568 LEU A CA 1
ATOM 4395 C C . LEU A 1 568 ? 6.917 4.687 -24.550 1.00 98.44 568 LEU A C 1
ATOM 4397 O O . LEU A 1 568 ? 6.982 3.553 -25.024 1.00 98.44 568 LEU A O 1
ATOM 4401 N N . VAL A 1 569 ? 6.042 5.005 -23.596 1.00 98.25 569 VAL A N 1
ATOM 4402 C CA . VAL A 1 569 ? 5.144 4.024 -22.964 1.00 98.25 569 VAL A CA 1
ATOM 4403 C C . VAL A 1 569 ? 3.687 4.494 -22.906 1.00 98.25 569 VAL A C 1
ATOM 4405 O O . VAL A 1 569 ? 3.416 5.700 -22.850 1.00 98.25 569 VAL A O 1
ATOM 4408 N N . GLN A 1 570 ? 2.755 3.530 -22.942 1.00 94.44 570 GLN A N 1
ATOM 4409 C CA . GLN A 1 570 ? 1.297 3.741 -22.953 1.00 94.44 570 GLN A CA 1
ATOM 4410 C C . GLN A 1 570 ? 0.510 2.638 -22.218 1.00 94.44 570 GLN A C 1
ATOM 4412 O O . GLN A 1 570 ? 0.751 1.420 -22.399 1.00 94.44 570 GLN A O 1
#

InterPro domains:
  IPR000152 EGF-type aspartate/asparagine hydroxylation site [PS00010] (316-327)
  IPR000477 Reverse transcriptase domain [PF00078] (119-274)
  IPR000742 EGF-like domain [PS50026] (299-339)
  IPR000742 EGF-like domain [SM00181] (302-339)
  IPR001881 EGF-like calcium-binding domain [SM00179] (299-339)
  IPR014716 Fibrinogen, alpha/beta/gamma chain, C-terminal globular, subdomain 1 [G3DSA:3.90.215.10] (342-418)
  IPR018097 EGF-like calcium-binding, conserved site [PS01187] (299-325)
  IPR024731 NELL2-like, EGF domain [PF12947] (303-338)

Radius of gyration: 40.1 Å; chains: 1; bounding box: 63×57×110 Å

Foldseek 3Di:
DQQVLQCVLQCVQVVVVVPDPDDDPPDPPPPDPDQDPFAAQDDDQDDLVLQLVLLLVDDQPDQQQDPPDGSVCSNVCSVVVSPVLSVVLVCCLVVLDDDLVLQEFAWEWDAAPDDPPDSVRTDTAGHHSSSQSSLVSVVVSVLCSCVVRVVFDPLDQPPDPPHDPVNNVVVVVVLVVVCVVVVHDDDADEDDDPPLQLAAQPVLLLVLCVSNNHDDSSSSSVVNSQPPGWYWYDDPNDIDDIDDRRHGHDDNHPCSRVSSSSSCRCVQVVVCVVDPPDDYHYDDDDDDDDDPPPQDPDFDQCQVVVVDLFDPQWRWDGDRPGTQTDGHQQWDDRRNDTDDSAAQFQLVVLVVVVDQDFFWDWHAFPVGTATAGWNAAQPQVAAGHRIWTFAWKDWQQDPQLALPHCLLQDQDKDPSVLRGDDLDQDTIGDNQQQGPWFQKKWKWWAAPHDIHIHIFGHGDRHNNVQQNVLDADARPPDDVRLQRRQPPQRKAADECFRFAAFDDALDPQAKTERGWTFDDNDHPSNHTHWIAYANIAGHQDRSGHHGIAYADNIPRHGDDGITIMTMIGD

Secondary structure (DSSP, 8-state):
-HHHHHHHHHTHHHHHHTT------------------PPPP-PPPPPHHHHHHHHHHS-TTS--SSTT--HHHHHHTHHHHHHHHHHHHHHHHHHT---HHHHEEEEEEEE-SS-TT-GGGEEEE---HHHHHHHHHHHHHHHHHHHHTT-S-TT--TT-TT--HHHHHHHHHHHHHHHHHTT-----EE---TTTTTT--HHHHHHHHHHTT--HHHHHHHHHHHSS-EEEEEETTEEPPPEE--SS--TT-SHHHHHHHHHTTTHHHHHHHH-TT--EE---------TTSS-SS----HHHHT-----TTEEEEEETTEEEEEEPTT-EESSSSEE-PPPSSHHHHHHTTS---SEEEEEEETTEEEEEEEE-SS--TTT-SS-EEEEEEEETTSSTT-TT-GGGTSS--B-GGGGTS-SSS--EE-THHHH--EEEEEEEEEETTEEEEEEEEEEES-HHHHHTT---B-----HHHHHHTT-TT----SEEEEEEES-B-SSTTS-B-SEEEEEESSTT-SS--EEEEES-BSSS-TT-SEEEEE-SS-TT--EEEE-EEEEEE-

Sequence (570 aa):
MATILNKLFTTVVERLKSTQPNQVHLKNVSDAPNLVSVKNFESKDISVDFVRKELSSLKANKSSGLKDIHTCFLKTGADVIAAPLTYILNLSLYSAIIRWSWISATVTPLHTDGSVSDPNNCRPIFVLPVVTIFEQAVHSQIYQHLSSNKLLSSHQSGFRPGHSTTTCLLDVSDFILKNMDQGCLTGGLFLDLSKAFDLIDHSILKTKLAHVGITGHSLHWFDKFLSGRTQSVCVNETTSEPMDLNSGVPQGSVLGPLLFVIFINDLPKLLRLQKRGARIILKRKVGEVSSEQLFKELDIDECVEGSHSCSVDAVCNNTKGSYKCTCQPRYHGDGLTCEGPFLHSCKEIYKSKRSKENRAYQLLVDHGKVNVYCHMTDDLEGCGGGGWTMVMKMDGSKSTFHFDSQLWSNMSDFNPQGGETGLDFQETKLPTYWNTSFSKICLGMKIGNLPRFILVKKQASCLYSLIADGQYRDTSLGRNTWKFLIGSEASLQLHCNKEGFNPTSKKKGNAKARIGIIANDNSGCKTCDSRIGFGTGGYGDDSNKCGNEAKHNSDNEDKHIKAMGYILVQ

Organism: Stylophora pistillata (NCBI:txid50429)